Protein AF-0000000074473244 (afdb_homodimer)

Organism: NCBI:txid1188229

Sequence (548 aa):
MNHLVVKTKGRDGKIFKVFSDKQVYELPTDLDNPKPYNSDYKLEDDEWFYIPEFSKTSFCIDFLKKKFISTDYAQMSDVKIENLHYLCSYQTGVYFFQNVTPSLIIKKKWFKFTDSPVLEDNAPIITINDRADAIYIKSTDTLYFKKLAAITTIFKGIIELYKEATQAETEDFLKSSFIHIENDYDSSKVKTANRKRIALAMETFKNFSATQKKTIFDYIKEYCKALPFDAKKMMFTITGEEDLKDLLWGIEQRYYTTPIGNEKMVANSVSKIDMNHLVVKTKGRDGKIFKVFSDKQVYELPTDLDNPKPYNSDYKLEDDEWFYIPEFSKTSFCIDFLKKKFISTDYAQMSDVKIENLHYLCSYQTGVYFFQNVTPSLIIKKKWFKFTDSPVLEDNAPIITINDRADAIYIKSTDTLYFKKLAAITTIFKGIIELYKEATQAETEDFLKSSFIHIENDYDSSKVKTANRKRIALAMETFKNFSATQKKTIFDYIKEYCKALPFDAKKMMFTITGEEDLKDLLWGIEQRYYTTPIGNEKMVANSVSKID

Solvent-accessible surface area (backbone atoms only — not comparable to full-atom values): 30568 Å² total; per-residue (Å²): 120,25,34,35,32,36,31,35,49,73,95,81,40,50,61,22,33,53,43,67,74,52,84,85,68,75,83,71,87,45,66,83,68,52,37,71,76,45,70,84,55,81,76,54,95,68,39,28,29,40,40,69,58,32,78,75,40,90,32,47,57,71,78,71,74,46,83,89,54,75,84,78,35,48,70,44,72,85,63,55,79,88,38,46,38,32,39,35,37,40,48,79,65,29,39,34,29,35,65,52,49,72,86,38,48,44,59,55,35,32,30,50,75,54,75,72,37,52,85,40,70,84,56,34,32,40,55,43,67,87,62,59,41,30,38,35,35,57,91,74,28,30,36,33,34,77,49,69,79,58,38,32,80,78,25,54,71,49,58,75,66,43,72,41,37,34,70,65,48,38,41,50,55,58,62,30,83,45,41,40,68,36,84,88,45,47,55,87,70,58,49,68,72,54,30,50,42,44,45,54,29,48,61,54,56,70,70,46,49,75,69,50,48,53,52,41,50,53,52,31,49,70,73,38,71,86,48,48,67,40,78,90,71,54,24,34,50,31,55,44,71,68,43,47,44,54,51,39,40,29,69,64,50,29,61,49,64,30,89,73,87,63,41,48,32,40,37,83,40,77,47,81,57,132,120,24,32,35,32,36,32,35,49,72,95,80,38,50,61,24,33,53,42,68,74,51,84,85,67,75,84,72,86,44,65,84,66,52,37,69,76,44,68,85,55,81,73,54,94,68,39,28,30,40,39,71,59,32,78,74,40,88,33,47,56,69,80,71,74,45,83,88,53,75,85,78,36,50,70,44,72,87,63,56,78,89,38,44,37,32,37,36,36,37,48,81,64,30,38,35,28,34,65,52,49,73,87,39,47,43,61,55,35,30,30,49,75,54,73,72,37,53,86,38,70,85,56,35,30,41,55,43,66,86,62,60,41,30,39,36,34,60,92,73,28,30,37,33,33,78,48,69,80,59,36,32,80,77,26,55,71,49,57,75,67,46,72,39,36,37,70,66,49,37,40,52,54,58,64,31,83,44,39,41,68,35,85,87,44,47,54,87,70,57,50,68,72,53,26,48,41,44,46,54,28,49,60,54,54,70,71,45,49,73,66,50,46,53,51,42,51,53,52,31,49,69,74,38,71,86,47,50,67,41,78,89,70,55,24,34,50,30,55,45,71,67,43,46,45,52,51,37,40,30,68,63,50,28,62,47,63,31,88,75,87,63,42,48,33,39,37,83,41,76,47,82,57,132

Structure (mmCIF, N/CA/C/O backbone):
data_AF-0000000074473244-model_v1
#
loop_
_entity.id
_entity.type
_entity.pdbx_description
1 polymer 'ATP F0F1 synthase synthase'
#
loop_
_atom_site.group_PDB
_atom_site.id
_atom_site.type_symbol
_atom_site.label_atom_id
_atom_site.label_alt_id
_atom_site.label_comp_id
_atom_site.label_asym_id
_atom_site.label_entity_id
_atom_site.label_seq_id
_atom_site.pdbx_PDB_ins_code
_atom_site.Cartn_x
_atom_site.Cartn_y
_atom_site.Cartn_z
_atom_site.occupancy
_atom_site.B_iso_or_equiv
_atom_site.auth_seq_id
_atom_site.auth_comp_id
_atom_site.auth_asym_id
_atom_site.auth_atom_id
_atom_site.pdbx_PDB_model_num
ATOM 1 N N . MET A 1 1 ? 29.062 23.016 -5.762 1 85.94 1 MET A N 1
ATOM 2 C CA . MET A 1 1 ? 29.203 21.562 -5.77 1 85.94 1 MET A CA 1
ATOM 3 C C . MET A 1 1 ? 27.984 20.906 -5.109 1 85.94 1 MET A C 1
ATOM 5 O O . MET A 1 1 ? 27.438 21.438 -4.145 1 85.94 1 MET A O 1
ATOM 9 N N . ASN A 1 2 ? 27.469 19.75 -5.699 1 94.88 2 ASN A N 1
ATOM 10 C CA . ASN A 1 2 ? 26.297 19.047 -5.203 1 94.88 2 ASN A CA 1
ATOM 11 C C . ASN A 1 2 ? 26.656 18.031 -4.125 1 94.88 2 ASN A C 1
ATOM 13 O O . ASN A 1 2 ? 27.703 17.391 -4.203 1 94.88 2 ASN A O 1
ATOM 17 N N . HIS A 1 3 ? 25.812 17.969 -3.086 1 96.38 3 HIS A N 1
ATOM 18 C CA . HIS A 1 3 ? 26.047 17.031 -1.996 1 96.38 3 HIS A CA 1
ATOM 19 C C . HIS A 1 3 ? 24.734 16.391 -1.548 1 96.38 3 HIS A C 1
ATOM 21 O O . HIS A 1 3 ? 23.703 17.047 -1.467 1 96.38 3 HIS A O 1
ATOM 27 N N . LEU A 1 4 ? 24.828 15.125 -1.325 1 97.44 4 LEU A N 1
ATOM 28 C CA . LEU A 1 4 ? 23.734 14.453 -0.637 1 97.44 4 LEU A CA 1
ATOM 29 C C . LEU A 1 4 ? 24.094 14.18 0.821 1 97.44 4 LEU A C 1
ATOM 31 O O . LEU A 1 4 ? 25.172 13.664 1.113 1 97.44 4 LEU A O 1
ATOM 35 N N . VAL A 1 5 ? 23.172 14.602 1.705 1 96.94 5 VAL A N 1
ATOM 36 C CA . VAL A 1 5 ? 23.375 14.352 3.129 1 96.94 5 VAL A CA 1
ATOM 37 C C . VAL A 1 5 ? 22.172 13.594 3.701 1 96.94 5 VAL A C 1
ATOM 39 O O . VAL A 1 5 ? 21.125 13.516 3.068 1 96.94 5 VAL A O 1
ATOM 42 N N . VAL A 1 6 ? 22.406 12.953 4.84 1 96.12 6 VAL A N 1
ATOM 43 C CA . VAL A 1 6 ? 21.344 12.219 5.52 1 96.12 6 VAL A CA 1
ATOM 44 C C . VAL A 1 6 ? 21.297 12.633 6.988 1 96.12 6 VAL A C 1
ATOM 46 O O . VAL A 1 6 ? 22.328 12.836 7.621 1 96.12 6 VAL A O 1
ATOM 49 N N . LYS A 1 7 ? 20.109 12.906 7.43 1 96.25 7 LYS A N 1
ATOM 50 C CA . LYS A 1 7 ? 19.859 13.18 8.844 1 96.25 7 LYS A CA 1
ATOM 51 C C . LYS A 1 7 ? 19.422 11.922 9.578 1 96.25 7 LYS A C 1
ATOM 53 O O . LYS A 1 7 ? 18.609 11.148 9.07 1 96.25 7 LYS A O 1
ATOM 58 N N . THR A 1 8 ? 19.969 11.68 10.766 1 94.88 8 THR A N 1
ATOM 59 C CA . THR A 1 8 ? 19.547 10.547 11.594 1 94.88 8 THR A CA 1
ATOM 60 C C . THR A 1 8 ? 18.469 10.969 12.586 1 94.88 8 THR A C 1
ATOM 62 O O . THR A 1 8 ? 18.359 12.148 12.922 1 94.88 8 THR A O 1
ATOM 65 N N . LYS A 1 9 ? 17.719 9.969 12.977 1 91.81 9 LYS A N 1
ATOM 66 C CA . LYS A 1 9 ? 16.609 10.195 13.891 1 91.81 9 LYS A CA 1
ATOM 67 C C . LYS A 1 9 ? 17.109 10.508 15.305 1 91.81 9 LYS A C 1
ATOM 69 O O . LYS A 1 9 ? 18.281 10.281 15.617 1 91.81 9 LYS A O 1
ATOM 74 N N . GLY A 1 10 ? 16.125 11.086 16.078 1 85.06 10 GLY A N 1
ATOM 75 C CA . GLY A 1 10 ? 16.406 11.281 17.484 1 85.06 10 GLY A CA 1
ATOM 76 C C . GLY A 1 10 ? 16.844 12.695 17.828 1 85.06 10 GLY A C 1
ATOM 77 O O . GLY A 1 10 ? 17.172 13.477 16.922 1 85.06 10 GLY A O 1
ATOM 78 N N . ARG A 1 11 ? 16.984 13.07 19.188 1 78.56 11 ARG A N 1
ATOM 79 C CA . ARG A 1 11 ? 17.344 14.398 19.703 1 78.56 11 ARG A CA 1
ATOM 80 C C . ARG A 1 11 ? 18.781 14.75 19.328 1 78.56 11 ARG A C 1
ATOM 82 O O . ARG A 1 11 ? 19.078 15.906 19.016 1 78.56 11 ARG A O 1
ATOM 89 N N . ASP A 1 12 ? 19.484 13.695 19.312 1 83.12 12 ASP A N 1
ATOM 90 C CA . ASP A 1 12 ? 20.891 13.914 19.016 1 83.12 12 ASP A CA 1
ATOM 91 C C . ASP A 1 12 ? 21.219 13.531 17.562 1 83.12 12 ASP A C 1
ATOM 93 O O . ASP A 1 12 ? 22.375 13.242 17.234 1 83.12 12 ASP A O 1
ATOM 97 N N . GLY A 1 13 ? 20.219 13.492 16.781 1 89.12 13 GLY A N 1
ATOM 98 C CA . GLY A 1 13 ? 20.453 13.164 15.391 1 89.12 13 GLY A CA 1
ATOM 99 C C . GLY A 1 13 ? 21.375 14.133 14.688 1 89.12 13 GLY A C 1
ATOM 100 O O . GLY A 1 13 ? 21.328 15.344 14.945 1 89.12 13 GLY A O 1
ATOM 101 N N . LYS A 1 14 ? 22.219 13.609 13.859 1 92.06 14 LYS A N 1
ATOM 102 C CA . LYS A 1 14 ? 23.203 14.406 13.133 1 92.06 14 LYS A CA 1
ATOM 103 C C . LYS A 1 14 ? 23.031 14.242 11.625 1 92.06 14 LYS A C 1
ATOM 105 O O . LYS A 1 14 ? 22.297 13.367 11.164 1 92.06 14 LYS A O 1
ATOM 110 N N . ILE A 1 15 ? 23.625 15.203 10.961 1 95.25 15 ILE A N 1
ATOM 111 C CA . ILE A 1 15 ? 23.641 15.141 9.5 1 95.25 15 ILE A CA 1
ATOM 112 C C . ILE A 1 15 ? 24.984 14.578 9.023 1 95.25 15 ILE A C 1
ATOM 114 O O . ILE A 1 15 ? 26.047 14.992 9.492 1 95.25 15 ILE A O 1
ATOM 118 N N . PHE A 1 16 ? 24.922 13.617 8.141 1 95 16 PHE A N 1
ATOM 119 C CA . PHE A 1 16 ? 26.109 12.977 7.586 1 95 16 PHE A CA 1
ATOM 120 C C . PHE A 1 16 ? 26.141 13.141 6.07 1 95 16 PHE A C 1
ATOM 122 O O . PHE A 1 16 ? 25.109 13.18 5.414 1 95 16 PHE A O 1
ATOM 129 N N . LYS A 1 17 ? 27.375 13.141 5.621 1 94.12 17 LYS A N 1
ATOM 130 C CA . LYS A 1 17 ? 27.562 13.172 4.172 1 94.12 17 LYS A CA 1
ATOM 131 C C . LYS A 1 17 ? 27.422 11.773 3.57 1 94.12 17 LYS A C 1
ATOM 133 O O . LYS A 1 17 ? 28 10.812 4.082 1 94.12 17 LYS A O 1
ATOM 138 N N . VAL A 1 18 ? 26.656 11.688 2.486 1 94.75 18 VAL A N 1
ATOM 139 C CA . VAL A 1 18 ? 26.484 10.422 1.785 1 94.75 18 VAL A CA 1
ATOM 140 C C . VAL A 1 18 ? 27.438 10.359 0.593 1 94.75 18 VAL A C 1
ATOM 142 O O . VAL A 1 18 ? 28.344 9.523 0.556 1 94.75 18 VAL A O 1
ATOM 145 N N . PHE A 1 19 ? 27.219 11.242 -0.359 1 93.12 19 PHE A N 1
ATOM 146 C CA . PHE A 1 19 ? 28.172 11.375 -1.454 1 93.12 19 PHE A CA 1
ATOM 147 C C . PHE A 1 19 ? 28.188 12.797 -2 1 93.12 19 PHE A C 1
ATOM 149 O O . PHE A 1 19 ? 27.328 13.609 -1.628 1 93.12 19 PHE A O 1
ATOM 156 N N . SER A 1 20 ? 29.188 13.07 -2.9 1 92.06 20 SER A N 1
ATOM 157 C CA . SER A 1 20 ? 29.359 14.414 -3.445 1 92.06 20 SER A CA 1
ATOM 158 C C . SER A 1 20 ? 29.406 14.391 -4.969 1 92.06 20 SER A C 1
ATOM 160 O O . SER A 1 20 ? 29.562 13.32 -5.574 1 92.06 20 SER A O 1
ATOM 162 N N . ASP A 1 21 ? 29.141 15.508 -5.543 1 91.44 21 ASP A N 1
ATOM 163 C CA . ASP A 1 21 ? 29.391 15.82 -6.945 1 91.44 21 ASP A CA 1
ATOM 164 C C . ASP A 1 21 ? 28.438 15.055 -7.855 1 91.44 21 ASP A C 1
ATOM 166 O O . ASP A 1 21 ? 28.844 14.57 -8.922 1 91.44 21 ASP A O 1
ATOM 170 N N . LYS A 1 22 ? 27.312 14.773 -7.41 1 92.62 22 LYS A N 1
ATOM 171 C CA . LYS A 1 22 ? 26.25 14.172 -8.219 1 92.62 22 LYS A CA 1
ATOM 172 C C . LYS A 1 22 ? 24.953 14.953 -8.094 1 92.62 22 LYS A C 1
ATOM 174 O O . LYS A 1 22 ? 24.594 15.398 -7 1 92.62 22 LYS A O 1
ATOM 179 N N . GLN A 1 23 ? 24.328 15.117 -9.203 1 94.56 23 GLN A N 1
ATOM 180 C CA . GLN A 1 23 ? 23 15.727 -9.203 1 94.56 23 GLN A CA 1
ATOM 181 C C . GLN A 1 23 ? 21.922 14.672 -8.953 1 94.56 23 GLN A C 1
ATOM 183 O O . GLN A 1 23 ? 21.75 13.75 -9.75 1 94.56 23 GLN A O 1
ATOM 188 N N . VAL A 1 24 ? 21.203 14.867 -7.926 1 96.38 24 VAL A N 1
ATOM 189 C CA . VAL A 1 24 ? 20.203 13.883 -7.52 1 96.38 24 VAL A CA 1
ATOM 190 C C . VAL A 1 24 ? 18.844 14.258 -8.094 1 96.38 24 VAL A C 1
ATOM 192 O O . VAL A 1 24 ? 18.125 13.398 -8.617 1 96.38 24 VAL A O 1
ATOM 195 N N . TYR A 1 25 ? 18.531 15.531 -7.984 1 97.25 25 TYR A N 1
ATOM 196 C CA . TYR A 1 25 ? 17.219 16 -8.414 1 97.25 25 TYR A CA 1
ATOM 197 C C . TYR A 1 25 ? 17.344 17.062 -9.5 1 97.25 25 TYR A C 1
ATOM 199 O O . TYR A 1 25 ? 18.359 17.766 -9.57 1 97.25 25 TYR A O 1
ATOM 207 N N . GLU A 1 26 ? 16.344 17.109 -10.281 1 94.5 26 GLU A N 1
ATOM 208 C CA . GLU A 1 26 ? 16.156 18.25 -11.188 1 94.5 26 GLU A CA 1
ATOM 209 C C . GLU A 1 26 ? 15.141 19.234 -10.625 1 94.5 26 GLU A C 1
ATOM 211 O O . GLU A 1 26 ? 14.117 18.828 -10.07 1 94.5 26 GLU A O 1
ATOM 216 N N . LEU A 1 27 ? 15.516 20.5 -10.758 1 94.69 27 LEU A N 1
ATOM 217 C CA . LEU A 1 27 ? 14.562 21.531 -10.344 1 94.69 27 LEU A CA 1
ATOM 218 C C . LEU A 1 27 ? 13.312 21.484 -11.211 1 94.69 27 LEU A C 1
ATOM 220 O O . LEU A 1 27 ? 13.398 21.516 -12.445 1 94.69 27 LEU A O 1
ATOM 224 N N . PRO A 1 28 ? 12.172 21.328 -10.555 1 94 28 PRO A N 1
ATOM 225 C CA . PRO A 1 28 ? 10.945 21.312 -11.352 1 94 28 PRO A CA 1
ATOM 226 C C . PRO A 1 28 ? 10.719 22.594 -12.141 1 94 28 PRO A C 1
ATOM 228 O O . PRO A 1 28 ? 11.117 23.672 -11.688 1 94 28 PRO A O 1
ATOM 231 N N . THR A 1 29 ? 10.07 22.453 -13.211 1 90.62 29 THR A N 1
ATOM 232 C CA . THR A 1 29 ? 9.828 23.609 -14.078 1 90.62 29 THR A CA 1
ATOM 233 C C . THR A 1 29 ? 8.5 24.281 -13.727 1 90.62 29 THR A C 1
ATOM 235 O O . THR A 1 29 ? 8.156 25.312 -14.289 1 90.62 29 THR A O 1
ATOM 238 N N . ASP A 1 30 ? 7.836 23.703 -12.844 1 88.5 30 ASP A N 1
ATOM 239 C CA . ASP A 1 30 ? 6.484 24.172 -12.555 1 88.5 30 ASP A CA 1
ATOM 240 C C . ASP A 1 30 ? 6.418 24.828 -11.18 1 88.5 30 ASP A C 1
ATOM 242 O O . ASP A 1 30 ? 5.375 24.812 -10.523 1 88.5 30 ASP A O 1
ATOM 246 N N . LEU A 1 31 ? 7.477 25.438 -10.727 1 91.12 31 LEU A N 1
ATOM 247 C CA . LEU A 1 31 ? 7.473 26.125 -9.438 1 91.12 31 LEU A CA 1
ATOM 248 C C . LEU A 1 31 ? 6.996 27.562 -9.594 1 91.12 31 LEU A C 1
ATOM 250 O O . LEU A 1 31 ? 6.871 28.297 -8.609 1 91.12 31 LEU A O 1
ATOM 254 N N . ASP A 1 32 ? 6.68 28.031 -10.742 1 84.62 32 ASP A N 1
ATOM 255 C CA . ASP A 1 32 ? 6.445 29.438 -11.055 1 84.62 32 ASP A CA 1
ATOM 256 C C . ASP A 1 32 ? 5.078 29.891 -10.547 1 84.62 32 ASP A C 1
ATOM 258 O O . ASP A 1 32 ? 4.852 31.094 -10.344 1 84.62 32 ASP A O 1
ATOM 262 N N . ASN A 1 33 ? 4.078 29.062 -10.406 1 82.12 33 ASN A N 1
ATOM 263 C CA . ASN A 1 33 ? 2.771 29.484 -9.914 1 82.12 33 ASN A CA 1
ATOM 264 C C . ASN A 1 33 ? 2.342 28.656 -8.703 1 82.12 33 ASN A C 1
ATOM 266 O O . ASN A 1 33 ? 1.343 27.938 -8.758 1 82.12 33 ASN A O 1
ATOM 270 N N . PRO A 1 34 ? 3.059 28.875 -7.66 1 85.31 34 PRO A N 1
ATOM 271 C CA . PRO A 1 34 ? 2.744 28.078 -6.477 1 85.31 34 PRO A CA 1
ATOM 272 C C . PRO A 1 34 ? 1.532 28.609 -5.711 1 85.31 34 PRO A C 1
ATOM 274 O O . PRO A 1 34 ? 1.153 29.766 -5.875 1 85.31 34 PRO A O 1
ATOM 277 N N . LYS A 1 35 ? 0.885 27.828 -5.02 1 86 35 LYS A N 1
ATOM 278 C CA . LYS A 1 35 ? -0.292 28.172 -4.227 1 86 35 LYS A CA 1
ATOM 279 C C . LYS A 1 35 ? 0.034 28.188 -2.736 1 86 35 LYS A C 1
ATOM 281 O O . LYS A 1 35 ? 0.805 27.344 -2.256 1 86 35 LYS A O 1
ATOM 286 N N . PRO A 1 36 ? -0.544 29.172 -2.029 1 84.06 36 PRO A N 1
ATOM 287 C CA . PRO A 1 36 ? -0.43 29.047 -0.574 1 84.06 36 PRO A CA 1
ATOM 288 C C . PRO A 1 36 ? -1.045 27.75 -0.041 1 84.06 36 PRO A C 1
ATOM 290 O O . PRO A 1 36 ? -2.031 27.266 -0.595 1 84.06 36 PRO A O 1
ATOM 293 N N . TYR A 1 37 ? -0.424 27.281 0.959 1 82.75 37 TYR A N 1
ATOM 294 C CA . TYR A 1 37 ? -0.933 26 1.459 1 82.75 37 TYR A CA 1
ATOM 295 C C . TYR A 1 37 ? -2.381 26.141 1.913 1 82.75 37 TYR A C 1
ATOM 297 O O . TYR A 1 37 ? -2.725 27.062 2.652 1 82.75 37 TYR A O 1
ATOM 305 N N . ASN A 1 38 ? -3.109 25.281 1.365 1 68.75 38 ASN A N 1
ATOM 306 C CA . ASN A 1 38 ? -4.516 25.125 1.717 1 68.75 38 ASN A CA 1
ATOM 307 C C . ASN A 1 38 ? -4.918 23.656 1.791 1 68.75 38 ASN A C 1
ATOM 309 O O . ASN A 1 38 ? -4.852 22.938 0.793 1 68.75 38 ASN A O 1
ATOM 313 N N . SER A 1 39 ? -5.18 23.25 3.004 1 66.94 39 SER A N 1
ATOM 314 C CA . SER A 1 39 ? -5.48 21.828 3.227 1 66.94 39 SER A CA 1
ATOM 315 C C . SER A 1 39 ? -6.664 21.391 2.379 1 66.94 39 SER A C 1
ATOM 317 O O . SER A 1 39 ? -6.809 20.188 2.084 1 66.94 39 SER A O 1
ATOM 319 N N . ASP A 1 40 ? -7.457 22.359 2.035 1 58.5 40 ASP A N 1
ATOM 320 C CA . ASP A 1 40 ? -8.68 22.047 1.299 1 58.5 40 ASP A CA 1
ATOM 321 C C . ASP A 1 40 ? -8.445 22.125 -0.208 1 58.5 40 ASP A C 1
ATOM 323 O O . ASP A 1 40 ? -9.344 21.812 -0.996 1 58.5 40 ASP A O 1
ATOM 327 N N . TYR A 1 41 ? -7.344 22.562 -0.503 1 65.69 41 TYR A N 1
ATOM 328 C CA . TYR A 1 41 ? -7.027 22.703 -1.919 1 65.69 41 TYR A CA 1
ATOM 329 C C . TYR A 1 41 ? -6.316 21.469 -2.455 1 65.69 41 TYR A C 1
ATOM 331 O O . TYR A 1 41 ? -5.34 21 -1.864 1 65.69 41 TYR A O 1
ATOM 339 N N . LYS A 1 42 ? -6.965 20.844 -3.498 1 69.69 42 LYS A N 1
ATOM 340 C CA . LYS A 1 42 ? -6.328 19.734 -4.184 1 69.69 42 LYS A CA 1
ATOM 341 C C . LYS A 1 42 ? -5.398 20.219 -5.289 1 69.69 42 LYS A C 1
ATOM 343 O O . LYS A 1 42 ? -5.855 20.766 -6.297 1 69.69 42 LYS A O 1
ATOM 348 N N . LEU A 1 43 ? -4.078 20.031 -5.113 1 79.44 43 LEU A N 1
ATOM 349 C CA . LEU A 1 43 ? -3.074 20.484 -6.074 1 79.44 43 LEU A CA 1
ATOM 350 C C . LEU A 1 43 ? -3.246 19.766 -7.41 1 79.44 43 LEU A C 1
ATOM 352 O O . LEU A 1 43 ? -3.518 18.562 -7.453 1 79.44 43 LEU A O 1
ATOM 356 N N . GLU A 1 44 ? -3.162 20.594 -8.484 1 76.5 44 GLU A N 1
ATOM 357 C CA . GLU A 1 44 ? -2.951 19.953 -9.781 1 76.5 44 GLU A CA 1
ATOM 358 C C . GLU A 1 44 ? -1.541 19.391 -9.898 1 76.5 44 GLU A C 1
ATOM 360 O O . GLU A 1 44 ? -0.663 19.719 -9.102 1 76.5 44 GLU A O 1
ATOM 365 N N . ASP A 1 45 ? -1.315 18.531 -10.922 1 81.06 45 ASP A N 1
ATOM 366 C CA . ASP A 1 45 ? -0.044 17.828 -11.062 1 81.06 45 ASP A CA 1
ATOM 367 C C . ASP A 1 45 ? 1.109 18.812 -11.25 1 81.06 45 ASP A C 1
ATOM 369 O O . ASP A 1 45 ? 2.232 18.547 -10.812 1 81.06 45 ASP A O 1
ATOM 373 N N . ASP A 1 46 ? 0.774 19.922 -11.82 1 85.06 46 ASP A N 1
ATOM 374 C CA . ASP A 1 46 ? 1.814 20.906 -12.141 1 85.06 46 ASP A CA 1
ATOM 375 C C . ASP A 1 46 ? 1.826 22.047 -11.133 1 85.06 46 ASP A C 1
ATOM 377 O O . ASP A 1 46 ? 2.342 23.125 -11.422 1 85.06 46 ASP A O 1
ATOM 381 N N . GLU A 1 47 ? 1.266 21.875 -10.016 1 87.5 47 GLU A N 1
ATOM 382 C CA . GLU A 1 47 ? 1.212 22.906 -8.984 1 87.5 47 GLU A CA 1
ATOM 383 C C . GLU A 1 47 ? 1.931 22.453 -7.711 1 87.5 47 GLU A C 1
ATOM 385 O O . GLU A 1 47 ? 2.055 21.25 -7.457 1 87.5 47 GLU A O 1
ATOM 390 N N . TRP A 1 48 ? 2.441 23.453 -6.996 1 93 48 TRP A N 1
ATOM 391 C CA . TRP A 1 48 ? 3.092 23.234 -5.707 1 93 48 TRP A CA 1
ATOM 392 C C . TRP A 1 48 ? 2.518 24.172 -4.648 1 93 48 TRP A C 1
ATOM 394 O O . TRP A 1 48 ? 2.076 25.281 -4.961 1 93 48 TRP A O 1
ATOM 404 N N . PHE A 1 49 ? 2.439 23.75 -3.422 1 92.44 49 PHE A N 1
ATOM 405 C CA . PHE A 1 49 ? 2.295 24.672 -2.299 1 92.44 49 PHE A CA 1
ATOM 406 C C . PHE A 1 49 ? 3.617 25.359 -1.989 1 92.44 49 PHE A C 1
ATOM 408 O O . PHE A 1 49 ? 4.688 24.828 -2.273 1 92.44 49 PHE A O 1
ATOM 415 N N . TYR A 1 50 ? 3.5 26.547 -1.515 1 92.81 50 TYR A N 1
ATOM 416 C CA . TYR A 1 50 ? 4.73 27.219 -1.105 1 92.81 50 TYR A CA 1
ATOM 417 C C . TYR A 1 50 ? 4.547 27.922 0.233 1 92.81 50 TYR A C 1
ATOM 419 O O . TYR A 1 50 ? 3.426 28.281 0.606 1 92.81 50 TYR A O 1
ATOM 427 N N . ILE A 1 51 ? 5.609 28.047 0.977 1 92.69 51 ILE A N 1
ATOM 428 C CA . ILE A 1 51 ? 5.719 28.828 2.205 1 92.69 51 ILE A CA 1
ATOM 429 C C . ILE A 1 51 ? 6.863 29.828 2.078 1 92.69 51 ILE A C 1
ATOM 431 O O . ILE A 1 51 ? 8.031 29.469 2.16 1 92.69 51 ILE A O 1
ATOM 435 N N . PRO A 1 52 ? 6.48 31.062 1.864 1 92.56 52 PRO A N 1
ATOM 436 C CA . PRO A 1 52 ? 7.527 32.094 1.794 1 92.56 52 PRO A CA 1
ATOM 437 C C . PRO A 1 52 ? 8.117 32.438 3.162 1 92.56 52 PRO A C 1
ATOM 439 O O . PRO A 1 52 ? 7.52 32.094 4.191 1 92.56 52 PRO A O 1
ATOM 442 N N . GLU A 1 53 ? 9.273 33.062 3.209 1 93.12 53 GLU A N 1
ATOM 443 C CA . GLU A 1 53 ? 9.984 33.438 4.434 1 93.12 53 GLU A CA 1
ATOM 444 C C . GLU A 1 53 ? 10.078 32.25 5.383 1 93.12 53 GLU A C 1
ATOM 446 O O . GLU A 1 53 ? 9.758 32.344 6.566 1 93.12 53 GLU A O 1
ATOM 451 N N . PHE A 1 54 ? 10.422 31.125 4.77 1 95.38 54 PHE A N 1
ATOM 452 C CA . PHE A 1 54 ? 10.406 29.859 5.492 1 95.38 54 PHE A CA 1
ATOM 453 C C . PHE A 1 54 ? 11.383 29.891 6.66 1 95.38 54 PHE A C 1
ATOM 455 O O . PHE A 1 54 ? 11.109 29.328 7.723 1 95.38 54 PHE A O 1
ATOM 462 N N . SER A 1 55 ? 12.523 30.547 6.461 1 94.25 55 SER A N 1
ATOM 463 C CA . SER A 1 55 ? 13.578 30.609 7.473 1 94.25 55 SER A CA 1
ATOM 464 C C . SER A 1 55 ? 13.086 31.281 8.75 1 94.25 55 SER A C 1
ATOM 466 O O . SER A 1 55 ? 13.664 31.094 9.82 1 94.25 55 SER A O 1
ATOM 468 N N . LYS A 1 56 ? 12.016 32 8.641 1 91.12 56 LYS A N 1
ATOM 469 C CA . LYS A 1 56 ? 11.492 32.719 9.789 1 91.12 56 LYS A CA 1
ATOM 470 C C . LYS A 1 56 ? 10.406 31.938 10.508 1 91.12 56 LYS A C 1
ATOM 472 O O . LYS A 1 56 ? 9.93 32.344 11.57 1 91.12 56 LYS A O 1
ATOM 477 N N . THR A 1 57 ? 10.031 30.891 9.898 1 88.88 57 THR A N 1
ATOM 478 C CA . THR A 1 57 ? 8.984 30.078 10.516 1 88.88 57 THR A CA 1
ATOM 479 C C . THR A 1 57 ? 9.555 29.25 11.664 1 88.88 57 THR A C 1
ATOM 481 O O . THR A 1 57 ? 10.766 29 11.719 1 88.88 57 THR A O 1
ATOM 484 N N . SER A 1 58 ? 8.688 28.812 12.547 1 86.31 58 SER A N 1
ATOM 485 C CA . SER A 1 58 ? 9.109 28.016 13.703 1 86.31 58 SER A CA 1
ATOM 486 C C . SER A 1 58 ? 9.453 26.594 13.297 1 86.31 58 SER A C 1
ATOM 488 O O . SER A 1 58 ? 10.125 25.875 14.047 1 86.31 58 SER A O 1
ATOM 490 N N . PHE A 1 59 ? 9.047 26.203 12.156 1 87.62 59 PHE A N 1
ATOM 491 C CA . PHE A 1 59 ? 9.273 24.812 11.773 1 87.62 59 PHE A CA 1
ATOM 492 C C . PHE A 1 59 ? 10.477 24.703 10.836 1 87.62 59 PHE A C 1
ATOM 494 O O . PHE A 1 59 ? 10.844 23.609 10.422 1 87.62 59 PHE A O 1
ATOM 501 N N . CYS A 1 60 ? 11.086 25.828 10.539 1 93.5 60 CYS A N 1
ATOM 502 C CA . CYS A 1 60 ? 12.328 25.75 9.773 1 93.5 60 CYS A CA 1
ATOM 503 C C . CYS A 1 60 ? 13.438 25.109 10.594 1 93.5 60 CYS A C 1
ATOM 505 O O . CYS A 1 60 ? 13.695 25.516 11.734 1 93.5 60 CYS A O 1
ATOM 507 N N . ILE A 1 61 ? 14.125 24.219 10.055 1 93.88 61 ILE A N 1
ATOM 508 C CA . ILE A 1 61 ? 15.148 23.484 10.789 1 93.88 61 ILE A CA 1
ATOM 509 C C . ILE A 1 61 ? 16.469 24.25 10.766 1 93.88 61 ILE A C 1
ATOM 511 O O . ILE A 1 61 ? 16.719 25.016 9.836 1 93.88 61 ILE A O 1
ATOM 515 N N . ASP A 1 62 ? 17.328 24.016 11.758 1 91.81 62 ASP A N 1
ATOM 516 C CA . ASP A 1 62 ? 18.594 24.719 11.914 1 91.81 62 ASP A CA 1
ATOM 517 C C . ASP A 1 62 ? 19.516 24.484 10.703 1 91.81 62 ASP A C 1
ATOM 519 O O . ASP A 1 62 ? 20.266 25.375 10.32 1 91.81 62 ASP A O 1
ATOM 523 N N . PHE A 1 63 ? 19.453 23.375 10.125 1 94.31 63 PHE A N 1
ATOM 524 C CA . PHE A 1 63 ? 20.234 22.953 8.969 1 94.31 63 PHE A CA 1
ATOM 525 C C . PHE A 1 63 ? 20.109 23.969 7.84 1 94.31 63 PHE A C 1
ATOM 527 O O . PHE A 1 63 ? 21.062 24.203 7.102 1 94.31 63 PHE A O 1
ATOM 534 N N . LEU A 1 64 ? 18.953 24.641 7.773 1 96 64 LEU A N 1
ATOM 535 C CA . LEU A 1 64 ? 18.688 25.547 6.664 1 96 64 LEU A CA 1
ATOM 536 C C . LEU A 1 64 ? 19.062 26.984 7.035 1 96 64 LEU A C 1
ATOM 538 O O . LEU A 1 64 ? 19.141 27.844 6.164 1 96 64 LEU A O 1
ATOM 542 N N . LYS A 1 65 ? 19.234 27.234 8.25 1 91.56 65 LYS A N 1
ATOM 543 C CA . LYS A 1 65 ? 19.484 28.594 8.719 1 91.56 65 LYS A CA 1
ATOM 544 C C . LYS A 1 65 ? 20.953 28.984 8.531 1 91.56 65 LYS A C 1
ATOM 546 O O . LYS A 1 65 ? 21.297 30.172 8.531 1 91.56 65 LYS A O 1
ATOM 551 N N . LYS A 1 66 ? 21.719 27.969 8.422 1 89.38 66 LYS A N 1
ATOM 552 C CA . LYS A 1 66 ? 23.156 28.219 8.219 1 89.38 66 LYS A CA 1
ATOM 553 C C . LYS A 1 66 ? 23.562 27.938 6.773 1 89.38 66 LYS A C 1
ATOM 555 O O . LYS A 1 66 ? 22.828 27.266 6.039 1 89.38 66 LYS A O 1
ATOM 560 N N . LYS A 1 67 ? 24.75 28.516 6.438 1 91.62 67 LYS A N 1
ATOM 561 C CA . LYS A 1 67 ? 25.312 28.203 5.129 1 91.62 67 LYS A CA 1
ATOM 562 C C . LYS A 1 67 ? 25.75 26.75 5.059 1 91.62 67 LYS A C 1
ATOM 564 O O . LYS A 1 67 ? 26.312 26.219 6.016 1 91.62 67 LYS A O 1
ATOM 569 N N . PHE A 1 68 ? 25.5 26.234 3.885 1 94.06 68 PHE A N 1
ATOM 570 C CA . PHE A 1 68 ? 25.906 24.828 3.713 1 94.06 68 PHE A CA 1
ATOM 571 C C . PHE A 1 68 ? 27.406 24.719 3.494 1 94.06 68 PHE A C 1
ATOM 573 O O . PHE A 1 68 ? 27.938 25.281 2.537 1 94.06 68 PHE A O 1
ATOM 580 N N . ILE A 1 69 ? 28.094 24.078 4.402 1 92.12 69 ILE A N 1
ATOM 581 C CA . ILE A 1 69 ? 29.516 23.797 4.301 1 92.12 69 ILE A CA 1
ATOM 582 C C . ILE A 1 69 ? 29.734 22.281 4.355 1 92.12 69 ILE A C 1
ATOM 584 O O . ILE A 1 69 ? 29.578 21.656 5.41 1 92.12 69 ILE A O 1
ATOM 588 N N . SER A 1 70 ? 30.094 21.703 3.266 1 89.81 70 SER A N 1
ATOM 589 C CA . SER A 1 70 ? 30.172 20.25 3.113 1 89.81 70 SER A CA 1
ATOM 590 C C . SER A 1 70 ? 31.141 19.641 4.125 1 89.81 70 SER A C 1
ATOM 592 O O . SER A 1 70 ? 30.922 18.531 4.613 1 89.81 70 SER A O 1
ATOM 594 N N . THR A 1 71 ? 32.188 20.297 4.469 1 90.38 71 THR A N 1
ATOM 595 C CA . THR A 1 71 ? 33.25 19.781 5.332 1 90.38 71 THR A CA 1
ATOM 596 C C . THR A 1 71 ? 32.75 19.688 6.777 1 90.38 71 THR A C 1
ATOM 598 O O . THR A 1 71 ? 33.406 19.047 7.613 1 90.38 71 THR A O 1
ATOM 601 N N . ASP A 1 72 ? 31.719 20.375 7.008 1 91.69 72 ASP A N 1
ATOM 602 C CA . ASP A 1 72 ? 31.172 20.359 8.367 1 91.69 72 ASP A CA 1
ATOM 603 C C . ASP A 1 72 ? 30.547 19 8.695 1 91.69 72 ASP A C 1
ATOM 605 O O . ASP A 1 72 ? 30.281 18.703 9.859 1 91.69 72 ASP A O 1
ATOM 609 N N . TYR A 1 73 ? 30.344 18.203 7.652 1 92.44 73 TYR A N 1
ATOM 610 C CA . TYR A 1 73 ? 29.578 16.984 7.855 1 92.44 73 TYR A CA 1
ATOM 611 C C . TYR A 1 73 ? 30.453 15.758 7.66 1 92.44 73 TYR A C 1
ATOM 613 O O . TYR A 1 73 ? 31.172 15.641 6.66 1 92.44 73 TYR A O 1
ATOM 621 N N . ALA A 1 74 ? 30.406 14.867 8.648 1 89.88 74 ALA A N 1
ATOM 622 C CA . ALA A 1 74 ? 31.172 13.625 8.602 1 89.88 74 ALA A CA 1
ATOM 623 C C . ALA A 1 74 ? 30.531 12.617 7.648 1 89.88 74 ALA A C 1
ATOM 625 O O . ALA A 1 74 ? 29.344 12.727 7.324 1 89.88 74 ALA A O 1
ATOM 626 N N . GLN A 1 75 ? 31.344 11.648 7.266 1 88.69 75 GLN A N 1
ATOM 627 C CA . GLN A 1 75 ? 30.828 10.555 6.457 1 88.69 75 GLN A CA 1
ATOM 628 C C . GLN A 1 75 ? 30 9.594 7.305 1 88.69 75 GLN A C 1
ATOM 630 O O . GLN A 1 75 ? 30.141 9.547 8.531 1 88.69 75 GLN A O 1
ATOM 635 N N . MET A 1 76 ? 29.109 8.727 6.574 1 83.06 76 MET A N 1
ATOM 636 C CA . MET A 1 76 ? 28.141 7.852 7.238 1 83.06 76 MET A CA 1
ATOM 637 C C . MET A 1 76 ? 28.828 6.59 7.762 1 83.06 76 MET A C 1
ATOM 639 O O . MET A 1 76 ? 28.203 5.527 7.816 1 83.06 76 MET A O 1
ATOM 643 N N . SER A 1 77 ? 29.844 6.488 8.406 1 77.62 77 SER A N 1
ATOM 644 C CA . SER A 1 77 ? 30.578 5.277 8.766 1 77.62 77 SER A CA 1
ATOM 645 C C . SER A 1 77 ? 29.844 4.484 9.844 1 77.62 77 SER A C 1
ATOM 647 O O . SER A 1 77 ? 29.766 3.258 9.773 1 77.62 77 SER A O 1
ATOM 649 N N . ASP A 1 78 ? 29.219 5.043 10.828 1 80.38 78 ASP A N 1
ATOM 650 C CA . ASP A 1 78 ? 28.656 4.297 11.953 1 80.38 78 ASP A CA 1
ATOM 651 C C . ASP A 1 78 ? 27.156 4.551 12.078 1 80.38 78 ASP A C 1
ATOM 653 O O . ASP A 1 78 ? 26.594 4.398 13.164 1 80.38 78 ASP A O 1
ATOM 657 N N . VAL A 1 79 ? 26.625 4.754 10.969 1 88.12 79 VAL A N 1
ATOM 658 C CA . VAL A 1 79 ? 25.203 5.047 11.008 1 88.12 79 VAL A CA 1
ATOM 659 C C . VAL A 1 79 ? 24.406 3.781 10.703 1 88.12 79 VAL A C 1
ATOM 661 O O . VAL A 1 79 ? 24.766 3.02 9.797 1 88.12 79 VAL A O 1
ATOM 664 N N . LYS A 1 80 ? 23.438 3.562 11.5 1 90.5 80 LYS A N 1
ATOM 665 C CA . LYS A 1 80 ? 22.516 2.459 11.211 1 90.5 80 LYS A CA 1
ATOM 666 C C . LYS A 1 80 ? 21.406 2.895 10.266 1 90.5 80 LYS A C 1
ATOM 668 O O . LYS A 1 80 ? 20.844 3.977 10.422 1 90.5 80 LYS A O 1
ATOM 673 N N . ILE A 1 81 ? 21.109 2.105 9.383 1 92.75 81 ILE A N 1
ATOM 674 C CA . ILE A 1 81 ? 20.156 2.428 8.328 1 92.75 81 ILE A CA 1
ATOM 675 C C . ILE A 1 81 ? 18.781 2.689 8.938 1 92.75 81 ILE A C 1
ATOM 677 O O . ILE A 1 81 ? 18.016 3.512 8.43 1 92.75 81 ILE A O 1
ATOM 681 N N . GLU A 1 82 ? 18.5 1.989 10.039 1 90.69 82 GLU A N 1
ATOM 682 C CA . GLU A 1 82 ? 17.219 2.119 10.703 1 90.69 82 GLU A CA 1
ATOM 683 C C . GLU A 1 82 ? 17.062 3.492 11.352 1 90.69 82 GLU A C 1
ATOM 685 O O . GLU A 1 82 ? 15.953 3.914 11.68 1 90.69 82 GLU A O 1
ATOM 690 N N . ASN A 1 83 ? 18.078 4.188 11.484 1 92.69 83 ASN A N 1
ATOM 691 C CA . ASN A 1 83 ? 18.078 5.465 12.188 1 92.69 83 ASN A CA 1
ATOM 692 C C . ASN A 1 83 ? 18 6.641 11.211 1 92.69 83 ASN A C 1
ATOM 694 O O . ASN A 1 83 ? 18.062 7.797 11.625 1 92.69 83 ASN A O 1
ATOM 698 N N . LEU A 1 84 ? 17.875 6.316 10.039 1 95.31 84 LEU A N 1
ATOM 699 C CA . LEU A 1 84 ? 17.812 7.391 9.047 1 95.31 84 LEU A CA 1
ATOM 700 C C . LEU A 1 84 ? 16.484 8.133 9.148 1 95.31 84 LEU A C 1
ATOM 702 O O . LEU A 1 84 ? 15.43 7.508 9.32 1 95.31 84 LEU A O 1
ATOM 706 N N . HIS A 1 85 ? 16.547 9.391 9.047 1 95.31 85 HIS A N 1
ATOM 707 C CA . HIS A 1 85 ? 15.367 10.25 9.164 1 95.31 85 HIS A CA 1
ATOM 708 C C . HIS A 1 85 ? 14.953 10.812 7.812 1 95.31 85 HIS A C 1
ATOM 710 O O . HIS A 1 85 ? 13.867 10.516 7.316 1 95.31 85 HIS A O 1
ATOM 716 N N . TYR A 1 86 ? 15.781 11.617 7.18 1 97.69 86 TYR A N 1
ATOM 717 C CA . TYR A 1 86 ? 15.516 12.156 5.852 1 97.69 86 TYR A CA 1
ATOM 718 C C . TYR A 1 86 ? 16.812 12.375 5.086 1 97.69 86 TYR A C 1
ATOM 720 O O . TYR A 1 86 ? 17.891 12.438 5.684 1 97.69 86 TYR A O 1
ATOM 728 N N . LEU A 1 87 ? 16.672 12.445 3.811 1 97.81 87 LEU A N 1
ATOM 729 C CA . LEU A 1 87 ? 17.75 12.836 2.904 1 97.81 87 LEU A CA 1
ATOM 730 C C . LEU A 1 87 ? 17.594 14.289 2.469 1 97.81 87 LEU A C 1
ATOM 732 O O . LEU A 1 87 ? 16.484 14.805 2.383 1 97.81 87 LEU A O 1
ATOM 736 N N . CYS A 1 88 ? 18.703 14.906 2.217 1 98.25 88 CYS A N 1
ATOM 737 C CA . CYS A 1 88 ? 18.703 16.25 1.645 1 98.25 88 CYS A CA 1
ATOM 738 C C . CYS A 1 88 ? 19.812 16.406 0.613 1 98.25 88 CYS A C 1
ATOM 740 O O . CYS A 1 88 ? 20.984 16.219 0.93 1 98.25 88 CYS A O 1
ATOM 742 N N . SER A 1 89 ? 19.453 16.641 -0.587 1 98.12 89 SER A N 1
ATOM 743 C CA . SER A 1 89 ? 20.422 16.969 -1.622 1 98.12 89 SER A CA 1
ATOM 744 C C . SER A 1 89 ? 20.609 18.484 -1.731 1 98.12 89 SER A C 1
ATOM 746 O O . SER A 1 89 ? 19.656 19.219 -2.039 1 98.12 89 SER A O 1
ATOM 748 N N . TYR A 1 90 ? 21.766 18.969 -1.389 1 97.81 90 TYR A N 1
ATOM 749 C CA . TYR A 1 90 ? 22.125 20.359 -1.629 1 97.81 90 TYR A CA 1
ATOM 750 C C . TYR A 1 90 ? 22.703 20.531 -3.027 1 97.81 90 TYR A C 1
ATOM 752 O O . TYR A 1 90 ? 23.734 19.938 -3.359 1 97.81 90 TYR A O 1
ATOM 760 N N . GLN A 1 91 ? 22 21.281 -3.846 1 96.75 91 GLN A N 1
ATOM 761 C CA . GLN A 1 91 ? 22.422 21.5 -5.223 1 96.75 91 GLN A CA 1
ATOM 762 C C . GLN A 1 91 ? 22.422 23 -5.559 1 96.75 91 GLN A C 1
ATOM 764 O O . GLN A 1 91 ? 21.391 23.547 -5.957 1 96.75 91 GLN A O 1
ATOM 769 N N . THR A 1 92 ? 23.531 23.625 -5.492 1 91.19 92 THR A N 1
ATOM 770 C CA . THR A 1 92 ? 23.766 25.016 -5.84 1 91.19 92 THR A CA 1
ATOM 771 C C . THR A 1 92 ? 22.703 25.922 -5.211 1 91.19 92 THR A C 1
ATOM 773 O O . THR A 1 92 ? 22.016 26.656 -5.918 1 91.19 92 THR A O 1
ATOM 776 N N . GLY A 1 93 ? 22.516 25.875 -3.951 1 91.62 93 GLY A N 1
ATOM 777 C CA . GLY A 1 93 ? 21.656 26.781 -3.219 1 91.62 93 GLY A CA 1
ATOM 778 C C . GLY A 1 93 ? 20.234 26.266 -3.07 1 91.62 93 GLY A C 1
ATOM 779 O O . GLY A 1 93 ? 19.391 26.922 -2.471 1 91.62 93 GLY A O 1
ATOM 780 N N . VAL A 1 94 ? 19.984 25.109 -3.654 1 97.25 94 VAL A N 1
ATOM 781 C CA . VAL A 1 94 ? 18.672 24.5 -3.537 1 97.25 94 VAL A CA 1
ATOM 782 C C . VAL A 1 94 ? 18.766 23.234 -2.693 1 97.25 94 VAL A C 1
ATOM 784 O O . VAL A 1 94 ? 19.688 22.438 -2.852 1 97.25 94 VAL A O 1
ATOM 787 N N . TYR A 1 95 ? 17.875 23.094 -1.757 1 98.44 95 TYR A N 1
ATOM 788 C CA . TYR A 1 95 ? 17.797 21.922 -0.892 1 98.44 95 TYR A CA 1
ATOM 789 C C . TYR A 1 95 ? 16.625 21.031 -1.275 1 98.44 95 TYR A C 1
ATOM 791 O O . TYR A 1 95 ? 15.469 21.469 -1.237 1 98.44 95 TYR A O 1
ATOM 799 N N . PHE A 1 96 ? 16.875 19.812 -1.652 1 98.69 96 PHE A N 1
ATOM 800 C CA . PHE A 1 96 ? 15.852 18.828 -1.97 1 98.69 96 PHE A CA 1
ATOM 801 C C . PHE A 1 96 ? 15.711 17.812 -0.844 1 98.69 96 PHE A C 1
ATOM 803 O O . PHE A 1 96 ? 16.656 17.078 -0.538 1 98.69 96 PHE A O 1
ATOM 810 N N . PHE A 1 97 ? 14.531 17.719 -0.298 1 98.69 97 PHE A N 1
ATOM 811 C CA . PHE A 1 97 ? 14.336 16.844 0.853 1 98.69 97 PHE A CA 1
ATOM 812 C C . PHE A 1 97 ? 13.508 15.617 0.469 1 98.69 97 PHE A C 1
ATOM 814 O O . PHE A 1 97 ? 12.547 15.727 -0.293 1 98.69 97 PHE A O 1
ATOM 821 N N . GLN A 1 98 ? 13.914 14.508 0.992 1 98.25 98 GLN A N 1
ATOM 822 C CA . GLN A 1 98 ? 13.133 13.273 0.916 1 98.25 98 GLN A CA 1
ATOM 823 C C . GLN A 1 98 ? 13.047 12.594 2.277 1 98.25 98 GLN A C 1
ATOM 825 O O . GLN A 1 98 ? 14.07 12.289 2.889 1 98.25 98 GLN A O 1
ATOM 830 N N . ASN A 1 99 ? 11.867 12.375 2.715 1 96.12 99 ASN A N 1
ATOM 831 C CA . ASN A 1 99 ? 11.656 11.562 3.912 1 96.12 99 ASN A CA 1
ATOM 832 C C . ASN A 1 99 ? 12.102 10.125 3.695 1 96.12 99 ASN A C 1
ATOM 834 O O . ASN A 1 99 ? 11.852 9.539 2.637 1 96.12 99 ASN A O 1
ATOM 838 N N . VAL A 1 100 ? 12.789 9.547 4.695 1 95.69 100 VAL A N 1
ATOM 839 C CA . VAL A 1 100 ? 13.195 8.148 4.582 1 95.69 100 VAL A CA 1
ATOM 840 C C . VAL A 1 100 ? 12.211 7.258 5.332 1 95.69 100 VAL A C 1
ATOM 842 O O . VAL A 1 100 ? 12.312 7.102 6.551 1 95.69 100 VAL A O 1
ATOM 845 N N . THR A 1 101 ? 11.383 6.664 4.637 1 91.81 101 THR A N 1
ATOM 846 C CA . THR A 1 101 ? 10.438 5.707 5.207 1 91.81 101 THR A CA 1
ATOM 847 C C . THR A 1 101 ? 10.93 4.277 5 1 91.81 101 THR A C 1
ATOM 849 O O . THR A 1 101 ? 11.773 4.023 4.145 1 91.81 101 THR A O 1
ATOM 852 N N . PRO A 1 102 ? 10.391 3.354 5.754 1 90.44 102 PRO A N 1
ATOM 853 C CA . PRO A 1 102 ? 10.812 1.96 5.605 1 90.44 102 PRO A CA 1
ATOM 854 C C . PRO A 1 102 ? 10.617 1.433 4.188 1 90.44 102 PRO A C 1
ATOM 856 O O . PRO A 1 102 ? 11.43 0.629 3.709 1 90.44 102 PRO A O 1
ATOM 859 N N . SER A 1 103 ? 9.68 1.925 3.576 1 89.62 103 SER A N 1
ATOM 860 C CA . SER A 1 103 ? 9.398 1.4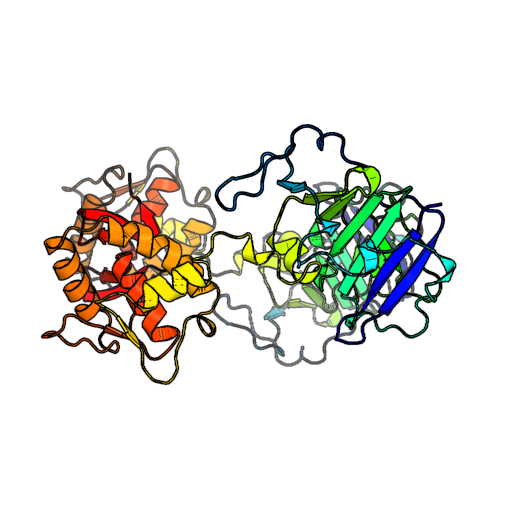51 2.227 1 89.62 103 SER A CA 1
ATOM 861 C C . SER A 1 103 ? 10.5 1.855 1.253 1 89.62 103 SER A C 1
ATOM 863 O O . SER A 1 103 ? 10.625 1.271 0.175 1 89.62 103 SER A O 1
ATOM 865 N N . LEU A 1 104 ? 11.266 2.826 1.54 1 94.31 104 LEU A N 1
ATOM 866 C CA . LEU A 1 104 ? 12.336 3.314 0.676 1 94.31 104 LEU A CA 1
ATOM 867 C C . LEU A 1 104 ? 13.625 2.537 0.919 1 94.31 104 LEU A C 1
ATOM 869 O O . LEU A 1 104 ? 14.586 2.68 0.165 1 94.31 104 LEU A O 1
ATOM 873 N N . ILE A 1 105 ? 13.609 1.785 1.943 1 94.88 105 ILE A N 1
ATOM 874 C CA . ILE A 1 105 ? 14.766 0.968 2.307 1 94.88 105 ILE A CA 1
ATOM 875 C C . ILE A 1 105 ? 14.531 -0.477 1.875 1 94.88 105 ILE A C 1
ATOM 877 O O . ILE A 1 105 ? 13.547 -1.101 2.279 1 94.88 105 ILE A O 1
ATOM 881 N N . ILE A 1 106 ? 15.367 -0.932 1.058 1 94.69 106 ILE A N 1
ATOM 882 C CA . ILE A 1 106 ? 15.305 -2.326 0.632 1 94.69 106 ILE A CA 1
ATOM 883 C C . ILE A 1 106 ? 16.359 -3.141 1.363 1 94.69 106 ILE A C 1
ATOM 885 O O . ILE A 1 106 ? 17.562 -2.922 1.174 1 94.69 106 ILE A O 1
ATOM 889 N N . LYS A 1 107 ? 15.945 -4.082 2.152 1 94.06 107 LYS A N 1
ATOM 890 C CA . LYS A 1 107 ? 16.859 -4.914 2.926 1 94.06 107 LYS A CA 1
ATOM 891 C C . LYS A 1 107 ? 16.891 -6.34 2.389 1 94.06 107 LYS A C 1
ATOM 893 O O . LYS A 1 107 ? 17.812 -7.105 2.701 1 94.06 107 LYS A O 1
ATOM 898 N N . LYS A 1 108 ? 15.945 -6.672 1.655 1 93.5 108 LYS A N 1
ATOM 899 C CA . LYS A 1 108 ? 15.875 -8.023 1.108 1 93.5 108 LYS A CA 1
ATOM 900 C C . LYS A 1 108 ? 16.906 -8.227 0.003 1 93.5 108 LYS A C 1
ATOM 902 O O . LYS A 1 108 ? 17.594 -7.289 -0.389 1 93.5 108 LYS A O 1
ATOM 907 N N . LYS A 1 109 ? 16.984 -9.492 -0.483 1 96.19 109 LYS A N 1
ATOM 908 C CA . LYS A 1 109 ? 17.859 -9.82 -1.597 1 96.19 109 LYS A CA 1
ATOM 909 C C . LYS A 1 109 ? 17.438 -9.102 -2.871 1 96.19 109 LYS A C 1
ATOM 911 O O . LYS A 1 109 ? 16.25 -8.859 -3.084 1 96.19 109 LYS A O 1
ATOM 916 N N . TRP A 1 110 ? 18.422 -8.727 -3.641 1 97 110 TRP A N 1
ATOM 917 C CA . TRP A 1 110 ? 18.125 -8.078 -4.91 1 97 110 TRP A CA 1
ATOM 918 C C . TRP A 1 110 ? 19.25 -8.281 -5.91 1 97 110 TRP A C 1
ATOM 920 O O . TRP A 1 110 ? 20.312 -8.797 -5.551 1 97 110 TRP A O 1
ATOM 930 N N . PHE A 1 111 ? 19 -8.102 -7.176 1 96.5 111 PHE A N 1
ATOM 931 C CA . PHE A 1 111 ? 20.031 -8.125 -8.203 1 96.5 111 PHE A CA 1
ATOM 932 C C . PHE A 1 111 ? 19.766 -7.062 -9.266 1 96.5 111 PHE A C 1
ATOM 934 O O . PHE A 1 111 ? 18.609 -6.707 -9.516 1 96.5 111 PHE A O 1
ATOM 941 N N . LYS A 1 112 ? 20.844 -6.512 -9.828 1 94.38 112 LYS A N 1
ATOM 942 C CA . LYS A 1 112 ? 20.719 -5.57 -10.945 1 94.38 112 LYS A CA 1
ATOM 943 C C . LYS A 1 112 ? 20.266 -6.273 -12.211 1 94.38 112 LYS A C 1
ATOM 945 O O . LYS A 1 112 ? 20.719 -7.371 -12.531 1 94.38 112 LYS A O 1
ATOM 950 N N . PHE A 1 113 ? 19.359 -5.633 -12.867 1 94 113 PHE A N 1
ATOM 951 C CA . PHE A 1 113 ? 18.891 -6.18 -14.133 1 94 113 PHE A CA 1
ATOM 952 C C . PHE A 1 113 ? 19.859 -5.863 -15.258 1 94 113 PHE A C 1
ATOM 954 O O . PHE A 1 113 ? 19.734 -4.828 -15.922 1 94 113 PHE A O 1
ATOM 961 N N . THR A 1 114 ? 20.75 -6.695 -15.422 1 91.5 114 THR A N 1
ATOM 962 C CA . THR A 1 114 ? 21.797 -6.57 -16.438 1 91.5 114 THR A CA 1
ATOM 963 C C . THR A 1 114 ? 22.031 -7.902 -17.125 1 91.5 114 THR A C 1
ATOM 965 O O . THR A 1 114 ? 21.344 -8.883 -16.859 1 91.5 114 THR A O 1
ATOM 968 N N . ASP A 1 115 ? 23.031 -7.945 -18.031 1 87.06 115 ASP A N 1
ATOM 969 C CA . ASP A 1 115 ? 23.375 -9.164 -18.75 1 87.06 115 ASP A CA 1
ATOM 970 C C . ASP A 1 115 ? 24.094 -10.156 -17.859 1 87.06 115 ASP A C 1
ATOM 972 O O . ASP A 1 115 ? 24.172 -11.352 -18.172 1 87.06 115 ASP A O 1
ATOM 976 N N . SER A 1 116 ? 24.594 -9.633 -16.781 1 88.06 116 SER A N 1
ATOM 977 C CA . SER A 1 116 ? 25.312 -10.492 -15.828 1 88.06 116 SER A CA 1
ATOM 978 C C . SER A 1 116 ? 24.922 -10.148 -14.391 1 88.06 116 SER A C 1
ATOM 980 O O . SER A 1 116 ? 25.75 -9.664 -13.617 1 88.06 116 SER A O 1
ATOM 982 N N . PRO A 1 117 ? 23.766 -10.547 -14.078 1 91.56 117 PRO A N 1
ATOM 983 C CA . PRO A 1 117 ? 23.281 -10.156 -12.75 1 91.56 117 PRO A CA 1
ATOM 984 C C . PRO A 1 117 ? 24 -10.875 -11.617 1 91.56 117 PRO A C 1
ATOM 986 O O . PRO A 1 117 ? 24.391 -12.039 -11.766 1 91.56 117 PRO A O 1
ATOM 989 N N . VAL A 1 118 ? 24.203 -10.125 -10.57 1 91.31 118 VAL A N 1
ATOM 990 C CA . VAL A 1 118 ? 24.797 -10.68 -9.352 1 91.31 118 VAL A CA 1
ATOM 991 C C . VAL A 1 118 ? 23.828 -10.523 -8.188 1 91.31 118 VAL A C 1
ATOM 993 O O . VAL A 1 118 ? 23.281 -9.438 -7.965 1 91.31 118 VAL A O 1
ATOM 996 N N . LEU A 1 119 ? 23.703 -11.625 -7.473 1 94.75 119 LEU A N 1
ATOM 997 C CA . LEU A 1 119 ? 22.812 -11.594 -6.32 1 94.75 119 LEU A CA 1
ATOM 998 C C . LEU A 1 119 ? 23.438 -10.82 -5.168 1 94.75 119 LEU A C 1
ATOM 1000 O O . LEU A 1 119 ? 24.578 -11.094 -4.773 1 94.75 119 LEU A O 1
ATOM 1004 N N . GLU A 1 120 ? 22.734 -9.766 -4.73 1 95 120 GLU A N 1
ATOM 1005 C CA . GLU A 1 120 ? 23.141 -9 -3.559 1 95 120 GLU A CA 1
ATOM 1006 C C . GLU A 1 120 ? 22.359 -9.43 -2.318 1 95 120 GLU A C 1
ATOM 1008 O O . GLU A 1 120 ? 21.125 -9.391 -2.311 1 95 120 GLU A O 1
ATOM 1013 N N . ASP A 1 121 ? 23.078 -9.953 -1.395 1 93 121 ASP A N 1
ATOM 1014 C CA . ASP A 1 121 ? 22.531 -10.375 -0.107 1 93 121 ASP A CA 1
ATOM 1015 C C . ASP A 1 121 ? 23.125 -9.547 1.034 1 93 121 ASP A C 1
ATOM 1017 O O . ASP A 1 121 ? 24.328 -9.305 1.071 1 93 121 ASP A O 1
ATOM 1021 N N . ASN A 1 122 ? 22.266 -9.008 1.946 1 91.81 122 ASN A N 1
ATOM 1022 C CA . ASN A 1 122 ? 22.703 -8.164 3.051 1 91.81 122 ASN A CA 1
ATOM 1023 C C . ASN A 1 122 ? 23.328 -6.867 2.549 1 91.81 122 ASN A C 1
ATOM 1025 O O . ASN A 1 122 ? 24.391 -6.461 3.025 1 91.81 122 ASN A O 1
ATOM 1029 N N . ALA A 1 123 ? 22.844 -6.402 1.498 1 93.44 123 ALA A N 1
ATOM 1030 C CA . ALA A 1 123 ? 23.266 -5.137 0.898 1 93.44 123 ALA A CA 1
ATOM 1031 C C . ALA A 1 123 ? 22.094 -4.168 0.787 1 93.44 123 ALA A C 1
ATOM 1033 O O . ALA A 1 123 ? 21.578 -3.928 -0.308 1 93.44 123 ALA A O 1
ATOM 1034 N N . PRO A 1 124 ? 21.781 -3.594 1.892 1 95.31 124 PRO A N 1
ATOM 1035 C CA . PRO A 1 124 ? 20.609 -2.703 1.864 1 95.31 124 PRO A CA 1
ATOM 1036 C C . PRO A 1 124 ? 20.812 -1.505 0.938 1 95.31 124 PRO A C 1
ATOM 1038 O O . PRO A 1 124 ? 21.922 -0.99 0.818 1 95.31 124 PRO A O 1
ATOM 1041 N N . ILE A 1 125 ? 19.719 -1.112 0.314 1 96.44 125 ILE A N 1
ATOM 1042 C CA . ILE A 1 125 ? 19.766 0.057 -0.557 1 96.44 125 ILE A CA 1
ATOM 1043 C C . ILE A 1 125 ? 18.688 1.055 -0.147 1 96.44 125 ILE A C 1
ATOM 1045 O O . ILE A 1 125 ? 17.703 0.683 0.49 1 96.44 125 ILE A O 1
ATOM 1049 N N . ILE A 1 126 ? 18.938 2.275 -0.465 1 96.94 126 ILE A N 1
ATOM 1050 C CA . ILE A 1 126 ? 17.984 3.355 -0.277 1 96.94 126 ILE A CA 1
ATOM 1051 C C . ILE A 1 126 ? 17.547 3.902 -1.635 1 96.94 126 ILE A C 1
ATOM 1053 O O . ILE A 1 126 ? 18.375 4.199 -2.49 1 96.94 126 ILE A O 1
ATOM 1057 N N . THR A 1 127 ? 16.297 3.945 -1.841 1 97.19 127 THR A N 1
ATOM 1058 C CA . THR A 1 127 ? 15.781 4.445 -3.107 1 97.19 127 THR A CA 1
ATOM 1059 C C . THR A 1 127 ? 15.508 5.945 -3.025 1 97.19 127 THR A C 1
ATOM 1061 O O . THR A 1 127 ? 15.141 6.461 -1.965 1 97.19 127 THR A O 1
ATOM 1064 N N . ILE A 1 128 ? 15.664 6.625 -4.102 1 97.31 128 ILE A N 1
ATOM 1065 C CA . ILE A 1 128 ? 15.445 8.062 -4.211 1 97.31 128 ILE A CA 1
ATOM 1066 C C . ILE A 1 128 ? 14.273 8.336 -5.152 1 97.31 128 ILE A C 1
ATOM 1068 O O . ILE A 1 128 ? 14.266 7.859 -6.289 1 97.31 128 ILE A O 1
ATOM 1072 N N . ASN A 1 129 ? 13.352 9.109 -4.711 1 95.56 129 ASN A N 1
ATOM 1073 C CA . ASN A 1 129 ? 12.195 9.461 -5.527 1 95.56 129 ASN A CA 1
ATOM 1074 C C . ASN A 1 129 ? 12.57 10.422 -6.652 1 95.56 129 ASN A C 1
ATOM 1076 O O . ASN A 1 129 ? 13.523 11.188 -6.52 1 95.56 129 ASN A O 1
ATOM 1080 N N . ASP A 1 130 ? 11.773 10.32 -7.691 1 93.25 130 ASP A N 1
ATOM 1081 C CA . ASP A 1 130 ? 12.008 11.234 -8.805 1 93.25 130 ASP A CA 1
ATOM 1082 C C . ASP A 1 130 ? 11.789 12.688 -8.375 1 93.25 130 ASP A C 1
ATOM 1084 O O . ASP A 1 130 ? 12.508 13.586 -8.812 1 93.25 130 ASP A O 1
ATOM 1088 N N . ARG A 1 131 ? 10.828 12.789 -7.559 1 94.75 131 ARG A N 1
ATOM 1089 C CA . ARG A 1 131 ? 10.523 14.117 -7.035 1 94.75 131 ARG A CA 1
ATOM 1090 C C . ARG A 1 131 ? 10.789 14.188 -5.535 1 94.75 131 ARG A C 1
ATOM 1092 O O . ARG A 1 131 ? 10.414 13.273 -4.793 1 94.75 131 ARG A O 1
ATOM 1099 N N . ALA A 1 132 ? 11.438 15.242 -5.172 1 97.56 132 ALA A N 1
ATOM 1100 C CA . ALA A 1 132 ? 11.664 15.453 -3.746 1 97.56 132 ALA A CA 1
ATOM 1101 C C . ALA A 1 132 ? 10.359 15.75 -3.018 1 97.56 132 ALA A C 1
ATOM 1103 O O . ALA A 1 132 ? 9.406 16.266 -3.615 1 97.56 132 ALA A O 1
ATOM 1104 N N . ASP A 1 133 ? 10.344 15.398 -1.766 1 96.94 133 ASP A N 1
ATOM 1105 C CA . ASP A 1 133 ? 9.164 15.688 -0.949 1 96.94 133 ASP A CA 1
ATOM 1106 C C . ASP A 1 133 ? 9.023 17.188 -0.708 1 96.94 133 ASP A C 1
ATOM 1108 O O . ASP A 1 133 ? 7.914 17.703 -0.587 1 96.94 133 ASP A O 1
ATOM 1112 N N . ALA A 1 134 ? 10.086 17.875 -0.592 1 98.06 134 ALA A N 1
ATOM 1113 C CA . ALA A 1 134 ? 10.125 19.328 -0.391 1 98.06 134 ALA A CA 1
ATOM 1114 C C . ALA A 1 134 ? 11.352 19.938 -1.058 1 98.06 134 ALA A C 1
ATOM 1116 O O . ALA A 1 134 ? 12.391 19.281 -1.179 1 98.06 134 ALA A O 1
ATOM 1117 N N . ILE A 1 135 ? 11.172 21.109 -1.516 1 98.38 135 ILE A N 1
ATOM 1118 C CA . ILE A 1 135 ? 12.25 21.875 -2.141 1 98.38 135 ILE A CA 1
ATOM 1119 C C . ILE A 1 135 ? 12.367 23.25 -1.469 1 98.38 135 ILE A C 1
ATOM 1121 O O . ILE A 1 135 ? 11.406 24.016 -1.46 1 98.38 135 ILE A O 1
ATOM 1125 N N . TYR A 1 136 ? 13.523 23.547 -0.895 1 98.38 136 TYR A N 1
ATOM 1126 C CA . TYR A 1 136 ? 13.789 24.859 -0.304 1 98.38 136 TYR A CA 1
ATOM 1127 C C . TYR A 1 136 ? 14.789 25.641 -1.144 1 98.38 136 TYR A C 1
ATOM 1129 O O . TYR A 1 136 ? 15.914 25.188 -1.366 1 98.38 136 TYR A O 1
ATOM 1137 N N . ILE A 1 137 ? 14.328 26.703 -1.632 1 96.94 137 ILE A N 1
ATOM 1138 C CA . ILE A 1 137 ? 15.203 27.578 -2.396 1 96.94 137 ILE A CA 1
ATOM 1139 C C . ILE A 1 137 ? 15.695 28.719 -1.504 1 96.94 137 ILE A C 1
ATOM 1141 O O . ILE A 1 137 ? 14.93 29.625 -1.159 1 96.94 137 ILE A O 1
ATOM 1145 N N . LYS A 1 138 ? 16.953 28.719 -1.225 1 95.56 138 LYS A N 1
ATOM 1146 C CA . LYS A 1 138 ? 17.547 29.641 -0.259 1 95.56 138 LYS A CA 1
ATOM 1147 C C . LYS A 1 138 ? 17.484 31.078 -0.768 1 95.56 138 LYS A C 1
ATOM 1149 O O . LYS A 1 138 ? 17.219 32 0.001 1 95.56 138 LYS A O 1
ATOM 1154 N N . SER A 1 139 ? 17.75 31.266 -2.002 1 95 139 SER A N 1
ATOM 1155 C CA . SER A 1 139 ? 17.812 32.625 -2.572 1 95 139 SER A CA 1
ATOM 1156 C C . SER A 1 139 ? 16.484 33.344 -2.412 1 95 139 SER A C 1
ATOM 1158 O O . SER A 1 139 ? 16.453 34.562 -2.193 1 95 139 SER A O 1
ATOM 1160 N N . THR A 1 140 ? 15.359 32.625 -2.48 1 95.06 140 THR A N 1
ATOM 1161 C CA . THR A 1 140 ? 14.039 33.25 -2.344 1 95.06 140 THR A CA 1
ATOM 1162 C C . THR A 1 140 ? 13.438 32.938 -0.976 1 95.06 140 THR A C 1
ATOM 1164 O O . THR A 1 140 ? 12.344 33.406 -0.65 1 95.06 140 THR A O 1
ATOM 1167 N N . ASP A 1 141 ? 14.125 32.156 -0.202 1 96.44 141 ASP A N 1
ATOM 1168 C CA . ASP A 1 141 ? 13.68 31.734 1.124 1 96.44 141 ASP A CA 1
ATOM 1169 C C . ASP A 1 141 ? 12.273 31.141 1.07 1 96.44 141 ASP A C 1
ATOM 1171 O O . ASP A 1 141 ? 11.383 31.578 1.81 1 96.44 141 ASP A O 1
ATOM 1175 N N . THR A 1 142 ? 12.102 30.188 0.201 1 96.81 142 THR A N 1
ATOM 1176 C CA . THR A 1 142 ? 10.773 29.625 -0.03 1 96.81 142 THR A CA 1
ATOM 1177 C C . THR A 1 142 ? 10.82 28.109 -0.029 1 96.81 142 THR A C 1
ATOM 1179 O O . THR A 1 142 ? 11.703 27.5 -0.65 1 96.81 142 THR A O 1
ATOM 1182 N N . LEU A 1 143 ? 9.945 27.5 0.738 1 97.75 143 LEU A N 1
ATOM 1183 C CA . LEU A 1 143 ? 9.781 26.047 0.746 1 97.75 143 LEU A CA 1
ATOM 1184 C C . LEU A 1 143 ? 8.617 25.625 -0.146 1 97.75 143 LEU A C 1
ATOM 1186 O O . LEU A 1 143 ? 7.523 26.188 -0.048 1 97.75 143 LEU A O 1
ATOM 1190 N N . TYR A 1 144 ? 8.867 24.719 -1.012 1 97.12 144 TYR A N 1
ATOM 1191 C CA . TYR A 1 144 ? 7.855 24.141 -1.892 1 97.12 144 TYR A CA 1
ATOM 1192 C C . TYR A 1 144 ? 7.586 22.688 -1.546 1 97.12 144 TYR A C 1
ATOM 1194 O O . TYR A 1 144 ? 8.516 21.938 -1.23 1 97.12 144 TYR A O 1
ATOM 1202 N N . PHE A 1 145 ? 6.336 22.266 -1.627 1 96.19 145 PHE A N 1
ATOM 1203 C CA . PHE A 1 145 ? 5.992 20.859 -1.411 1 96.19 145 PHE A CA 1
ATOM 1204 C C . PHE A 1 145 ? 4.629 20.547 -2.016 1 96.19 145 PHE A C 1
ATOM 1206 O O . PHE A 1 145 ? 3.865 21.453 -2.355 1 96.19 145 PHE A O 1
ATOM 1213 N N . LYS A 1 146 ? 4.379 19.297 -2.164 1 91.88 146 LYS A N 1
ATOM 1214 C CA . LYS A 1 146 ? 3.094 18.906 -2.734 1 91.88 146 LYS A CA 1
ATOM 1215 C C . LYS A 1 146 ? 2.209 18.234 -1.685 1 91.88 146 LYS A C 1
ATOM 1217 O O . LYS A 1 146 ? 0.985 18.375 -1.714 1 91.88 146 LYS A O 1
ATOM 1222 N N . LYS A 1 147 ? 2.789 17.516 -0.757 1 89.81 147 LYS A N 1
ATOM 1223 C CA . LYS A 1 147 ? 2.057 16.781 0.268 1 89.81 147 LYS A CA 1
ATOM 1224 C C . LYS A 1 147 ? 2.566 17.125 1.664 1 89.81 147 LYS A C 1
ATOM 1226 O O . LYS A 1 147 ? 3.707 16.812 2.01 1 89.81 147 LYS A O 1
ATOM 1231 N N . LEU A 1 148 ? 1.733 17.656 2.461 1 87.31 148 LEU A N 1
ATOM 1232 C CA . LEU A 1 148 ? 2.129 18.078 3.803 1 87.31 148 LEU A CA 1
ATOM 1233 C C . LEU A 1 148 ? 2.523 16.875 4.648 1 87.31 148 LEU A C 1
ATOM 1235 O O . LEU A 1 148 ? 3.502 16.922 5.395 1 87.31 148 LEU A O 1
ATOM 1239 N N . ALA A 1 149 ? 1.82 15.812 4.52 1 84.44 149 ALA A N 1
ATOM 1240 C CA . ALA A 1 149 ? 2.057 14.602 5.309 1 84.44 149 ALA A CA 1
ATOM 1241 C C . ALA A 1 149 ? 3.479 14.086 5.109 1 84.44 149 ALA A C 1
ATOM 1243 O O . ALA A 1 149 ? 4.09 13.562 6.039 1 84.44 149 ALA A O 1
ATOM 1244 N N . ALA A 1 150 ? 4.035 14.289 3.943 1 90.38 150 ALA A N 1
ATOM 1245 C CA . ALA A 1 150 ? 5.348 13.75 3.6 1 90.38 150 ALA A CA 1
ATOM 1246 C C . ALA A 1 150 ? 6.461 14.57 4.254 1 90.38 150 ALA A C 1
ATOM 1248 O O . ALA A 1 150 ? 7.586 14.086 4.402 1 90.38 150 ALA A O 1
ATOM 1249 N N . ILE A 1 151 ? 6.16 15.758 4.633 1 93.81 151 ILE A N 1
ATOM 1250 C CA . ILE A 1 151 ? 7.254 16.609 5.082 1 93.81 151 ILE A CA 1
ATOM 1251 C C . ILE A 1 151 ? 7.098 16.922 6.566 1 93.81 151 ILE A C 1
ATOM 1253 O O . ILE A 1 151 ? 7.941 17.594 7.164 1 93.81 151 ILE A O 1
ATOM 1257 N N . THR A 1 152 ? 6.031 16.406 7.156 1 88.56 152 THR A N 1
ATOM 1258 C CA . THR A 1 152 ? 5.758 16.703 8.555 1 88.56 152 THR A CA 1
ATOM 1259 C C . THR A 1 152 ? 6.855 16.141 9.453 1 88.56 152 THR A C 1
ATOM 1261 O O . THR A 1 152 ? 7.188 16.734 10.484 1 88.56 152 THR A O 1
ATOM 1264 N N . THR A 1 153 ? 7.395 15.07 9.031 1 88.38 153 THR A N 1
ATOM 1265 C CA . THR A 1 153 ? 8.438 14.453 9.844 1 88.38 153 THR A CA 1
ATOM 1266 C C . THR A 1 153 ? 9.758 15.203 9.688 1 88.38 153 THR A C 1
ATOM 1268 O O . THR A 1 153 ? 10.594 15.188 10.594 1 88.38 153 THR A O 1
ATOM 1271 N N . ILE A 1 154 ? 9.969 15.812 8.586 1 94.81 154 ILE A N 1
ATOM 1272 C CA . ILE A 1 154 ? 11.188 16.562 8.312 1 94.81 154 ILE A CA 1
ATOM 1273 C C . ILE A 1 154 ? 11.133 17.906 9.039 1 94.81 154 ILE A C 1
ATOM 1275 O O . ILE A 1 154 ? 12.102 18.297 9.703 1 94.81 154 ILE A O 1
ATOM 1279 N N . PHE A 1 155 ? 10 18.562 8.836 1 93.94 155 PHE A N 1
ATOM 1280 C CA . PHE A 1 155 ? 9.781 19.875 9.43 1 93.94 155 PHE A CA 1
ATOM 1281 C C . PHE A 1 155 ? 8.773 19.797 10.57 1 93.94 155 PHE A C 1
ATOM 1283 O O . PHE A 1 155 ? 7.582 20.016 10.367 1 93.94 155 PHE A O 1
ATOM 1290 N N . LYS A 1 156 ? 9.297 19.578 11.711 1 85 156 LYS A N 1
ATOM 1291 C CA . LYS A 1 156 ? 8.453 19.375 12.883 1 85 156 LYS A CA 1
ATOM 1292 C C . LYS A 1 156 ? 7.59 20.609 13.164 1 85 156 LYS A C 1
ATOM 1294 O O . LYS A 1 156 ? 8.094 21.734 13.172 1 85 156 LYS A O 1
ATOM 1299 N N . GLY A 1 157 ? 6.289 20.406 13.352 1 81.38 157 GLY A N 1
ATOM 1300 C CA . GLY A 1 157 ? 5.391 21.5 13.656 1 81.38 157 GLY A CA 1
ATOM 1301 C C . GLY A 1 157 ? 4.668 22.047 12.438 1 81.38 157 GLY A C 1
ATOM 1302 O O . GLY A 1 157 ? 3.695 22.781 12.562 1 81.38 157 GLY A O 1
ATOM 1303 N N . ILE A 1 158 ? 5.109 21.656 11.227 1 85.38 158 ILE A N 1
ATOM 1304 C CA . ILE A 1 158 ? 4.551 22.203 9.992 1 85.38 158 ILE A CA 1
ATOM 1305 C C . ILE A 1 158 ? 3.096 21.766 9.852 1 85.38 158 ILE A C 1
ATOM 1307 O O . ILE A 1 158 ? 2.32 22.391 9.125 1 85.38 158 ILE A O 1
ATOM 1311 N N . ILE A 1 159 ? 2.727 20.672 10.461 1 75.25 159 ILE A N 1
ATOM 1312 C CA . ILE A 1 159 ? 1.379 20.109 10.398 1 75.25 159 ILE A CA 1
ATOM 1313 C C . ILE A 1 159 ? 0.372 21.156 10.891 1 75.25 159 ILE A C 1
ATOM 1315 O O . ILE A 1 159 ? -0.824 21.047 10.602 1 75.25 159 ILE A O 1
ATOM 1319 N N . GLU A 1 160 ? 0.822 22.078 11.664 1 66.5 160 GLU A N 1
ATOM 1320 C CA . GLU A 1 160 ? -0.038 23.156 12.148 1 66.5 160 GLU A CA 1
ATOM 1321 C C . GLU A 1 160 ? -0.688 23.906 10.992 1 66.5 160 GLU A C 1
ATOM 1323 O O . GLU A 1 160 ? -1.729 24.547 11.164 1 66.5 160 GLU A O 1
ATOM 1328 N N . LEU A 1 161 ? -0.08 23.641 9.75 1 62.81 161 LEU A N 1
ATOM 1329 C CA . LEU A 1 161 ? -0.665 24.25 8.562 1 62.81 161 LEU A CA 1
ATOM 1330 C C . LEU A 1 161 ? -1.97 23.562 8.18 1 62.81 161 LEU A C 1
ATOM 1332 O O . LEU A 1 161 ? -2.807 24.141 7.488 1 62.81 161 LEU A O 1
ATOM 1336 N N . TYR A 1 162 ? -2.057 22.094 8.266 1 55.06 162 TYR A N 1
ATOM 1337 C CA . TYR A 1 162 ? -3.236 21.297 7.949 1 55.06 162 TYR A CA 1
ATOM 1338 C C . TYR A 1 162 ? -4.434 21.734 8.781 1 55.06 162 TYR A C 1
ATOM 1340 O O . TYR A 1 162 ? -4.281 22.078 9.961 1 55.06 162 TYR A O 1
ATOM 1348 N N . LYS A 1 163 ? -5.527 21.875 7.949 1 51.97 163 LYS A N 1
ATOM 1349 C CA . LYS A 1 163 ? -6.812 22.25 8.539 1 51.97 163 LYS A CA 1
ATOM 1350 C C . LYS A 1 163 ? -7.418 21.078 9.312 1 51.97 163 LYS A C 1
ATOM 1352 O O . LYS A 1 163 ? -8.156 20.266 8.75 1 51.97 163 LYS A O 1
ATOM 1357 N N . GLU A 1 164 ? -6.93 19.812 9.594 1 54 164 GLU A N 1
ATOM 1358 C CA . GLU A 1 164 ? -7.5 19.047 10.703 1 54 164 GLU A CA 1
ATOM 1359 C C . GLU A 1 164 ? -7.895 19.969 11.852 1 54 164 GLU A C 1
ATOM 1361 O O . GLU A 1 164 ? -7.328 21.047 12.016 1 54 164 GLU A O 1
ATOM 1366 N N . ALA A 1 165 ? -9.258 19.391 12.258 1 58.81 165 ALA A N 1
ATOM 1367 C CA . ALA A 1 165 ? -9.539 20.328 13.344 1 58.81 165 ALA A CA 1
ATOM 1368 C C . ALA A 1 165 ? -8.258 20.719 14.078 1 58.81 165 ALA A C 1
ATOM 1370 O O . ALA A 1 165 ? -7.535 19.844 14.57 1 58.81 165 ALA A O 1
ATOM 1371 N N . THR A 1 166 ? -7.832 21.703 13.68 1 63.19 166 THR A N 1
ATOM 1372 C CA . THR A 1 166 ? -6.684 22.234 14.398 1 63.19 166 THR A CA 1
ATOM 1373 C C . THR A 1 166 ? -6.832 22.016 15.906 1 63.19 166 THR A C 1
ATOM 1375 O O . THR A 1 166 ? -7.902 21.609 16.375 1 63.19 166 THR A O 1
ATOM 1378 N N . GLN A 1 167 ? -5.762 21.953 16.5 1 73.88 167 GLN A N 1
ATOM 1379 C CA . GLN A 1 167 ? -5.844 21.891 17.969 1 73.88 167 GLN A CA 1
ATOM 1380 C C . GLN A 1 167 ? -6.93 22.828 18.484 1 73.88 167 GLN A C 1
ATOM 1382 O O . GLN A 1 167 ? -7.707 22.453 19.359 1 73.88 167 GLN A O 1
ATOM 1387 N N . ALA A 1 168 ? -7.012 23.953 17.875 1 76.38 168 ALA A N 1
ATOM 1388 C CA . ALA A 1 168 ? -8 24.938 18.297 1 76.38 168 ALA A CA 1
ATOM 1389 C C . ALA A 1 168 ? -9.422 24.469 17.984 1 76.38 168 ALA A C 1
ATOM 1391 O O . ALA A 1 168 ? -10.32 24.578 18.812 1 76.38 168 ALA A O 1
ATOM 1392 N N . GLU A 1 169 ? -9.531 23.891 16.828 1 80.75 169 GLU A N 1
ATOM 1393 C CA . GLU A 1 169 ? -10.852 23.406 16.438 1 80.75 169 GLU A CA 1
ATOM 1394 C C . GLU A 1 169 ? -11.273 22.219 17.297 1 80.75 169 GLU A C 1
ATOM 1396 O O . GLU A 1 169 ? -12.438 22.094 17.672 1 80.75 169 GLU A O 1
ATOM 1401 N N . THR A 1 170 ? -10.32 21.344 17.516 1 87.88 170 THR A N 1
ATOM 1402 C CA . THR A 1 170 ? -10.602 20.203 18.359 1 87.88 170 T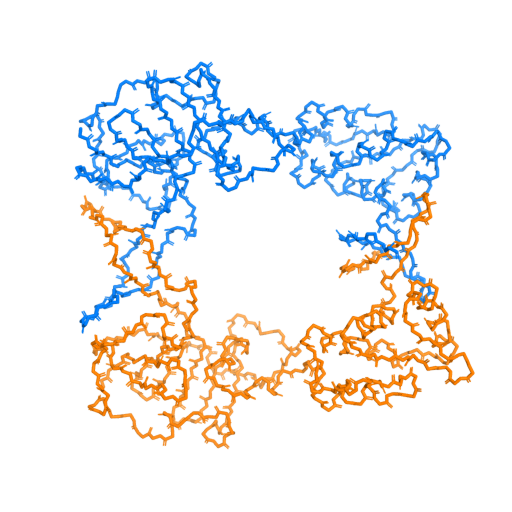HR A CA 1
ATOM 1403 C C . THR A 1 170 ? -10.984 20.641 19.766 1 87.88 170 THR A C 1
ATOM 1405 O O . THR A 1 170 ? -11.938 20.125 20.344 1 87.88 170 THR A O 1
ATOM 1408 N N . GLU A 1 171 ? -10.258 21.578 20.266 1 86.81 171 GLU A N 1
ATOM 1409 C CA . GLU A 1 171 ? -10.57 22.125 21.578 1 86.81 171 GLU A CA 1
ATOM 1410 C C . GLU A 1 171 ? -11.961 22.75 21.594 1 86.81 171 GLU A C 1
ATOM 1412 O O . GLU A 1 171 ? -12.734 22.547 22.531 1 86.81 171 GLU A O 1
ATOM 1417 N N . ASP A 1 172 ? -12.25 23.5 20.516 1 87.44 172 ASP A N 1
ATOM 1418 C CA . ASP A 1 172 ? -13.562 24.141 20.406 1 87.44 172 ASP A CA 1
ATOM 1419 C C . ASP A 1 172 ? -14.68 23.094 20.375 1 87.44 172 ASP A C 1
ATOM 1421 O O . ASP A 1 172 ? -15.719 23.281 21 1 87.44 172 ASP A O 1
ATOM 1425 N N . PHE A 1 173 ? -14.406 22.062 19.656 1 92.56 173 PHE A N 1
ATOM 1426 C CA . PHE A 1 173 ? -15.414 21.016 19.562 1 92.56 173 PHE A CA 1
ATOM 1427 C C . PHE A 1 173 ? -15.648 20.344 20.906 1 92.56 173 PHE A C 1
ATOM 1429 O O . PHE A 1 173 ? -16.797 20.156 21.312 1 92.56 173 PHE A O 1
ATOM 1436 N N . LEU A 1 174 ? -14.57 20 21.531 1 92.88 174 LEU A N 1
ATOM 1437 C CA . LEU A 1 174 ? -14.68 19.297 22.812 1 92.88 174 LEU A CA 1
ATOM 1438 C C . LEU A 1 174 ? -15.297 20.188 23.875 1 92.88 174 LEU A C 1
ATOM 1440 O O . LEU A 1 174 ? -15.812 19.688 24.875 1 92.88 174 LEU A O 1
ATOM 1444 N N . LYS A 1 175 ? -15.273 21.484 23.656 1 90.44 175 LYS A N 1
ATOM 1445 C CA . LYS A 1 175 ? -15.852 22.438 24.594 1 90.44 175 LYS A CA 1
ATOM 1446 C C . LYS A 1 175 ? -17.312 22.75 24.25 1 90.44 175 LYS A C 1
ATOM 1448 O O . LYS A 1 175 ? -17.938 23.609 24.859 1 90.44 175 LYS A O 1
ATOM 1453 N N . SER A 1 176 ? -17.766 22.078 23.25 1 91.19 176 SER A N 1
ATOM 1454 C CA . SER A 1 176 ? -19.156 22.281 22.859 1 91.19 176 SER A CA 1
ATOM 1455 C C . SER A 1 176 ? -20.094 22.031 24.031 1 91.19 176 SER A C 1
ATOM 1457 O O . SER A 1 176 ? -19.781 21.219 24.922 1 91.19 176 SER A O 1
ATOM 1459 N N . SER A 1 177 ? -21.281 22.656 24 1 91.38 177 SER A N 1
ATOM 1460 C CA . SER A 1 177 ? -22.234 22.609 25.109 1 91.38 177 SER A CA 1
ATOM 1461 C C . SER A 1 177 ? -22.781 21.203 25.297 1 91.38 177 SER A C 1
ATOM 1463 O O . SER A 1 177 ? -23.281 20.859 26.375 1 91.38 177 SER A O 1
ATOM 1465 N N . PHE A 1 178 ? -22.688 20.391 24.266 1 94.44 178 PHE A N 1
ATOM 1466 C CA . PHE A 1 178 ? -23.297 19.062 24.328 1 94.44 178 PHE A CA 1
ATOM 1467 C C . PHE A 1 178 ? -22.266 18 24.656 1 94.44 178 PHE A C 1
ATOM 1469 O O . PHE A 1 178 ? -22.547 16.797 24.609 1 94.44 178 PHE A O 1
ATOM 1476 N N . ILE A 1 179 ? -21.078 18.406 25 1 95 179 ILE A N 1
ATOM 1477 C CA . ILE A 1 179 ? -20.016 17.453 25.312 1 95 179 ILE A CA 1
ATOM 1478 C C . ILE A 1 179 ? -19.453 17.75 26.703 1 95 179 ILE A C 1
ATOM 1480 O O . ILE A 1 179 ? -19.172 18.891 27.047 1 95 179 ILE A O 1
ATOM 1484 N N . HIS A 1 180 ? -19.406 16.797 27.578 1 94.75 180 HIS A N 1
ATOM 1485 C CA . HIS A 1 180 ? -18.703 16.828 28.844 1 94.75 180 HIS A CA 1
ATOM 1486 C C . HIS A 1 180 ? -17.5 15.883 28.828 1 94.75 180 HIS A C 1
ATOM 1488 O O . HIS A 1 180 ? -17.656 14.688 28.562 1 94.75 180 HIS A O 1
ATOM 1494 N N . ILE A 1 181 ? -16.375 16.375 29.109 1 93.81 181 ILE A N 1
ATOM 1495 C CA . ILE A 1 181 ? -15.156 15.57 29.047 1 93.81 181 ILE A CA 1
ATOM 1496 C C . ILE A 1 181 ? -14.773 15.078 30.438 1 93.81 181 ILE A C 1
ATOM 1498 O O . ILE A 1 181 ? -14.852 15.836 31.406 1 93.81 181 ILE A O 1
ATOM 1502 N N . GLU A 1 182 ? -14.445 13.875 30.531 1 90.75 182 GLU A N 1
ATOM 1503 C CA . GLU A 1 182 ? -13.977 13.297 31.797 1 90.75 182 GLU A CA 1
ATOM 1504 C C . GLU A 1 182 ? -12.664 12.547 31.594 1 90.75 182 GLU A C 1
ATOM 1506 O O . GLU A 1 182 ? -12.172 12.422 30.469 1 90.75 182 GLU A O 1
ATOM 1511 N N . ASN A 1 183 ? -12.062 12.047 32.688 1 87.38 183 ASN A N 1
ATOM 1512 C CA . ASN A 1 183 ? -10.883 11.18 32.75 1 87.38 183 ASN A CA 1
ATOM 1513 C C . ASN A 1 183 ? -9.672 11.844 32.125 1 87.38 183 ASN A C 1
ATOM 1515 O O . ASN A 1 183 ? -8.883 11.18 31.438 1 87.38 183 ASN A O 1
ATOM 1519 N N . ASP A 1 184 ? -9.523 13.156 32.219 1 86.56 184 ASP A N 1
ATOM 1520 C CA . ASP A 1 184 ? -8.383 13.938 31.719 1 86.56 184 ASP A CA 1
ATOM 1521 C C . ASP A 1 184 ? -8.219 13.781 30.203 1 86.56 184 ASP A C 1
ATOM 1523 O O . ASP A 1 184 ? -7.102 13.766 29.688 1 86.56 184 ASP A O 1
ATOM 1527 N N . TYR A 1 185 ? -9.336 13.406 29.625 1 88.69 185 TYR A N 1
ATOM 1528 C CA . TYR A 1 185 ? -9.328 13.406 28.156 1 88.69 185 TYR A CA 1
ATOM 1529 C C . TYR A 1 185 ? -9.414 14.828 27.625 1 88.69 185 TYR A C 1
ATOM 1531 O O . TYR A 1 185 ? -10.18 15.648 28.125 1 88.69 185 TYR A O 1
ATOM 1539 N N . ASP A 1 186 ? -8.461 15.156 26.734 1 88.5 186 ASP A N 1
ATOM 1540 C CA . ASP A 1 186 ? -8.484 16.516 26.172 1 88.5 186 ASP A CA 1
ATOM 1541 C C . ASP A 1 186 ? -8.031 16.516 24.719 1 88.5 186 ASP A C 1
ATOM 1543 O O . ASP A 1 186 ? -7.773 15.453 24.141 1 88.5 186 ASP A O 1
ATOM 1547 N N . SER A 1 187 ? -8.062 17.703 24.156 1 88.56 187 SER A N 1
ATOM 1548 C CA . SER A 1 187 ? -7.816 17.875 22.719 1 88.56 187 SER A CA 1
ATOM 1549 C C . SER A 1 187 ? -6.453 17.312 22.328 1 88.56 187 SER A C 1
ATOM 1551 O O . SER A 1 187 ? -6.258 16.875 21.188 1 88.56 187 SER A O 1
ATOM 1553 N N . SER A 1 188 ? -5.516 17.328 23.281 1 84.06 188 SER A N 1
ATOM 1554 C CA . SER A 1 188 ? -4.168 16.844 23 1 84.06 188 SER A CA 1
ATOM 1555 C C . SER A 1 188 ? -4.148 15.328 22.844 1 84.06 188 SER A C 1
ATOM 1557 O O . SER A 1 188 ? -3.23 14.773 22.25 1 84.06 188 SER A O 1
ATOM 1559 N N . LYS A 1 189 ? -5.18 14.695 23.359 1 87.25 189 LYS A N 1
ATOM 1560 C CA . LYS A 1 189 ? -5.23 13.234 23.344 1 87.25 189 LYS A CA 1
ATOM 1561 C C . LYS A 1 189 ? -6.066 12.727 22.188 1 87.25 189 LYS A C 1
ATOM 1563 O O . LYS A 1 189 ? -6.18 11.516 21.969 1 87.25 189 LYS A O 1
ATOM 1568 N N . VAL A 1 190 ? -6.641 13.625 21.484 1 89 190 VAL A N 1
ATOM 1569 C CA . VAL A 1 190 ? -7.449 13.234 20.328 1 89 190 VAL A CA 1
ATOM 1570 C C . VAL A 1 190 ? -6.543 12.812 19.172 1 89 190 VAL A C 1
ATOM 1572 O O . VAL A 1 190 ? -5.691 13.586 18.734 1 89 190 VAL A O 1
ATOM 1575 N N . LYS A 1 191 ? -6.758 11.633 18.797 1 81.38 191 LYS A N 1
ATOM 1576 C CA . LYS A 1 191 ? -5.906 11.07 17.75 1 81.38 191 LYS A CA 1
ATOM 1577 C C . LYS A 1 191 ? -6.379 11.516 16.375 1 81.38 191 LYS A C 1
ATOM 1579 O O . LYS A 1 191 ? -7.441 12.125 16.234 1 81.38 191 LYS A O 1
ATOM 1584 N N . THR A 1 192 ? -5.668 11.266 15.352 1 71.75 192 THR A N 1
ATOM 1585 C CA . THR A 1 192 ? -5.82 11.773 13.992 1 71.75 192 THR A CA 1
ATOM 1586 C C . THR A 1 192 ? -7.188 11.406 13.43 1 71.75 192 THR A C 1
ATOM 1588 O O . THR A 1 192 ? -7.867 12.242 12.828 1 71.75 192 THR A O 1
ATOM 1591 N N . ALA A 1 193 ? -7.523 10.18 13.586 1 74.38 193 ALA A N 1
ATOM 1592 C CA . ALA A 1 193 ? -8.789 9.711 13.023 1 74.38 193 ALA A CA 1
ATOM 1593 C C . ALA A 1 193 ? -9.961 10.539 13.539 1 74.38 193 ALA A C 1
ATOM 1595 O O . ALA A 1 193 ? -10.82 10.961 12.766 1 74.38 193 ALA A O 1
ATOM 1596 N N . ASN A 1 194 ? -10 10.828 14.797 1 87.25 194 ASN A N 1
ATOM 1597 C CA . ASN A 1 194 ? -11.086 11.602 15.367 1 87.25 194 ASN A CA 1
ATOM 1598 C C . ASN A 1 194 ? -10.969 13.086 15.016 1 87.25 194 ASN A C 1
ATOM 1600 O O . ASN A 1 194 ? -11.977 13.789 14.93 1 87.25 194 ASN A O 1
ATOM 1604 N N . ARG A 1 195 ? -9.797 13.516 14.812 1 81.69 195 ARG A N 1
ATOM 1605 C CA . ARG A 1 195 ? -9.664 14.898 14.367 1 81.69 195 ARG A CA 1
ATOM 1606 C C . ARG A 1 195 ? -10.25 15.086 12.977 1 81.69 195 ARG A C 1
ATOM 1608 O O . ARG A 1 195 ? -10.844 16.125 12.68 1 81.69 195 ARG A O 1
ATOM 1615 N N . LYS A 1 196 ? -10.086 14.203 12.156 1 73.94 196 LYS A N 1
ATOM 1616 C CA . LYS A 1 196 ? -10.727 14.234 10.844 1 73.94 196 LYS A CA 1
ATOM 1617 C C . LYS A 1 196 ? -12.242 14.219 10.969 1 73.94 196 LYS A C 1
ATOM 1619 O O . LYS A 1 196 ? -12.938 15 10.305 1 73.94 196 LYS A O 1
ATOM 1624 N N . ARG A 1 197 ? -12.734 13.336 11.805 1 83.44 197 ARG A N 1
ATOM 1625 C CA . ARG A 1 197 ? -14.18 13.219 12.016 1 83.44 197 ARG A CA 1
ATOM 1626 C C . ARG A 1 197 ? -14.75 14.5 12.602 1 83.44 197 ARG A C 1
ATOM 1628 O O . ARG A 1 197 ? -15.867 14.898 12.258 1 83.44 197 ARG A O 1
ATOM 1635 N N . ILE A 1 198 ? -13.945 15.055 13.406 1 88.19 198 ILE A N 1
ATOM 1636 C CA . ILE A 1 198 ? -14.383 16.312 14.008 1 88.19 198 ILE A CA 1
ATOM 1637 C C . ILE A 1 198 ? -14.602 17.359 12.914 1 88.19 198 ILE A C 1
ATOM 1639 O O . ILE A 1 198 ? -15.609 18.062 12.906 1 88.19 198 ILE A O 1
ATOM 1643 N N . ALA A 1 199 ? -13.664 17.484 12.039 1 79 199 ALA A N 1
ATOM 1644 C CA . ALA A 1 199 ? -13.781 18.453 10.953 1 79 199 ALA A CA 1
ATOM 1645 C C . ALA A 1 199 ? -15.078 18.25 10.18 1 79 199 ALA A C 1
ATOM 1647 O O . ALA A 1 199 ? -15.82 19.203 9.93 1 79 199 ALA A O 1
ATOM 1648 N N . LEU A 1 200 ? -15.406 17.047 9.852 1 76.06 200 LEU A N 1
ATOM 1649 C CA . LEU A 1 200 ? -16.625 16.703 9.109 1 76.06 200 LEU A CA 1
ATOM 1650 C C . LEU A 1 200 ? -17.859 16.938 9.969 1 76.06 200 LEU A C 1
ATOM 1652 O O . LEU A 1 200 ? -18.828 17.547 9.508 1 76.06 200 LEU A O 1
ATOM 1656 N N . ALA A 1 201 ? -17.812 16.453 11.18 1 84.62 201 ALA A N 1
ATOM 1657 C CA . ALA A 1 201 ? -18.953 16.531 12.086 1 84.62 201 ALA A CA 1
ATOM 1658 C C . ALA A 1 201 ? -19.297 17.984 12.406 1 84.62 201 ALA A C 1
ATOM 1660 O O . ALA A 1 201 ? -20.484 18.328 12.516 1 84.62 201 ALA A O 1
ATOM 1661 N N . MET A 1 202 ? -18.281 18.719 12.562 1 81.25 202 MET A N 1
ATOM 1662 C CA . MET A 1 202 ? -18.516 20.141 12.852 1 81.25 202 MET A CA 1
ATOM 1663 C C . MET A 1 202 ? -19.281 20.797 11.719 1 81.25 202 MET A C 1
ATOM 1665 O O . MET A 1 202 ? -20.219 21.562 11.961 1 81.25 202 MET A O 1
ATOM 1669 N N . GLU A 1 203 ? -18.844 20.547 10.617 1 76.75 203 GLU A N 1
ATOM 1670 C CA . GLU A 1 203 ? -19.531 21.109 9.453 1 76.75 203 GLU A CA 1
ATOM 1671 C C . GLU A 1 203 ? -20.984 20.641 9.391 1 76.75 203 GLU A C 1
ATOM 1673 O O . GLU A 1 203 ? -21.891 21.438 9.125 1 76.75 203 GLU A O 1
ATOM 1678 N N . THR A 1 204 ? -21.203 19.406 9.648 1 81.19 204 THR A N 1
ATOM 1679 C CA . THR A 1 204 ? -22.547 18.812 9.641 1 81.19 204 THR A CA 1
ATOM 1680 C C . THR A 1 204 ? -23.391 19.406 10.766 1 81.19 204 THR A C 1
ATOM 1682 O O . THR A 1 204 ? -24.516 19.844 10.539 1 81.19 204 THR A O 1
ATOM 1685 N N . PHE A 1 205 ? -22.828 19.453 11.93 1 86.88 205 PHE A N 1
ATOM 1686 C CA . PHE A 1 205 ? -23.547 19.812 13.148 1 86.88 205 PHE A CA 1
ATOM 1687 C C . PHE A 1 205 ? -23.922 21.297 13.141 1 86.88 205 PHE A C 1
ATOM 1689 O O . PHE A 1 205 ? -24.984 21.672 13.633 1 86.88 205 PHE A O 1
ATOM 1696 N N . LYS A 1 206 ? -23.047 22.047 12.578 1 80.62 206 LYS A N 1
ATOM 1697 C CA . LYS A 1 206 ? -23.297 23.484 12.5 1 80.62 206 LYS A CA 1
ATOM 1698 C C . LYS A 1 206 ? -24.547 23.781 11.68 1 80.62 206 LYS A C 1
ATOM 1700 O O . LYS A 1 206 ? -25.219 24.781 11.922 1 80.62 206 LYS A O 1
ATOM 1705 N N . ASN A 1 207 ? -24.891 22.922 10.836 1 82.75 207 ASN A N 1
ATOM 1706 C CA . ASN A 1 207 ? -26.016 23.156 9.93 1 82.75 207 ASN A CA 1
ATOM 1707 C C . ASN A 1 207 ? -27.312 22.625 10.508 1 82.75 207 ASN A C 1
ATOM 1709 O O . ASN A 1 207 ? -28.391 22.844 9.938 1 82.75 207 ASN A O 1
ATOM 1713 N N . PHE A 1 208 ? -27.234 21.969 11.594 1 87.94 208 PHE A N 1
ATOM 1714 C CA . PHE A 1 208 ? -28.422 21.391 12.195 1 87.94 208 PHE A CA 1
ATOM 1715 C C . PHE A 1 208 ? -29.203 22.453 12.961 1 87.94 208 PHE A C 1
ATOM 1717 O O . PHE A 1 208 ? -28.625 23.297 13.641 1 87.94 208 PHE A O 1
ATOM 1724 N N . SER A 1 209 ? -30.516 22.438 12.781 1 90.38 209 SER A N 1
ATOM 1725 C CA . SER A 1 209 ? -31.391 23.234 13.625 1 90.38 209 SER A CA 1
ATOM 1726 C C . SER A 1 209 ? -31.484 22.656 15.031 1 90.38 209 SER A C 1
ATOM 1728 O O . SER A 1 209 ? -31 21.547 15.289 1 90.38 209 SER A O 1
ATOM 1730 N N . ALA A 1 210 ? -32.062 23.422 15.898 1 88.31 210 ALA A N 1
ATOM 1731 C CA . ALA A 1 210 ? -32.219 22.969 17.266 1 88.31 210 ALA A CA 1
ATOM 1732 C C . ALA A 1 210 ? -33 21.656 17.328 1 88.31 210 ALA A C 1
ATOM 1734 O O . ALA A 1 210 ? -32.656 20.75 18.094 1 88.31 210 ALA A O 1
ATOM 1735 N N . THR A 1 211 ? -34 21.609 16.531 1 92.44 211 THR A N 1
ATOM 1736 C CA . THR A 1 211 ? -34.812 20.406 16.484 1 92.44 211 THR A CA 1
ATOM 1737 C C . THR A 1 211 ? -34 19.234 15.922 1 92.44 211 THR A C 1
ATOM 1739 O O . THR A 1 211 ? -34.125 18.109 16.422 1 92.44 211 THR A O 1
ATOM 1742 N N . GLN A 1 212 ? -33.281 19.516 14.945 1 91.94 212 GLN A N 1
ATOM 1743 C CA . GLN A 1 212 ? -32.438 18.469 14.344 1 91.94 212 GLN A CA 1
ATOM 1744 C C . GLN A 1 212 ? -31.375 17.969 15.328 1 91.94 212 GLN A C 1
ATOM 1746 O O . GLN A 1 212 ? -31.078 16.781 15.367 1 91.94 212 GLN A O 1
ATOM 1751 N N . LYS A 1 213 ? -30.828 18.891 16.109 1 92.06 213 LYS A N 1
ATOM 1752 C CA . LYS A 1 213 ? -29.844 18.516 17.109 1 92.06 213 LYS A CA 1
ATOM 1753 C C . LYS A 1 213 ? -30.438 17.562 18.141 1 92.06 213 LYS A C 1
ATOM 1755 O O . LYS A 1 213 ? -29.812 16.578 18.516 1 92.06 213 LYS A O 1
ATOM 1760 N N . LYS A 1 214 ? -31.625 17.828 18.531 1 92.19 214 LYS A N 1
ATOM 1761 C CA . LYS A 1 214 ? -32.281 16.938 19.469 1 92.19 214 LYS A CA 1
ATOM 1762 C C . LYS A 1 214 ? -32.5 15.555 18.844 1 92.19 214 LYS A C 1
ATOM 1764 O O . LYS A 1 214 ? -32.312 14.531 19.516 1 92.19 214 LYS A O 1
ATOM 1769 N N . THR A 1 215 ? -32.906 15.547 17.609 1 93.62 215 THR A N 1
ATOM 1770 C CA . THR A 1 215 ? -33.156 14.297 16.906 1 93.62 215 THR A CA 1
ATOM 1771 C C . THR A 1 215 ? -31.859 13.469 16.828 1 93.62 215 THR A C 1
ATOM 1773 O O . THR A 1 215 ? -31.875 12.258 17.062 1 93.62 215 THR A O 1
ATOM 1776 N N . ILE A 1 216 ? -30.797 14.203 16.562 1 94.75 216 ILE A N 1
ATOM 1777 C CA . ILE A 1 216 ? -29.516 13.5 16.406 1 94.75 216 ILE A CA 1
ATOM 1778 C C . ILE A 1 216 ? -29.062 12.953 17.75 1 94.75 216 ILE A C 1
ATOM 1780 O O . ILE A 1 216 ? -28.484 11.859 17.828 1 94.75 216 ILE A O 1
ATOM 1784 N N . PHE A 1 217 ? -29.281 13.664 18.828 1 95.19 217 PHE A N 1
ATOM 1785 C CA . PHE A 1 217 ? -28.922 13.172 20.141 1 95.19 217 PHE A CA 1
ATOM 1786 C C . PHE A 1 217 ? -29.688 11.906 20.484 1 95.19 217 PHE A C 1
ATOM 1788 O O . PHE A 1 217 ? -29.125 10.938 20.984 1 95.19 217 PHE A O 1
ATOM 1795 N N . ASP A 1 218 ? -30.969 11.898 20.172 1 94.5 218 ASP A N 1
ATOM 1796 C CA . ASP A 1 218 ? -31.781 10.719 20.422 1 94.5 218 ASP A CA 1
ATOM 1797 C C . ASP A 1 218 ? -31.297 9.531 19.594 1 94.5 218 ASP A C 1
ATOM 1799 O O . ASP A 1 218 ? -31.25 8.398 20.078 1 94.5 218 ASP A O 1
ATOM 1803 N N . TYR A 1 219 ? -31.016 9.852 18.375 1 95.06 219 TYR A N 1
ATOM 1804 C CA . TYR A 1 219 ? -30.469 8.859 17.453 1 95.06 219 TYR A CA 1
ATOM 1805 C C . TYR A 1 219 ? -29.188 8.234 18 1 95.06 219 TYR A C 1
ATOM 1807 O O . TYR A 1 219 ? -29.078 7.012 18.062 1 95.06 219 TYR A O 1
ATOM 1815 N N . ILE A 1 220 ? -28.266 9.047 18.5 1 95.75 220 ILE A N 1
ATOM 1816 C CA . ILE A 1 220 ? -26.984 8.57 19.016 1 95.75 220 ILE A CA 1
ATOM 1817 C C . ILE A 1 220 ? -27.219 7.738 20.266 1 95.75 220 ILE A C 1
ATOM 1819 O O . ILE A 1 220 ? -26.609 6.672 20.438 1 95.75 220 ILE A O 1
ATOM 1823 N N . LYS A 1 221 ? -28.109 8.227 21.078 1 94 221 LYS A N 1
ATOM 1824 C CA . LYS A 1 221 ? -28.438 7.512 22.312 1 94 221 LYS A CA 1
ATOM 1825 C C . LYS A 1 221 ? -28.969 6.113 22.016 1 94 221 LYS A C 1
ATOM 1827 O O . LYS A 1 221 ? -28.656 5.16 22.734 1 94 221 LYS A O 1
ATOM 1832 N N . GLU A 1 222 ? -29.703 6.008 21.047 1 93.38 222 GLU A N 1
ATOM 1833 C CA . GLU A 1 222 ? -30.328 4.738 20.688 1 93.38 222 GLU A CA 1
ATOM 1834 C C . GLU A 1 222 ? -29.281 3.717 20.25 1 93.38 222 GLU A C 1
ATOM 1836 O O . GLU A 1 222 ? -29.359 2.539 20.594 1 93.38 222 GLU A O 1
ATOM 1841 N N . TYR A 1 223 ? -28.328 4.164 19.531 1 94.81 223 TYR A N 1
ATOM 1842 C CA . TYR A 1 223 ? -27.391 3.23 18.922 1 94.81 223 TYR A CA 1
ATOM 1843 C C . TYR A 1 223 ? -26.156 3.059 19.797 1 94.81 223 TYR A C 1
ATOM 1845 O O . TYR A 1 223 ? -25.547 1.985 19.828 1 94.81 223 TYR A O 1
ATOM 1853 N N . CYS A 1 224 ? -25.75 4.148 20.438 1 93.56 224 CYS A N 1
ATOM 1854 C CA . CYS A 1 224 ? -24.547 4.109 21.266 1 93.56 224 CYS A CA 1
ATOM 1855 C C . CYS A 1 224 ? -24.906 4.027 22.75 1 93.56 224 CYS A C 1
ATOM 1857 O O . CYS A 1 224 ? -24.672 4.977 23.5 1 93.56 224 CYS A O 1
ATOM 1859 N N . LYS A 1 225 ? -25.219 2.891 23.188 1 90.88 225 LYS A N 1
ATOM 1860 C CA . LYS A 1 225 ? -25.719 2.688 24.547 1 90.88 225 LYS A CA 1
ATOM 1861 C C . LYS A 1 225 ? -24.609 2.883 25.578 1 90.88 225 LYS A C 1
ATOM 1863 O O . LYS A 1 225 ? -24.875 3.271 26.719 1 90.88 225 LYS A O 1
ATOM 1868 N N . ALA A 1 226 ? -23.422 2.66 25.188 1 90.62 226 ALA A N 1
ATOM 1869 C CA . ALA A 1 226 ? -22.297 2.748 26.109 1 90.62 226 ALA A CA 1
ATOM 1870 C C . ALA A 1 226 ? -21.859 4.199 26.297 1 90.62 226 ALA A C 1
ATOM 1872 O O . ALA A 1 226 ? -21.062 4.496 27.203 1 90.62 226 ALA A O 1
ATOM 1873 N N . LEU A 1 227 ? -22.359 5.102 25.438 1 94.31 227 LEU A N 1
ATOM 1874 C CA . LEU A 1 227 ? -22.016 6.516 25.547 1 94.31 227 LEU A CA 1
ATOM 1875 C C . LEU A 1 227 ? -22.953 7.234 26.5 1 94.31 227 LEU A C 1
ATOM 1877 O O . LEU A 1 227 ? -24.141 7.414 26.203 1 94.31 227 LEU A O 1
ATOM 1881 N N . PRO A 1 228 ? -22.422 7.605 27.641 1 94.06 228 PRO A N 1
ATOM 1882 C CA . PRO A 1 228 ? -23.312 8.242 28.625 1 94.06 228 PRO A CA 1
ATOM 1883 C C . PRO A 1 228 ? -23.891 9.562 28.125 1 94.06 228 PRO A C 1
ATOM 1885 O O . PRO A 1 228 ? -23.188 10.375 27.516 1 94.06 228 PRO A O 1
ATOM 1888 N N . PHE A 1 229 ? -25.172 9.695 28.359 1 95.5 229 PHE A N 1
ATOM 1889 C CA . PHE A 1 229 ? -25.906 10.898 27.953 1 95.5 229 PHE A CA 1
ATOM 1890 C C . PHE A 1 229 ? -26.75 11.422 29.094 1 95.5 229 PHE A C 1
ATOM 1892 O O . PHE A 1 229 ? -27.516 10.672 29.703 1 95.5 229 PHE A O 1
ATOM 1899 N N . ASP A 1 230 ? -26.562 12.664 29.422 1 94.19 230 ASP A N 1
ATOM 1900 C CA . ASP A 1 230 ? -27.391 13.352 30.391 1 94.19 230 ASP A CA 1
ATOM 1901 C C . ASP A 1 230 ? -28.562 14.062 29.703 1 94.19 230 ASP A C 1
ATOM 1903 O O . ASP A 1 230 ? -28.375 15.102 29.078 1 94.19 230 ASP A O 1
ATOM 1907 N N . ALA A 1 231 ? -29.703 13.602 29.812 1 89.56 231 ALA A N 1
ATOM 1908 C CA . ALA A 1 231 ? -30.875 14.109 29.109 1 89.56 231 ALA A CA 1
ATOM 1909 C C . ALA A 1 231 ? -31.25 15.508 29.609 1 89.56 231 ALA A C 1
ATOM 1911 O O . ALA A 1 231 ? -31.781 16.312 28.844 1 89.56 231 ALA A O 1
ATOM 1912 N N . LYS A 1 232 ? -31.047 15.742 30.875 1 90.81 232 LYS A N 1
ATOM 1913 C CA . LYS A 1 232 ? -31.391 17.047 31.453 1 90.81 232 LYS A CA 1
ATOM 1914 C C . LYS A 1 232 ? -30.484 18.141 30.891 1 90.81 232 LYS A C 1
ATOM 1916 O O . LYS A 1 232 ? -30.938 19.219 30.531 1 90.81 232 LYS A O 1
ATOM 1921 N N . LYS A 1 233 ? -29.234 17.844 30.781 1 90.81 233 LYS A N 1
ATOM 1922 C CA . LYS A 1 233 ? -28.266 18.828 30.312 1 90.81 233 LYS A CA 1
ATOM 1923 C C . LYS A 1 233 ? -28.031 18.703 28.812 1 90.81 233 LYS A C 1
ATOM 1925 O O . LYS A 1 233 ? -27.375 19.562 28.203 1 90.81 233 LYS A O 1
ATOM 1930 N N . MET A 1 234 ? -28.5 17.641 28.203 1 91.06 234 MET A N 1
ATOM 1931 C CA . MET A 1 234 ? -28.312 17.359 26.781 1 91.06 234 MET A CA 1
ATOM 1932 C C . MET A 1 234 ? -26.828 17.281 26.438 1 91.06 234 MET A C 1
ATOM 1934 O O . MET A 1 234 ? -26.375 17.922 25.484 1 91.06 234 MET A O 1
ATOM 1938 N N . MET A 1 235 ? -26.141 16.484 27.297 1 94.19 235 MET A N 1
ATOM 1939 C CA . MET A 1 235 ? -24.688 16.406 27.156 1 94.19 235 MET A CA 1
ATOM 1940 C C . MET A 1 235 ? -24.203 14.969 27.109 1 94.19 235 MET A C 1
ATOM 1942 O O . MET A 1 235 ? -24.656 14.133 27.891 1 94.19 235 MET A O 1
ATOM 1946 N N . PHE A 1 236 ? -23.344 14.688 26.203 1 96.5 236 PHE A N 1
ATOM 1947 C CA . PHE A 1 236 ? -22.641 13.414 26.156 1 96.5 236 PHE A CA 1
ATOM 1948 C C . PHE A 1 236 ? -21.359 13.477 26.969 1 96.5 236 PHE A C 1
ATOM 1950 O O . PHE A 1 236 ? -20.641 14.492 26.938 1 96.5 236 PHE A O 1
ATOM 1957 N N . THR A 1 237 ? -21.078 12.445 27.688 1 96.31 237 THR A N 1
ATOM 1958 C CA . THR A 1 237 ? -19.812 12.367 28.422 1 96.31 237 THR A CA 1
ATOM 1959 C C . THR A 1 237 ? -18.766 11.586 27.625 1 96.31 237 THR A C 1
ATOM 1961 O O . THR A 1 237 ? -18.984 10.422 27.297 1 96.31 237 THR A O 1
ATOM 1964 N N . ILE A 1 238 ? -17.688 12.234 27.344 1 96.19 238 ILE A N 1
ATOM 1965 C CA . ILE A 1 238 ? -16.609 11.625 26.562 1 96.19 238 ILE A CA 1
ATOM 1966 C C . ILE A 1 238 ? -15.422 11.336 27.469 1 96.19 238 ILE A C 1
ATOM 1968 O O . ILE A 1 238 ? -14.891 12.242 28.109 1 96.19 238 ILE A O 1
ATOM 1972 N N . THR A 1 239 ? -15 10.125 27.531 1 93.25 239 THR A N 1
ATOM 1973 C CA . THR A 1 239 ? -13.906 9.758 28.438 1 93.25 239 THR A CA 1
ATOM 1974 C C . THR A 1 239 ? -12.695 9.289 27.641 1 93.25 239 THR A C 1
ATOM 1976 O O . THR A 1 239 ? -11.625 9.047 28.203 1 93.25 239 THR A O 1
ATOM 1979 N N . GLY A 1 240 ? -12.852 9.141 26.344 1 92.44 240 GLY A N 1
ATOM 1980 C CA . GLY A 1 240 ? -11.734 8.664 25.531 1 92.44 240 GLY A CA 1
ATOM 1981 C C . GLY A 1 240 ? -12.039 8.641 24.047 1 92.44 240 GLY A C 1
ATOM 1982 O O . GLY A 1 240 ? -13.07 9.148 23.609 1 92.44 240 GLY A O 1
ATOM 1983 N N . GLU A 1 241 ? -11.117 7.996 23.344 1 91.38 241 GLU A N 1
ATOM 1984 C CA . GLU A 1 241 ? -11.156 7.988 21.891 1 91.38 241 GLU A CA 1
ATOM 1985 C C . GLU A 1 241 ? -12.406 7.273 21.375 1 91.38 241 GLU A C 1
ATOM 1987 O O . GLU A 1 241 ? -13.039 7.723 20.422 1 91.38 241 GLU A O 1
ATOM 1992 N N . GLU A 1 242 ? -12.789 6.176 22.016 1 91.06 242 GLU A N 1
ATOM 1993 C CA . GLU A 1 242 ? -13.922 5.383 21.547 1 91.06 242 GLU A CA 1
ATOM 1994 C C . GLU A 1 242 ? -15.242 6.133 21.734 1 91.06 242 GLU A C 1
ATOM 1996 O O . GLU A 1 242 ? -16.094 6.121 20.844 1 91.06 242 GLU A O 1
ATOM 2001 N N . ASP A 1 243 ? -15.398 6.809 22.797 1 94.81 243 ASP A N 1
ATOM 2002 C CA . ASP A 1 243 ? -16.578 7.633 23.031 1 94.81 243 ASP A CA 1
ATOM 2003 C C . ASP A 1 243 ? -16.719 8.719 21.969 1 94.81 243 ASP A C 1
ATOM 2005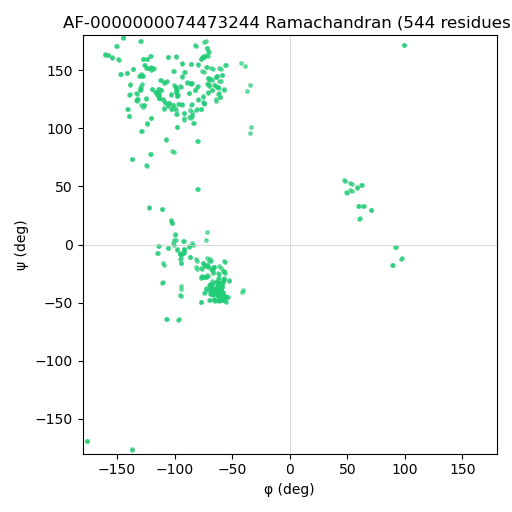 O O . ASP A 1 243 ? -17.812 8.945 21.438 1 94.81 243 ASP A O 1
ATOM 2009 N N . LEU A 1 244 ? -15.555 9.328 21.781 1 94.75 244 LEU A N 1
ATOM 2010 C CA . LEU A 1 244 ? -15.555 10.414 20.812 1 94.75 244 LEU A CA 1
ATOM 2011 C C . LEU A 1 244 ? -15.922 9.898 19.422 1 94.75 244 LEU A C 1
ATOM 2013 O O . LEU A 1 244 ? -16.734 10.516 18.719 1 94.75 244 LEU A O 1
ATOM 2017 N N . LYS A 1 245 ? -15.352 8.828 19.078 1 91.75 245 LYS A N 1
ATOM 2018 C CA . LYS A 1 245 ? -15.672 8.203 17.797 1 91.75 245 LYS A CA 1
ATOM 2019 C C . LYS A 1 245 ? -17.172 7.949 17.672 1 91.75 245 LYS A C 1
ATOM 2021 O O . LYS A 1 245 ? -17.781 8.281 16.656 1 91.75 245 LYS A O 1
ATOM 2026 N N . ASP A 1 246 ? -17.766 7.375 18.625 1 94.31 246 ASP A N 1
ATOM 2027 C CA . ASP A 1 246 ? -19.188 7.051 18.625 1 94.31 246 ASP A CA 1
ATOM 2028 C C . ASP A 1 246 ? -20.031 8.305 18.422 1 94.31 246 ASP A C 1
ATOM 2030 O O . ASP A 1 246 ? -21 8.297 17.641 1 94.31 246 ASP A O 1
ATOM 2034 N N . LEU A 1 247 ? -19.656 9.289 19.125 1 96.19 247 LEU A N 1
ATOM 2035 C CA . LEU A 1 247 ? -20.375 10.547 19 1 96.19 247 LEU A CA 1
ATOM 2036 C C . LEU A 1 247 ? -20.281 11.094 17.578 1 96.19 247 LEU A C 1
ATOM 2038 O O . LEU A 1 247 ? -21.297 11.477 17 1 96.19 247 LEU A O 1
ATOM 2042 N N . LEU A 1 248 ? -19.109 11.094 17.078 1 93.81 248 LEU A N 1
ATOM 2043 C CA . LEU A 1 248 ? -18.875 11.672 15.766 1 93.81 248 LEU A CA 1
ATOM 2044 C C . LEU A 1 248 ? -19.594 10.875 14.688 1 93.81 248 LEU A C 1
ATOM 2046 O O . LEU A 1 248 ? -20.172 11.445 13.766 1 93.81 248 LEU A O 1
ATOM 2050 N N . TRP A 1 249 ? -19.531 9.57 14.781 1 92.06 249 TRP A N 1
ATOM 2051 C CA . TRP A 1 249 ? -20.281 8.727 13.852 1 92.06 249 TRP A CA 1
ATOM 2052 C C . TRP A 1 249 ? -21.781 9 13.953 1 92.06 249 TRP A C 1
ATOM 2054 O O . TRP A 1 249 ? -22.484 8.984 12.945 1 92.06 249 TRP A O 1
ATOM 2064 N N . GLY A 1 250 ? -22.281 9.234 15.07 1 95.06 250 GLY A N 1
ATOM 2065 C CA . GLY A 1 250 ? -23.672 9.609 15.266 1 95.06 250 GLY A CA 1
ATOM 2066 C C . GLY A 1 250 ? -24.047 10.914 14.578 1 95.06 250 GLY A C 1
ATOM 2067 O O . GLY A 1 250 ? -25.047 10.984 13.875 1 95.06 250 GLY A O 1
ATOM 2068 N N . ILE A 1 251 ? -23.234 11.836 14.812 1 93.38 251 ILE A N 1
ATOM 2069 C CA . ILE A 1 251 ? -23.469 13.141 14.195 1 93.38 251 ILE A CA 1
ATOM 2070 C C . ILE A 1 251 ? -23.5 12.992 12.68 1 93.38 251 ILE A C 1
ATOM 2072 O O . ILE A 1 251 ? -24.328 13.609 12.008 1 93.38 251 ILE A O 1
ATOM 2076 N N . GLU A 1 252 ? -22.672 12.133 12.188 1 88.62 252 GLU A N 1
ATOM 2077 C CA . GLU A 1 252 ? -22.609 11.906 10.75 1 88.62 252 GLU A CA 1
ATOM 2078 C C . GLU A 1 252 ? -23.656 10.906 10.297 1 88.62 252 GLU A C 1
ATOM 2080 O O . GLU A 1 252 ? -23.688 10.5 9.133 1 88.62 252 GLU A O 1
ATOM 2085 N N . GLN A 1 253 ? -24.484 10.398 11.227 1 92.19 253 GLN A N 1
ATOM 2086 C CA . GLN A 1 253 ? -25.625 9.547 10.938 1 92.19 253 GLN A CA 1
ATOM 2087 C C . GLN A 1 253 ? -25.203 8.242 10.266 1 92.19 253 GLN A C 1
ATOM 2089 O O . GLN A 1 253 ? -25.75 7.855 9.242 1 92.19 253 GLN A O 1
ATOM 2094 N N . ARG A 1 254 ? -24.219 7.574 10.914 1 89.31 254 ARG A N 1
ATOM 2095 C CA . ARG A 1 254 ? -23.609 6.379 10.328 1 89.31 254 ARG A CA 1
ATOM 2096 C C . ARG A 1 254 ? -24.281 5.117 10.859 1 89.31 254 ARG A C 1
ATOM 2098 O O . ARG A 1 254 ? -24 4.012 10.391 1 89.31 254 ARG A O 1
ATOM 2105 N N . TYR A 1 255 ? -25.141 5.215 11.812 1 92.81 255 TYR A N 1
ATOM 2106 C CA . TYR A 1 255 ? -25.766 4.039 12.406 1 92.81 255 TYR A CA 1
ATOM 2107 C C . TYR A 1 255 ? -27.094 3.736 11.734 1 92.81 255 TYR A C 1
ATOM 2109 O O . TYR A 1 255 ? -27.828 4.656 11.344 1 92.81 255 TYR A O 1
ATOM 2117 N N . TYR A 1 256 ? -27.391 2.498 11.609 1 92.44 256 TYR A N 1
ATOM 2118 C CA . TYR A 1 256 ? -28.672 2.098 11.039 1 92.44 256 TYR A CA 1
ATOM 2119 C C . TYR A 1 256 ? -29.047 0.686 11.469 1 92.44 256 TYR A C 1
ATOM 2121 O O . TYR A 1 256 ? -28.234 -0.031 12.047 1 92.44 256 TYR A O 1
ATOM 2129 N N . THR A 1 257 ? -30.281 0.344 11.312 1 92.44 257 THR A N 1
ATOM 2130 C CA . THR A 1 257 ? -30.812 -0.973 11.656 1 92.44 257 THR A CA 1
ATOM 2131 C C . THR A 1 257 ? -31.266 -1.713 10.406 1 92.44 257 THR A C 1
ATOM 2133 O O . THR A 1 257 ? -31.953 -1.14 9.562 1 92.44 257 THR A O 1
ATOM 2136 N N . THR A 1 258 ? -30.828 -2.934 10.273 1 89.81 258 THR A N 1
ATOM 2137 C CA . THR A 1 258 ? -31.219 -3.725 9.109 1 89.81 258 THR A CA 1
ATOM 2138 C C . THR A 1 258 ? -32.688 -4.09 9.18 1 89.81 258 THR A C 1
ATOM 2140 O O . THR A 1 258 ? -33.25 -4.332 10.258 1 89.81 258 THR A O 1
ATOM 2143 N N . PRO A 1 259 ? -33.344 -4.074 8.008 1 87.75 259 PRO A N 1
ATOM 2144 C CA . PRO A 1 259 ? -34.781 -4.383 8.008 1 87.75 259 PRO A CA 1
ATOM 2145 C C . PRO A 1 259 ? -35.062 -5.82 8.438 1 87.75 259 PRO A C 1
ATOM 2147 O O . PRO A 1 259 ? -36.094 -6.086 9.039 1 87.75 259 PRO A O 1
ATOM 2150 N N . ILE A 1 260 ? -34.25 -6.723 8.031 1 84.94 260 ILE A N 1
ATOM 2151 C CA . ILE A 1 260 ? -34.406 -8.109 8.461 1 84.94 260 ILE A CA 1
ATOM 2152 C C . ILE A 1 260 ? -33.469 -8.391 9.625 1 84.94 260 ILE A C 1
ATOM 2154 O O . ILE A 1 260 ? -32.281 -8.117 9.539 1 84.94 260 ILE A O 1
ATOM 2158 N N . GLY A 1 261 ? -34.031 -8.93 10.727 1 86.62 261 GLY A N 1
ATOM 2159 C CA . GLY A 1 261 ? -33.219 -9.289 11.891 1 86.62 261 GLY A CA 1
ATOM 2160 C C . GLY A 1 261 ? -33.062 -8.148 12.875 1 86.62 261 GLY A C 1
ATOM 2161 O O . GLY A 1 261 ? -32.625 -8.359 14 1 86.62 261 GLY A O 1
ATOM 2162 N N . ASN A 1 262 ? -33.344 -6.879 12.445 1 89.25 262 ASN A N 1
ATOM 2163 C CA . ASN A 1 262 ? -33.25 -5.699 13.305 1 89.25 262 ASN A CA 1
ATOM 2164 C C . ASN A 1 262 ? -31.875 -5.594 13.961 1 89.25 262 ASN A C 1
ATOM 2166 O O . ASN A 1 262 ? -31.766 -5.348 15.164 1 89.25 262 ASN A O 1
ATOM 2170 N N . GLU A 1 263 ? -30.922 -5.797 13.109 1 88.56 263 GLU A N 1
ATOM 2171 C CA . GLU A 1 263 ? -29.562 -5.688 13.602 1 88.56 263 GLU A CA 1
ATOM 2172 C C . GLU A 1 263 ? -29.047 -4.25 13.523 1 88.56 263 GLU A C 1
ATOM 2174 O O . GLU A 1 263 ? -29.203 -3.594 12.484 1 88.56 263 GLU A O 1
ATOM 2179 N N . LYS A 1 264 ? -28.516 -3.785 14.586 1 90.44 264 LYS A N 1
ATOM 2180 C CA . LYS A 1 264 ? -27.922 -2.453 14.594 1 90.44 264 LYS A CA 1
ATOM 2181 C C . LYS A 1 264 ? -26.516 -2.475 13.977 1 90.44 264 LYS A C 1
ATOM 2183 O O . LYS A 1 264 ? -25.672 -3.281 14.367 1 90.44 264 LYS A O 1
ATOM 2188 N N . MET A 1 265 ? -26.375 -1.591 12.945 1 88.69 265 MET A N 1
ATOM 2189 C CA . MET A 1 265 ? -25.125 -1.565 12.18 1 88.69 265 MET A CA 1
ATOM 2190 C C . MET A 1 265 ? -24.516 -0.171 12.18 1 88.69 265 MET A C 1
ATOM 2192 O O . MET A 1 265 ? -25.203 0.816 12.438 1 88.69 265 MET A O 1
ATOM 2196 N N . VAL A 1 266 ? -23.172 -0.103 12.055 1 87 266 VAL A N 1
ATOM 2197 C CA . VAL A 1 266 ? -22.484 1.153 11.797 1 87 266 VAL A CA 1
ATOM 2198 C C . VAL A 1 266 ? -21.844 1.11 10.406 1 87 266 VAL A C 1
ATOM 2200 O O . VAL A 1 266 ? -21.203 0.122 10.039 1 87 266 VAL A O 1
ATOM 2203 N N . ALA A 1 267 ? -22.172 2.119 9.594 1 82.56 267 ALA A N 1
ATOM 2204 C CA . ALA A 1 267 ? -21.578 2.277 8.273 1 82.56 267 ALA A CA 1
ATOM 2205 C C . ALA A 1 267 ? -20.219 2.988 8.375 1 82.56 267 ALA A C 1
ATOM 2207 O O . ALA A 1 267 ? -20.172 4.211 8.523 1 82.56 267 ALA A O 1
ATOM 2208 N N . ASN A 1 268 ? -19.109 2.285 8.242 1 73.62 268 ASN A N 1
ATOM 2209 C CA . ASN A 1 268 ? -17.766 2.834 8.391 1 73.62 268 ASN A CA 1
ATOM 2210 C C . ASN A 1 268 ? -17.391 3.721 7.211 1 73.62 268 ASN A C 1
ATOM 2212 O O . ASN A 1 268 ? -16.531 4.602 7.336 1 73.62 268 ASN A O 1
ATOM 2216 N N . SER A 1 269 ? -17.938 3.463 6.094 1 70.81 269 SER A N 1
ATOM 2217 C CA . SER A 1 269 ? -17.797 4.242 4.867 1 70.81 269 SER A CA 1
ATOM 2218 C C . SER A 1 269 ? -19.125 4.352 4.129 1 70.81 269 SER A C 1
ATOM 2220 O O . SER A 1 269 ? -19.859 3.369 4.012 1 70.81 269 SER A O 1
ATOM 2222 N N . VAL A 1 270 ? -19.453 5.648 3.809 1 74.75 270 VAL A N 1
ATOM 2223 C CA . VAL A 1 270 ? -20.781 5.844 3.25 1 74.75 270 VAL A CA 1
ATOM 2224 C C . VAL A 1 270 ? -20.688 6.676 1.971 1 74.75 270 VAL A C 1
ATOM 2226 O O . VAL A 1 270 ? -19.734 7.434 1.784 1 74.75 270 VAL A O 1
ATOM 2229 N N . SER A 1 271 ? -21.594 6.344 1 1 72.56 271 SER A N 1
ATOM 2230 C CA . SER A 1 271 ? -21.812 7.176 -0.178 1 72.56 271 SER A CA 1
ATOM 2231 C C . SER A 1 271 ? -23.297 7.492 -0.362 1 72.56 271 SER A C 1
ATOM 2233 O O . SER A 1 271 ? -24.156 6.672 -0.029 1 72.56 271 SER A O 1
ATOM 2235 N N . LYS A 1 272 ? -23.531 8.734 -0.869 1 74.44 272 LYS A N 1
ATOM 2236 C CA . LYS A 1 272 ? -24.922 9.109 -1.156 1 74.44 272 LYS A CA 1
ATOM 2237 C C . LYS A 1 272 ? -25.453 8.344 -2.367 1 74.44 272 LYS A C 1
ATOM 2239 O O . LYS A 1 272 ? -24.734 8.156 -3.352 1 74.44 272 LYS A O 1
ATOM 2244 N N . ILE A 1 273 ? -26.688 7.77 -2.115 1 73.62 273 ILE A N 1
ATOM 2245 C CA . ILE A 1 273 ? -27.359 7.129 -3.236 1 73.62 273 ILE A CA 1
ATOM 2246 C C . ILE A 1 273 ? -28.062 8.18 -4.086 1 73.62 273 ILE A C 1
ATOM 2248 O O . ILE A 1 273 ? -28.75 9.062 -3.559 1 73.62 273 ILE A O 1
ATOM 2252 N N . ASP A 1 274 ? -27.688 8.422 -5.41 1 66.31 274 ASP A N 1
ATOM 2253 C CA . ASP A 1 274 ? -28.359 9.344 -6.328 1 66.31 274 ASP A CA 1
ATOM 2254 C C . ASP A 1 274 ? -29.797 8.906 -6.609 1 66.31 274 ASP A C 1
ATOM 2256 O O . ASP A 1 274 ? -30.078 7.711 -6.691 1 66.31 274 ASP A O 1
ATOM 2260 N N . MET B 1 1 ? 23.375 -28.219 -8.836 1 86.38 1 MET B N 1
ATOM 2261 C CA . MET B 1 1 ? 23.766 -26.812 -8.945 1 86.38 1 MET B CA 1
ATOM 2262 C C . MET B 1 1 ? 22.531 -25.922 -8.945 1 86.38 1 MET B C 1
ATOM 2264 O O . MET B 1 1 ? 21.484 -26.281 -9.5 1 86.38 1 MET B O 1
ATOM 2268 N N . ASN B 1 2 ? 22.578 -24.75 -8.219 1 95.06 2 ASN B N 1
ATOM 2269 C CA . ASN B 1 2 ? 21.453 -23.812 -8.094 1 95.06 2 ASN B CA 1
ATOM 2270 C C . ASN B 1 2 ? 21.406 -22.844 -9.266 1 95.06 2 ASN B C 1
ATOM 2272 O O . ASN B 1 2 ? 22.453 -22.391 -9.75 1 95.06 2 ASN B O 1
ATOM 2276 N N . HIS B 1 3 ? 20.188 -22.578 -9.75 1 96.5 3 HIS B N 1
ATOM 2277 C CA . HIS B 1 3 ? 20.016 -21.641 -10.852 1 96.5 3 HIS B CA 1
ATOM 2278 C C . HIS B 1 3 ? 18.797 -20.75 -10.617 1 96.5 3 HIS B C 1
ATOM 2280 O O . HIS B 1 3 ? 17.75 -21.219 -10.141 1 96.5 3 HIS B O 1
ATOM 2286 N N . LEU B 1 4 ? 18.969 -19.531 -10.906 1 97.44 4 LEU B N 1
ATOM 2287 C CA . LEU B 1 4 ? 17.812 -18.641 -10.984 1 97.44 4 LEU B CA 1
ATOM 2288 C C . LEU B 1 4 ? 17.438 -18.375 -12.438 1 97.44 4 LEU B C 1
ATOM 2290 O O . LEU B 1 4 ? 18.297 -18.047 -13.258 1 97.44 4 LEU B O 1
ATOM 2294 N N . VAL B 1 5 ? 16.141 -18.578 -12.727 1 97 5 VAL B N 1
ATOM 2295 C CA . VAL B 1 5 ? 15.641 -18.312 -14.07 1 97 5 VAL B CA 1
ATOM 2296 C C . VAL B 1 5 ? 14.477 -17.328 -14.008 1 97 5 VAL B C 1
ATOM 2298 O O . VAL B 1 5 ? 13.914 -17.094 -12.93 1 97 5 VAL B O 1
ATOM 2301 N N . VAL B 1 6 ? 14.211 -16.688 -15.141 1 96.19 6 VAL B N 1
ATOM 2302 C CA . VAL B 1 6 ? 13.102 -15.75 -15.234 1 96.19 6 VAL B CA 1
ATOM 2303 C C . VAL B 1 6 ? 12.25 -16.078 -16.453 1 96.19 6 VAL B C 1
ATOM 2305 O O . VAL B 1 6 ? 12.773 -16.438 -17.516 1 96.19 6 VAL B O 1
ATOM 2308 N N . LYS B 1 7 ? 10.977 -16.109 -16.234 1 96.31 7 LYS B N 1
ATOM 2309 C CA . LYS B 1 7 ? 10.016 -16.266 -17.328 1 96.31 7 LYS B CA 1
ATOM 2310 C C . LYS B 1 7 ? 9.5 -14.914 -17.797 1 96.31 7 LYS B C 1
ATOM 2312 O O . LYS B 1 7 ? 9.195 -14.039 -16.984 1 96.31 7 LYS B O 1
ATOM 2317 N N . THR B 1 8 ? 9.406 -14.719 -19.125 1 94.94 8 THR B N 1
ATOM 2318 C CA . THR B 1 8 ? 8.836 -13.492 -19.688 1 94.94 8 THR B CA 1
ATOM 2319 C C . THR B 1 8 ? 7.352 -13.672 -19.984 1 94.94 8 THR B C 1
ATOM 2321 O O . THR B 1 8 ? 6.883 -14.797 -20.156 1 94.94 8 THR B O 1
ATOM 2324 N N . LYS B 1 9 ? 6.691 -12.547 -19.984 1 92 9 LYS B N 1
ATOM 2325 C CA . LYS B 1 9 ? 5.25 -12.523 -20.203 1 92 9 LYS B CA 1
ATOM 2326 C C . LYS B 1 9 ? 4.914 -12.859 -21.656 1 92 9 LYS B C 1
ATOM 2328 O O . LYS B 1 9 ? 5.785 -12.82 -22.516 1 92 9 LYS B O 1
ATOM 2333 N N . GLY B 1 10 ? 3.617 -13.219 -21.828 1 85.06 10 GLY B N 1
ATOM 2334 C CA . GLY B 1 10 ? 3.111 -13.398 -23.172 1 85.06 10 GLY B CA 1
ATOM 2335 C C . GLY B 1 10 ? 3.068 -14.844 -23.609 1 85.06 10 GLY B C 1
ATOM 2336 O O . GLY B 1 10 ? 3.668 -15.711 -22.969 1 85.06 10 GLY B O 1
ATOM 2337 N N . ARG B 1 11 ? 2.428 -15.172 -24.844 1 78.75 11 ARG B N 1
ATOM 2338 C CA . ARG B 1 11 ? 2.25 -16.516 -25.391 1 78.75 11 ARG B CA 1
ATOM 2339 C C . ARG B 1 11 ? 3.59 -17.125 -25.781 1 78.75 11 ARG B C 1
ATOM 2341 O O . ARG B 1 11 ? 3.799 -18.328 -25.609 1 78.75 11 ARG B O 1
ATOM 2348 N N . ASP B 1 12 ? 4.402 -16.203 -26.156 1 83.06 12 ASP B N 1
ATOM 2349 C CA . ASP B 1 12 ? 5.711 -16.672 -26.594 1 83.06 12 ASP B CA 1
ATOM 2350 C C . ASP B 1 12 ? 6.773 -16.422 -25.516 1 83.06 12 ASP B C 1
ATOM 2352 O O . ASP B 1 12 ? 7.965 -16.344 -25.828 1 83.06 12 ASP B O 1
ATOM 2356 N N . GLY B 1 13 ? 6.316 -16.266 -24.344 1 89.19 13 GLY B N 1
ATOM 2357 C CA . GLY B 1 13 ? 7.266 -16.047 -23.266 1 89.19 13 GLY B CA 1
ATOM 2358 C C . GLY B 1 13 ? 8.227 -17.203 -23.078 1 89.19 13 GLY B C 1
ATOM 2359 O O . GLY B 1 13 ? 7.852 -18.359 -23.234 1 89.19 13 GLY B O 1
ATOM 2360 N N . LYS B 1 14 ? 9.445 -16.875 -22.812 1 92.19 14 LYS B N 1
ATOM 2361 C CA . LYS B 1 14 ? 10.508 -17.859 -22.641 1 92.19 14 LYS B CA 1
ATOM 2362 C C . LYS B 1 14 ? 11.141 -17.75 -21.25 1 92.19 14 LYS B C 1
ATOM 2364 O O . LYS B 1 14 ? 10.906 -16.766 -20.531 1 92.19 14 LYS B O 1
ATOM 2369 N N . ILE B 1 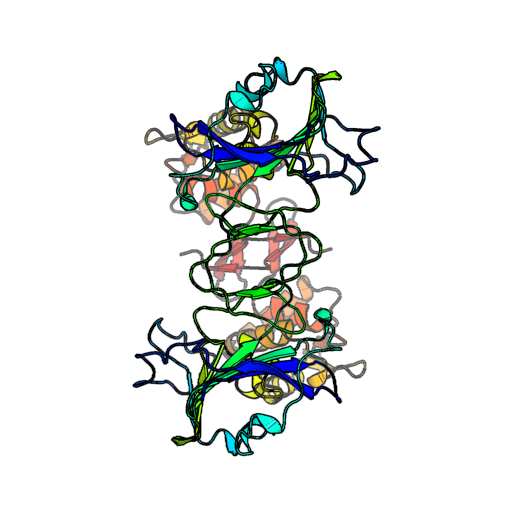15 ? 11.805 -18.828 -20.938 1 95.31 15 ILE B N 1
ATOM 2370 C CA . ILE B 1 15 ? 12.562 -18.844 -19.688 1 95.31 15 ILE B CA 1
ATOM 2371 C C . ILE B 1 15 ? 14.031 -18.547 -19.969 1 95.31 15 ILE B C 1
ATOM 2373 O O . ILE B 1 15 ? 14.625 -19.109 -20.875 1 95.31 15 ILE B O 1
ATOM 2377 N N . PHE B 1 16 ? 14.602 -17.625 -19.219 1 95.06 16 PHE B N 1
ATOM 2378 C CA . PHE B 1 16 ? 15.992 -17.219 -19.359 1 95.06 16 PHE B CA 1
ATOM 2379 C C . PHE B 1 16 ? 16.75 -17.453 -18.062 1 95.06 16 PHE B C 1
ATOM 2381 O O . PHE B 1 16 ? 16.188 -17.328 -16.969 1 95.06 16 PHE B O 1
ATOM 2388 N N . LYS B 1 17 ? 18.016 -17.703 -18.281 1 94.19 17 LYS B N 1
ATOM 2389 C CA . LYS B 1 17 ? 18.875 -17.828 -17.125 1 94.19 17 LYS B CA 1
ATOM 2390 C C . LYS B 1 17 ? 19.312 -16.469 -16.609 1 94.19 17 LYS B C 1
ATOM 2392 O O . LYS B 1 17 ? 19.719 -15.594 -17.375 1 94.19 17 LYS B O 1
ATOM 2397 N N . VAL B 1 18 ? 19.203 -16.281 -15.281 1 94.81 18 VAL B N 1
ATOM 2398 C CA . VAL B 1 18 ? 19.641 -15.039 -14.648 1 94.81 18 VAL B CA 1
ATOM 2399 C C . VAL B 1 18 ? 21.047 -15.203 -14.094 1 94.81 18 VAL B C 1
ATOM 2401 O O . VAL B 1 18 ? 21.984 -14.539 -14.547 1 94.81 18 VAL B O 1
ATOM 2404 N N . PHE B 1 19 ? 21.188 -16.078 -13.133 1 93.25 19 PHE B N 1
ATOM 2405 C CA . PHE B 1 19 ? 22.516 -16.422 -12.656 1 93.25 19 PHE B CA 1
ATOM 2406 C C . PHE B 1 19 ? 22.547 -17.844 -12.117 1 93.25 19 PHE B C 1
ATOM 2408 O O . PHE B 1 19 ? 21.5 -18.484 -11.977 1 93.25 19 PHE B O 1
ATOM 2415 N N . SER B 1 20 ? 23.812 -18.344 -11.812 1 92.12 20 SER B N 1
ATOM 2416 C CA . SER B 1 20 ? 24 -19.719 -11.367 1 92.12 20 SER B CA 1
ATOM 2417 C C . SER B 1 20 ? 24.797 -19.766 -10.07 1 92.12 20 SER B C 1
ATOM 2419 O O . SER B 1 20 ? 25.422 -18.781 -9.672 1 92.12 20 SER B O 1
ATOM 2421 N N . ASP B 1 21 ? 24.672 -20.844 -9.398 1 91.56 21 ASP B N 1
ATOM 2422 C CA . ASP B 1 21 ? 25.531 -21.25 -8.289 1 91.56 21 ASP B CA 1
ATOM 2423 C C . ASP B 1 21 ? 25.297 -20.375 -7.062 1 91.56 21 ASP B C 1
ATOM 2425 O O . ASP B 1 21 ? 26.25 -20.016 -6.367 1 91.56 21 ASP B O 1
ATOM 2429 N N . LYS B 1 22 ? 24.156 -19.891 -6.898 1 92.69 22 LYS B N 1
ATOM 2430 C CA . LYS B 1 22 ? 23.766 -19.156 -5.703 1 92.69 22 LYS B CA 1
ATOM 2431 C C . LYS B 1 22 ? 22.469 -19.688 -5.125 1 92.69 22 LYS B C 1
ATOM 2433 O O . LYS B 1 22 ? 21.531 -20 -5.867 1 92.69 22 LYS B O 1
ATOM 2438 N N . GLN B 1 23 ? 22.469 -19.812 -3.852 1 94.56 23 GLN B N 1
ATOM 2439 C CA . GLN B 1 23 ? 21.234 -20.172 -3.16 1 94.56 23 GLN B CA 1
ATOM 2440 C C . GLN B 1 23 ? 20.391 -18.938 -2.879 1 94.56 23 GLN B C 1
ATOM 2442 O O . GLN B 1 23 ? 20.797 -18.047 -2.146 1 94.56 23 GLN B O 1
ATOM 2447 N N . VAL B 1 24 ? 19.219 -18.953 -3.4 1 96.38 24 VAL B N 1
ATOM 2448 C CA . VAL B 1 24 ? 18.344 -17.781 -3.297 1 96.38 24 VAL B CA 1
ATOM 2449 C C . VAL B 1 24 ? 17.406 -17.938 -2.104 1 96.38 24 VAL B C 1
ATOM 2451 O O . VAL B 1 24 ? 17.203 -17 -1.334 1 96.38 24 VAL B O 1
ATOM 2454 N N . TYR B 1 25 ? 16.875 -19.141 -1.977 1 97.25 25 TYR B N 1
ATOM 2455 C CA . TYR B 1 25 ? 15.883 -19.391 -0.931 1 97.25 25 TYR B CA 1
ATOM 2456 C C . TYR B 1 25 ? 16.344 -20.516 -0.005 1 97.25 25 TYR B C 1
ATOM 2458 O O . TYR B 1 25 ? 17.125 -21.375 -0.411 1 97.25 25 TYR B O 1
ATOM 2466 N N . GLU B 1 26 ? 15.867 -20.406 1.185 1 94.44 26 GLU B N 1
ATOM 2467 C CA . GLU B 1 26 ? 15.969 -21.531 2.107 1 94.44 26 GLU B CA 1
ATOM 2468 C C . GLU B 1 26 ? 14.648 -22.297 2.182 1 94.44 26 GLU B C 1
ATOM 2470 O O . GLU B 1 26 ? 13.57 -21.688 2.193 1 94.44 26 GLU B O 1
ATOM 2475 N N . LEU B 1 27 ? 14.812 -23.625 2.17 1 94.56 27 LEU B N 1
ATOM 2476 C CA . LEU B 1 27 ? 13.609 -24.438 2.334 1 94.56 27 LEU B CA 1
ATOM 2477 C C . LEU B 1 27 ? 12.984 -24.219 3.707 1 94.56 27 LEU B C 1
ATOM 2479 O O . LEU B 1 27 ? 13.672 -24.312 4.727 1 94.56 27 LEU B O 1
ATOM 2483 N N . PRO B 1 28 ? 11.734 -23.859 3.701 1 93.94 28 PRO B N 1
ATOM 2484 C CA . PRO B 1 28 ? 11.094 -23.641 5.004 1 93.94 28 PRO B CA 1
ATOM 2485 C C . PRO B 1 28 ? 11.07 -24.906 5.859 1 93.94 28 PRO B C 1
ATOM 2487 O O . PRO B 1 28 ? 10.992 -26.016 5.328 1 93.94 28 PRO B O 1
ATOM 2490 N N . THR B 1 29 ? 11.062 -24.688 7.117 1 90.56 29 THR B N 1
ATOM 2491 C CA . THR B 1 29 ? 11.078 -25.812 8.047 1 90.56 29 THR B CA 1
ATOM 2492 C C . THR B 1 29 ? 9.656 -26.219 8.43 1 90.56 29 THR B C 1
ATOM 2494 O O . THR B 1 29 ? 9.461 -27.219 9.133 1 90.56 29 THR B O 1
ATOM 2497 N N . ASP B 1 30 ? 8.766 -25.5 7.957 1 88.31 30 ASP B N 1
ATOM 2498 C CA . ASP B 1 30 ? 7.391 -25.703 8.398 1 88.31 30 ASP B CA 1
ATOM 2499 C C . ASP B 1 30 ? 6.539 -26.281 7.27 1 88.31 30 ASP B C 1
ATOM 2501 O O . ASP B 1 30 ? 5.328 -26.062 7.215 1 88.31 30 ASP B O 1
ATOM 2505 N N . LEU B 1 31 ? 7.102 -27.047 6.391 1 90.88 31 LEU B N 1
ATOM 2506 C CA . LEU B 1 31 ? 6.34 -27.672 5.312 1 90.88 31 LEU B CA 1
ATOM 2507 C C . LEU B 1 31 ? 5.766 -29.016 5.754 1 90.88 31 LEU B C 1
ATOM 2509 O O . LEU B 1 31 ? 5.039 -29.672 5 1 90.88 31 LEU B O 1
ATOM 2513 N N . ASP B 1 32 ? 6 -29.484 6.926 1 84.44 32 ASP B N 1
ATOM 2514 C CA . ASP B 1 32 ? 5.715 -30.844 7.383 1 84.44 32 ASP B CA 1
ATOM 2515 C C . ASP B 1 32 ? 4.223 -31.031 7.645 1 84.44 32 ASP B C 1
ATOM 2517 O O . ASP B 1 32 ? 3.719 -32.156 7.629 1 84.44 32 ASP B O 1
ATOM 2521 N N . ASN B 1 33 ? 3.438 -30.031 7.988 1 82.12 33 ASN B N 1
ATOM 2522 C CA . ASN B 1 33 ? 2.008 -30.188 8.227 1 82.12 33 ASN B CA 1
ATOM 2523 C C . ASN B 1 33 ? 1.184 -29.25 7.355 1 82.12 33 ASN B C 1
ATOM 2525 O O . ASN B 1 33 ? 0.487 -28.375 7.867 1 82.12 33 ASN B O 1
ATOM 2529 N N . PRO B 1 34 ? 1.242 -29.547 6.105 1 84.88 34 PRO B N 1
ATOM 2530 C CA . PRO B 1 34 ? 0.524 -28.641 5.199 1 84.88 34 PRO B CA 1
ATOM 2531 C C . PRO B 1 34 ? -0.978 -28.922 5.16 1 84.88 34 PRO B C 1
ATOM 2533 O O . PRO B 1 34 ? -1.419 -30.016 5.547 1 84.88 34 PRO B O 1
ATOM 2536 N N . LYS B 1 35 ? -1.744 -28.016 4.848 1 85.94 35 LYS B N 1
ATOM 2537 C CA . LYS B 1 35 ? -3.199 -28.109 4.766 1 85.94 35 LYS B CA 1
ATOM 2538 C C . LYS B 1 35 ? -3.67 -28.109 3.314 1 85.94 35 LYS B C 1
ATOM 2540 O O . LYS B 1 35 ? -3.113 -27.406 2.475 1 85.94 35 LYS B O 1
ATOM 2545 N N . PRO B 1 36 ? -4.684 -28.953 3.035 1 83.94 36 PRO B N 1
ATOM 2546 C CA . PRO B 1 36 ? -5.293 -28.781 1.713 1 83.94 36 PRO B CA 1
ATOM 2547 C C . PRO B 1 36 ? -5.855 -27.375 1.499 1 83.94 36 PRO B C 1
ATOM 2549 O O . PRO B 1 36 ? -6.32 -26.75 2.449 1 83.94 36 PRO B O 1
ATOM 2552 N N . TYR B 1 37 ? -5.75 -26.984 0.304 1 82.62 37 TYR B N 1
ATOM 2553 C CA . TYR B 1 37 ? -6.215 -25.625 0.067 1 82.62 37 TYR B CA 1
ATOM 2554 C C . TYR B 1 37 ? -7.695 -25.484 0.407 1 82.62 37 TYR B C 1
ATOM 2556 O O . TYR B 1 37 ? -8.516 -26.297 -0.01 1 82.62 37 TYR B O 1
ATOM 2564 N N . ASN B 1 38 ? -7.883 -24.531 1.198 1 68.62 38 ASN B N 1
ATOM 2565 C CA . ASN B 1 38 ? -9.227 -24.125 1.593 1 68.62 38 ASN B CA 1
ATOM 2566 C C . ASN B 1 38 ? -9.359 -22.609 1.658 1 68.62 38 ASN B C 1
ATOM 2568 O O . ASN B 1 38 ? -8.672 -21.953 2.451 1 68.62 38 ASN B O 1
ATOM 2572 N N . SER B 1 39 ? -10.109 -22.094 0.725 1 67.5 39 SER B N 1
ATOM 2573 C CA . SER B 1 39 ? -10.242 -20.656 0.617 1 67.5 39 SER B CA 1
ATOM 2574 C C . SER B 1 39 ? -10.742 -20.031 1.92 1 67.5 39 SER B C 1
ATOM 2576 O O . SER B 1 39 ? -10.516 -18.859 2.188 1 67.5 39 SER B O 1
ATOM 2578 N N . ASP B 1 40 ? -11.414 -20.875 2.66 1 58.53 40 ASP B N 1
ATOM 2579 C CA . ASP B 1 40 ? -12.031 -20.391 3.889 1 58.53 40 ASP B CA 1
ATOM 2580 C C . ASP B 1 40 ? -11.102 -20.578 5.086 1 58.53 40 ASP B C 1
ATOM 2582 O O . ASP B 1 40 ? -11.414 -20.141 6.195 1 58.53 40 ASP B O 1
ATOM 2586 N N . TYR B 1 41 ? -10.086 -21.219 4.805 1 65.75 41 TYR B N 1
ATOM 2587 C CA . TYR B 1 41 ? -9.133 -21.484 5.879 1 65.75 41 TYR B CA 1
ATOM 2588 C C . TYR B 1 41 ? -8.047 -20.422 5.926 1 65.75 41 TYR B C 1
ATOM 2590 O O . TYR B 1 41 ? -7.438 -20.094 4.902 1 65.75 41 TYR B O 1
ATOM 2598 N N . LYS B 1 42 ? -7.965 -19.719 7.121 1 69.88 42 LYS B N 1
ATOM 2599 C CA . LYS B 1 42 ? -6.891 -18.766 7.336 1 69.88 42 LYS B CA 1
ATOM 2600 C C . LYS B 1 42 ? -5.633 -19.453 7.855 1 69.88 42 LYS B C 1
ATOM 2602 O O . LYS B 1 42 ? -5.609 -19.953 8.984 1 69.88 42 LYS B O 1
ATOM 2607 N N . LEU B 1 43 ? -4.566 -19.516 7.031 1 79.5 43 LEU B N 1
ATOM 2608 C CA . LEU B 1 43 ? -3.314 -20.172 7.379 1 79.5 43 LEU B CA 1
ATOM 2609 C C . LEU B 1 43 ? -2.664 -19.516 8.586 1 79.5 43 LEU B C 1
ATOM 2611 O O . LEU B 1 43 ? -2.66 -18.281 8.695 1 79.5 43 LEU B O 1
ATOM 2615 N N . GLU B 1 44 ? -2.199 -20.359 9.516 1 76.12 44 GLU B N 1
ATOM 2616 C CA . GLU B 1 44 ? -1.263 -19.828 10.508 1 76.12 44 GLU B CA 1
ATOM 2617 C C . GLU B 1 44 ? 0.09 -19.516 9.875 1 76.12 44 GLU B C 1
ATOM 2619 O O . GLU B 1 44 ? 0.379 -19.969 8.758 1 76.12 44 GLU B O 1
ATOM 2624 N N . ASP B 1 45 ? 0.932 -18.766 10.586 1 80.81 45 ASP B N 1
ATOM 2625 C CA . ASP B 1 45 ? 2.201 -18.297 10.039 1 80.81 45 ASP B CA 1
ATOM 2626 C C . ASP B 1 45 ? 3.107 -19.484 9.68 1 80.81 45 ASP B C 1
ATOM 2628 O O . ASP B 1 45 ? 3.889 -19.406 8.727 1 80.81 45 ASP B O 1
ATOM 2632 N N . ASP B 1 46 ? 2.906 -20.531 10.398 1 84.88 46 ASP B N 1
ATOM 2633 C CA . ASP B 1 46 ? 3.783 -21.688 10.211 1 84.88 46 ASP B CA 1
ATOM 2634 C C . ASP B 1 46 ? 3.096 -22.766 9.383 1 84.88 46 ASP B C 1
ATOM 2636 O O . ASP B 1 46 ? 3.494 -23.938 9.422 1 84.88 46 ASP B O 1
ATOM 2640 N N . GLU B 1 47 ? 2.1 -22.453 8.68 1 87.25 47 GLU B N 1
ATOM 2641 C CA . GLU B 1 47 ? 1.36 -23.406 7.863 1 87.25 47 GLU B CA 1
ATOM 2642 C C . GLU B 1 47 ? 1.419 -23.031 6.387 1 87.25 47 GLU B C 1
ATOM 2644 O O . GLU B 1 47 ? 1.608 -21.859 6.043 1 87.25 47 GLU B O 1
ATOM 2649 N N . TRP B 1 48 ? 1.336 -24.078 5.562 1 93 48 TRP B N 1
ATOM 2650 C CA . TRP B 1 48 ? 1.283 -23.922 4.113 1 93 48 TRP B CA 1
ATOM 2651 C C . TRP B 1 48 ? 0.104 -24.688 3.527 1 93 48 TRP B C 1
ATOM 2653 O O . TRP B 1 48 ? -0.304 -25.719 4.07 1 93 48 TRP B O 1
ATOM 2663 N N . PHE B 1 49 ? -0.512 -24.203 2.486 1 92.5 49 PHE B N 1
ATOM 2664 C CA . PHE B 1 49 ? -1.356 -25.016 1.631 1 92.5 49 PHE B CA 1
ATOM 2665 C C . PHE B 1 49 ? -0.509 -25.922 0.736 1 92.5 49 PHE B C 1
ATOM 2667 O O . PHE B 1 49 ? 0.634 -25.578 0.419 1 92.5 49 PHE B O 1
ATOM 2674 N N . TYR B 1 50 ? -1.045 -27.047 0.447 1 92.88 50 TYR B N 1
ATOM 2675 C CA . TYR B 1 50 ? -0.321 -27.891 -0.489 1 92.88 50 TYR B CA 1
ATOM 2676 C C . TYR B 1 50 ? -1.267 -28.5 -1.52 1 92.88 50 TYR B C 1
ATOM 2678 O O . TYR B 1 50 ? -2.465 -28.641 -1.263 1 92.88 50 TYR B O 1
ATOM 2686 N N . ILE B 1 51 ? -0.765 -28.766 -2.693 1 92.81 51 ILE B N 1
ATOM 2687 C CA . ILE B 1 51 ? -1.421 -29.5 -3.773 1 92.81 51 ILE B CA 1
ATOM 2688 C C . ILE B 1 51 ? -0.561 -30.688 -4.188 1 92.81 51 ILE B C 1
ATOM 2690 O O . ILE B 1 51 ? 0.463 -30.531 -4.855 1 92.81 51 ILE B O 1
ATOM 2694 N N . PRO B 1 52 ? -0.993 -31.859 -3.764 1 92.5 52 PRO B N 1
ATOM 2695 C CA . PRO B 1 52 ? -0.242 -33.062 -4.176 1 92.5 52 PRO B CA 1
ATOM 2696 C C . PRO B 1 52 ? -0.477 -33.438 -5.637 1 92.5 52 PRO B C 1
ATOM 2698 O O . PRO B 1 52 ? -1.437 -32.938 -6.254 1 92.5 52 PRO B O 1
ATOM 2701 N N . GLU B 1 53 ? 0.366 -34.25 -6.227 1 93.19 53 GLU B N 1
ATOM 2702 C CA . GLU B 1 53 ? 0.305 -34.688 -7.625 1 93.19 53 GLU B CA 1
ATOM 2703 C C . GLU B 1 53 ? 0.114 -33.469 -8.555 1 93.19 53 GLU B C 1
ATOM 2705 O O . GLU B 1 53 ? -0.765 -33.5 -9.414 1 93.19 53 GLU B O 1
ATOM 2710 N N . PHE B 1 54 ? 0.912 -32.469 -8.242 1 95.5 54 PHE B N 1
ATOM 2711 C CA . PHE B 1 54 ? 0.757 -31.188 -8.922 1 95.5 54 PHE B CA 1
ATOM 2712 C C . PHE B 1 54 ? 1.001 -31.344 -10.422 1 95.5 54 PHE B C 1
ATOM 2714 O O . PHE B 1 54 ? 0.336 -30.688 -11.234 1 95.5 54 PHE B O 1
ATOM 2721 N N . SER B 1 55 ? 1.951 -32.188 -10.781 1 94.19 55 SER B N 1
ATOM 2722 C CA . SER B 1 55 ? 2.334 -32.406 -12.18 1 94.19 55 SER B CA 1
ATOM 2723 C C . SER B 1 55 ? 1.161 -32.906 -13.008 1 94.19 55 SER B C 1
ATOM 2725 O O . SER B 1 55 ? 1.154 -32.781 -14.234 1 94.19 55 SER B O 1
ATOM 2727 N N . LYS B 1 56 ? 0.189 -33.438 -12.344 1 90.88 56 LYS B N 1
ATOM 2728 C CA . LYS B 1 56 ? -0.954 -34 -13.039 1 90.88 56 LYS B CA 1
ATOM 2729 C C . LYS B 1 56 ? -2.092 -33 -13.172 1 90.88 56 LYS B C 1
ATOM 2731 O O . LYS B 1 56 ? -3.1 -33.281 -13.82 1 90.88 56 LYS B O 1
ATOM 2736 N N . THR B 1 57 ? -1.929 -31.938 -12.508 1 88.75 57 THR B N 1
ATOM 2737 C CA . THR B 1 57 ? -2.984 -30.938 -12.562 1 88.75 57 THR B CA 1
ATOM 2738 C C . THR B 1 57 ? -2.928 -30.156 -13.875 1 88.75 57 THR B C 1
ATOM 2740 O O . THR B 1 57 ? -1.887 -30.109 -14.531 1 88.75 57 THR B O 1
ATOM 2743 N N . SER B 1 58 ? -4.031 -29.531 -14.219 1 85.94 58 SER B N 1
ATOM 2744 C CA . SER B 1 58 ? -4.113 -28.766 -15.461 1 85.94 58 SER B CA 1
ATOM 2745 C C . SER B 1 58 ? -3.371 -27.438 -15.352 1 85.94 58 SER B C 1
ATOM 2747 O O . SER B 1 58 ? -3.043 -26.828 -16.359 1 85.94 58 SER B O 1
ATOM 2749 N N . PHE B 1 59 ? -3.082 -27.047 -14.172 1 87.44 59 PHE B N 1
ATOM 2750 C CA . PHE B 1 59 ? -2.455 -25.734 -14.023 1 87.44 59 PHE B CA 1
ATOM 2751 C C . PHE B 1 59 ? -0.952 -25.875 -13.812 1 87.44 59 PHE B C 1
ATOM 2753 O O . PHE B 1 59 ? -0.241 -24.875 -13.695 1 87.44 59 PHE B O 1
ATOM 2760 N N . CYS B 1 60 ? -0.484 -27.094 -13.82 1 93.38 60 CYS B N 1
ATOM 2761 C CA . CYS B 1 60 ? 0.962 -27.281 -13.781 1 93.38 60 CYS B CA 1
ATOM 2762 C C . CYS B 1 60 ? 1.608 -26.797 -15.07 1 93.38 60 CYS B C 1
ATOM 2764 O O . CYS B 1 60 ? 1.185 -27.188 -16.156 1 93.38 60 CYS B O 1
ATOM 2766 N N . ILE B 1 61 ? 2.631 -26.062 -14.992 1 93.88 61 ILE B N 1
ATOM 2767 C CA . ILE B 1 61 ? 3.26 -25.484 -16.172 1 93.88 61 ILE B CA 1
ATOM 2768 C C . ILE B 1 61 ? 4.25 -26.469 -16.781 1 93.88 61 ILE B C 1
ATOM 2770 O O . ILE B 1 61 ? 4.805 -27.312 -16.062 1 93.88 61 ILE B O 1
ATOM 2774 N N . ASP B 1 62 ? 4.531 -26.344 -18.078 1 91.81 62 ASP B N 1
ATOM 2775 C CA . ASP B 1 62 ? 5.402 -27.266 -18.812 1 91.81 62 ASP B CA 1
ATOM 2776 C C . ASP B 1 62 ? 6.816 -27.25 -18.234 1 91.81 62 ASP B C 1
ATOM 2778 O O . ASP B 1 62 ? 7.504 -28.266 -18.234 1 91.81 62 ASP B O 1
ATOM 2782 N N . PHE B 1 63 ? 7.246 -26.172 -17.766 1 94.38 63 PHE B N 1
ATOM 2783 C CA . PHE B 1 63 ? 8.562 -25.938 -17.172 1 94.38 63 PHE B CA 1
ATOM 2784 C C . PHE B 1 63 ? 8.844 -26.969 -16.078 1 94.38 63 PHE B C 1
ATOM 2786 O O . PHE B 1 63 ? 9.984 -27.406 -15.914 1 94.38 63 PHE B O 1
ATOM 2793 N N . LEU B 1 64 ? 7.785 -27.422 -15.414 1 96.12 64 LEU B N 1
ATOM 2794 C CA . LEU B 1 64 ? 7.953 -28.328 -14.281 1 96.12 64 LEU B CA 1
ATOM 2795 C C . LEU B 1 64 ? 7.836 -29.781 -14.711 1 96.12 64 LEU B C 1
ATOM 2797 O O . LEU B 1 64 ? 8.195 -30.688 -13.961 1 96.12 64 LEU B O 1
ATOM 2801 N N . LYS B 1 65 ? 7.324 -30 -15.836 1 91.62 65 LYS B N 1
ATOM 2802 C CA . LYS B 1 65 ? 7.074 -31.359 -16.297 1 91.62 65 LYS B CA 1
ATOM 2803 C C . LYS B 1 65 ? 8.344 -32 -16.859 1 91.62 65 LYS B C 1
ATOM 2805 O O . LYS B 1 65 ? 8.43 -33.219 -16.969 1 91.62 65 LYS B O 1
ATOM 2810 N N . LYS B 1 66 ? 9.219 -31.141 -17.172 1 89.69 66 LYS B N 1
ATOM 2811 C CA . LYS B 1 66 ? 10.492 -31.641 -17.703 1 89.69 66 LYS B CA 1
ATOM 2812 C C . LYS B 1 66 ? 11.602 -31.516 -16.672 1 89.69 66 LYS B C 1
ATOM 2814 O O . LYS B 1 66 ? 11.469 -30.766 -15.695 1 89.69 66 LYS B O 1
ATOM 2819 N N . LYS B 1 67 ? 12.68 -32.312 -16.953 1 91.75 67 LYS B N 1
ATOM 2820 C CA . LYS B 1 67 ? 13.875 -32.156 -16.125 1 91.75 67 LYS B CA 1
ATOM 2821 C C . LYS B 1 67 ? 14.539 -30.812 -16.344 1 91.75 67 LYS B C 1
ATOM 2823 O O . LYS B 1 67 ? 14.633 -30.344 -17.469 1 91.75 67 LYS B O 1
ATOM 2828 N N . PHE B 1 68 ? 15.016 -30.297 -15.234 1 94.25 68 PHE B N 1
ATOM 2829 C CA . PHE B 1 68 ? 15.68 -29 -15.352 1 94.25 68 PHE B CA 1
ATOM 2830 C C . PHE B 1 68 ? 17.078 -29.172 -15.922 1 94.25 68 PHE B C 1
ATOM 2832 O O . PHE B 1 68 ? 17.922 -29.859 -15.328 1 94.25 68 PHE B O 1
ATOM 2839 N N . ILE B 1 69 ? 17.312 -28.625 -17.078 1 92.38 69 ILE B N 1
ATOM 2840 C CA . ILE B 1 69 ? 18.625 -28.594 -17.719 1 92.38 69 ILE B CA 1
ATOM 2841 C C . ILE B 1 69 ? 19.047 -27.156 -17.953 1 92.38 69 ILE B C 1
ATOM 2843 O O . ILE B 1 69 ? 18.484 -26.469 -18.812 1 92.38 69 ILE B O 1
ATOM 2847 N N . SER B 1 70 ? 20 -26.688 -17.219 1 90 70 SER B N 1
ATOM 2848 C CA . SER B 1 70 ? 20.391 -25.281 -17.203 1 90 70 SER B CA 1
ATOM 2849 C C . SER B 1 70 ? 20.812 -24.812 -18.594 1 90 70 SER B C 1
ATOM 2851 O O . SER B 1 70 ? 20.578 -23.656 -18.953 1 90 70 SER B O 1
ATOM 2853 N N . THR B 1 71 ? 21.406 -25.609 -19.375 1 90.5 71 THR B N 1
ATOM 2854 C CA . THR B 1 71 ? 21.953 -25.25 -20.672 1 90.5 71 THR B CA 1
ATOM 2855 C C . THR B 1 71 ? 20.828 -25.016 -21.688 1 90.5 71 THR B C 1
ATOM 2857 O O . THR B 1 71 ? 21.062 -24.453 -22.766 1 90.5 71 THR B O 1
ATOM 2860 N N . ASP B 1 72 ? 19.719 -25.5 -21.328 1 91.75 72 ASP B N 1
ATOM 2861 C CA . ASP B 1 72 ? 18.594 -25.328 -22.234 1 91.75 72 ASP B CA 1
ATOM 2862 C C . ASP B 1 72 ? 18.125 -23.875 -22.25 1 91.75 72 ASP B C 1
ATOM 2864 O O . ASP B 1 72 ? 17.359 -23.484 -23.141 1 91.75 72 ASP B O 1
ATOM 2868 N N . TYR B 1 73 ? 18.625 -23.109 -21.297 1 92.56 73 TYR B N 1
ATOM 2869 C CA . TYR B 1 73 ? 18.094 -21.75 -21.141 1 92.56 73 TYR B CA 1
ATOM 2870 C C . TYR B 1 73 ? 19.141 -20.703 -21.484 1 92.56 73 TYR B C 1
ATOM 2872 O O . TYR B 1 73 ? 20.266 -20.766 -20.969 1 92.56 73 TYR B O 1
ATOM 2880 N N . ALA B 1 74 ? 18.766 -19.766 -22.344 1 90.06 74 ALA B N 1
ATOM 2881 C CA . ALA B 1 74 ? 19.656 -18.688 -22.75 1 90.06 74 ALA B CA 1
ATOM 2882 C C . ALA B 1 74 ? 19.766 -17.641 -21.656 1 90.06 74 ALA B C 1
ATOM 2884 O O . ALA B 1 74 ? 18.906 -17.547 -20.766 1 90.06 74 ALA B O 1
ATOM 2885 N N . GLN B 1 75 ? 20.812 -16.844 -21.766 1 88.81 75 GLN B N 1
ATOM 2886 C CA . GLN B 1 75 ? 20.969 -15.703 -20.859 1 88.81 75 GLN B CA 1
ATOM 2887 C C . GLN B 1 75 ? 20 -14.578 -21.219 1 88.81 75 GLN B C 1
ATOM 2889 O O . GLN B 1 75 ? 19.531 -14.5 -22.359 1 88.81 75 GLN B O 1
ATOM 2894 N N . MET B 1 76 ? 19.766 -13.602 -20.188 1 83.38 76 MET B N 1
ATOM 2895 C CA . MET B 1 76 ? 18.781 -12.547 -20.328 1 83.38 76 MET B CA 1
ATOM 2896 C C . MET B 1 76 ? 19.312 -11.398 -21.156 1 83.38 76 MET B C 1
ATOM 2898 O O . MET B 1 76 ? 18.953 -10.234 -20.938 1 83.38 76 MET B O 1
ATOM 2902 N N . SER B 1 77 ? 19.891 -11.445 -22.234 1 78.19 77 SER B N 1
ATOM 2903 C CA . SER B 1 77 ? 20.547 -10.359 -22.953 1 78.19 77 SER B CA 1
ATOM 2904 C C . SER B 1 77 ? 19.531 -9.406 -23.562 1 78.19 77 SER B C 1
ATOM 2906 O O . SER B 1 77 ? 19.703 -8.188 -23.516 1 78.19 77 SER B O 1
ATOM 2908 N N . ASP B 1 78 ? 18.406 -9.805 -24.078 1 80.62 78 ASP B N 1
ATOM 2909 C CA . ASP B 1 78 ? 17.5 -8.922 -24.812 1 80.62 78 ASP B CA 1
ATOM 2910 C C . ASP B 1 78 ? 16.109 -8.906 -24.156 1 80.62 78 ASP B C 1
ATOM 2912 O O . ASP B 1 78 ? 15.117 -8.625 -24.828 1 80.62 78 ASP B O 1
ATOM 2916 N N . VAL B 1 79 ? 16.188 -9.055 -22.938 1 88.31 79 VAL B N 1
ATOM 2917 C CA . VAL B 1 79 ? 14.898 -9.094 -22.234 1 88.31 79 VAL B CA 1
ATOM 2918 C C . VAL B 1 79 ? 14.594 -7.727 -21.625 1 88.31 79 VAL B C 1
ATOM 2920 O O . VAL B 1 79 ? 15.484 -7.086 -21.062 1 88.31 79 VAL B O 1
ATOM 2923 N N . LYS B 1 80 ? 13.422 -7.301 -21.844 1 90.38 80 LYS B N 1
ATOM 2924 C CA . LYS B 1 80 ? 12.977 -6.07 -21.188 1 90.38 80 LYS B CA 1
ATOM 2925 C C . LYS B 1 80 ? 12.43 -6.352 -19.797 1 90.38 80 LYS B C 1
ATOM 2927 O O . LYS B 1 80 ? 11.68 -7.312 -19.594 1 90.38 80 LYS B O 1
ATOM 2932 N N . ILE B 1 81 ? 12.75 -5.559 -18.938 1 92.75 81 ILE B N 1
ATOM 2933 C CA . ILE B 1 81 ? 12.406 -5.77 -17.531 1 92.75 81 ILE B CA 1
ATOM 2934 C C . ILE B 1 81 ? 10.891 -5.758 -17.359 1 92.75 81 ILE B C 1
ATOM 2936 O O . ILE B 1 81 ? 10.352 -6.461 -16.5 1 92.75 81 ILE B O 1
ATOM 2940 N N . GLU B 1 82 ? 10.234 -4.969 -18.203 1 90.75 82 GLU B N 1
ATOM 2941 C CA . GLU B 1 82 ? 8.781 -4.844 -18.125 1 90.75 82 GLU B CA 1
ATOM 2942 C C . GLU B 1 82 ? 8.086 -6.133 -18.562 1 90.75 82 GLU B C 1
ATOM 2944 O O . GLU B 1 82 ? 6.906 -6.34 -18.266 1 90.75 82 GLU B O 1
ATOM 2949 N N . ASN B 1 83 ? 8.773 -6.984 -19.125 1 92.75 83 ASN B N 1
ATOM 2950 C CA . ASN B 1 83 ? 8.188 -8.203 -19.688 1 92.75 83 ASN B CA 1
ATOM 2951 C C . ASN B 1 83 ? 8.398 -9.398 -18.75 1 92.75 83 ASN B C 1
ATOM 2953 O O . ASN B 1 83 ? 8.047 -10.523 -19.094 1 92.75 83 ASN B O 1
ATOM 2957 N N . LEU B 1 84 ? 8.938 -9.133 -17.688 1 95.38 84 LEU B N 1
ATOM 2958 C CA . LEU B 1 84 ? 9.18 -10.219 -16.75 1 95.38 84 LEU B CA 1
ATOM 2959 C C . LEU B 1 84 ? 7.875 -10.711 -16.141 1 95.38 84 LEU B C 1
ATOM 2961 O O . LEU B 1 84 ? 7.004 -9.906 -15.797 1 95.38 84 LEU B O 1
ATOM 2965 N N . HIS B 1 85 ? 7.762 -11.953 -16.016 1 95.44 85 HIS B N 1
ATOM 2966 C CA . HIS B 1 85 ? 6.555 -12.586 -15.492 1 95.44 85 HIS B CA 1
ATOM 2967 C C . HIS B 1 85 ? 6.777 -13.125 -14.086 1 95.44 85 HIS B C 1
ATOM 2969 O O . HIS B 1 85 ? 6.156 -12.664 -13.133 1 95.44 85 HIS B O 1
ATOM 2975 N N . TYR B 1 86 ? 7.645 -14.094 -13.93 1 97.69 86 TYR B N 1
ATOM 2976 C CA . TYR B 1 86 ? 7.992 -14.641 -12.617 1 97.69 86 TYR B CA 1
ATOM 2977 C C . TYR B 1 86 ? 9.438 -15.125 -12.594 1 97.69 86 TYR B C 1
ATOM 2979 O O . TYR B 1 86 ? 10.039 -15.352 -13.648 1 97.69 86 TYR B O 1
ATOM 2987 N N . LEU B 1 87 ? 9.945 -15.219 -11.422 1 97.81 87 LEU B N 1
ATOM 2988 C CA . LEU B 1 87 ? 11.242 -15.828 -11.156 1 97.81 87 LEU B CA 1
ATOM 2989 C C . LEU B 1 87 ? 11.078 -17.25 -10.625 1 97.81 87 LEU B C 1
ATOM 2991 O O . LEU B 1 87 ? 10.078 -17.562 -9.969 1 97.81 87 LEU B O 1
ATOM 2995 N N . CYS B 1 88 ? 12.031 -18.062 -10.922 1 98.31 88 CYS B N 1
ATOM 2996 C CA . CYS B 1 88 ? 12.086 -19.406 -10.359 1 98.31 88 CYS B CA 1
ATOM 2997 C C . CYS B 1 88 ? 13.516 -19.812 -10.016 1 98.31 88 CYS B C 1
ATOM 2999 O O . CYS B 1 88 ? 14.383 -19.828 -10.891 1 98.31 88 CYS B O 1
ATOM 3001 N N . SER B 1 89 ? 13.773 -20.031 -8.789 1 98.19 89 SER B N 1
ATOM 3002 C CA . SER B 1 89 ? 15.055 -20.578 -8.367 1 98.19 89 SER B CA 1
ATOM 3003 C C . SER B 1 89 ? 15 -22.109 -8.289 1 98.19 89 SER B C 1
ATOM 3005 O O . SER B 1 89 ? 14.227 -22.672 -7.516 1 98.19 89 SER B O 1
ATOM 3007 N N . TYR B 1 90 ? 15.719 -22.766 -9.148 1 97.81 90 TYR B N 1
ATOM 3008 C CA . TYR B 1 90 ? 15.914 -24.219 -9.055 1 97.81 90 TYR B CA 1
ATOM 3009 C C . TYR B 1 90 ? 17.062 -24.547 -8.125 1 97.81 90 TYR B C 1
ATOM 3011 O O . TYR B 1 90 ? 18.203 -24.156 -8.367 1 97.81 90 TYR B O 1
ATOM 3019 N N . GLN B 1 91 ? 16.75 -25.188 -7.02 1 96.81 91 GLN B N 1
ATOM 3020 C CA . GLN B 1 91 ? 17.75 -25.562 -6.023 1 96.81 91 GLN B CA 1
ATOM 3021 C C . GLN B 1 91 ? 17.656 -27.031 -5.664 1 96.81 91 GLN B C 1
ATOM 3023 O O . GLN B 1 91 ? 16.891 -27.422 -4.777 1 96.81 91 GLN B O 1
ATOM 3028 N N . THR B 1 92 ? 18.453 -27.859 -6.246 1 91.12 92 THR B N 1
ATOM 3029 C CA . THR B 1 92 ? 18.578 -29.281 -6 1 91.12 92 THR B CA 1
ATOM 3030 C C . THR B 1 92 ? 17.203 -29.953 -5.965 1 91.12 92 THR B C 1
ATOM 3032 O O . THR B 1 92 ? 16.844 -30.594 -4.977 1 91.12 92 THR B O 1
ATOM 3035 N N . GLY B 1 93 ? 16.438 -29.812 -6.969 1 91.81 93 GLY B N 1
ATOM 3036 C CA . GLY B 1 93 ? 15.18 -30.516 -7.125 1 91.81 93 GLY B CA 1
ATOM 3037 C C . GLY B 1 93 ? 13.992 -29.75 -6.574 1 91.81 93 GLY B C 1
ATOM 3038 O O . GLY B 1 93 ? 12.852 -30.219 -6.641 1 91.81 93 GLY B O 1
ATOM 3039 N N . VAL B 1 94 ? 14.273 -28.609 -6 1 97.31 94 VAL B N 1
ATOM 3040 C CA . VAL B 1 94 ? 13.203 -27.766 -5.473 1 97.31 94 VAL B CA 1
ATOM 3041 C C . VAL B 1 94 ? 13.086 -26.5 -6.309 1 97.31 94 VAL B C 1
ATOM 3043 O O . VAL B 1 94 ? 14.094 -25.891 -6.676 1 97.31 94 VAL B O 1
ATOM 3046 N N . TYR B 1 95 ? 11.891 -26.156 -6.688 1 98.44 95 TYR B N 1
ATOM 3047 C CA . TYR B 1 95 ? 11.602 -24.938 -7.453 1 98.44 95 TYR B CA 1
ATOM 3048 C C . TYR B 1 95 ? 10.945 -23.891 -6.578 1 98.44 95 TYR B C 1
ATOM 3050 O O . TYR B 1 95 ? 9.867 -24.109 -6.016 1 98.44 95 TYR B O 1
ATOM 3058 N N . PHE B 1 96 ? 11.562 -22.75 -6.438 1 98.69 96 PHE B N 1
ATOM 3059 C CA . PHE B 1 96 ? 11.023 -21.625 -5.699 1 98.69 96 PHE B CA 1
ATOM 3060 C C . PHE B 1 96 ? 10.523 -20.547 -6.652 1 98.69 96 PHE B C 1
ATOM 3062 O O . PHE B 1 96 ? 11.305 -19.984 -7.422 1 98.69 96 PHE B O 1
ATOM 3069 N N . PHE B 1 97 ? 9.25 -20.219 -6.539 1 98.69 97 PHE B N 1
ATOM 3070 C CA . PHE B 1 97 ? 8.664 -19.266 -7.477 1 98.69 97 PHE B CA 1
ATOM 3071 C C . PHE B 1 97 ? 8.367 -17.938 -6.789 1 98.69 97 PHE B C 1
ATOM 3073 O O . PHE B 1 97 ? 7.91 -17.922 -5.645 1 98.69 97 PHE B O 1
ATOM 3080 N N . GLN B 1 98 ? 8.641 -16.891 -7.508 1 98.31 98 GLN B N 1
ATOM 3081 C CA . GLN B 1 98 ? 8.227 -15.547 -7.113 1 98.31 98 GLN B CA 1
ATOM 3082 C C . GLN B 1 98 ? 7.598 -14.797 -8.281 1 98.31 98 GLN B C 1
ATOM 3084 O O . GLN B 1 98 ? 8.219 -14.656 -9.336 1 98.31 98 GLN B O 1
ATOM 3089 N N . ASN B 1 99 ? 6.426 -14.352 -8.07 1 96.25 99 ASN B N 1
ATOM 3090 C CA . ASN B 1 99 ? 5.797 -13.461 -9.047 1 96.25 99 ASN B CA 1
ATOM 3091 C C . ASN B 1 99 ? 6.535 -12.133 -9.148 1 96.25 99 ASN B C 1
ATOM 3093 O O . ASN B 1 99 ? 6.953 -11.57 -8.133 1 96.25 99 ASN B O 1
ATOM 3097 N N . VAL B 1 100 ? 6.715 -11.648 -10.383 1 95.75 100 VAL B N 1
ATOM 3098 C CA . VAL B 1 100 ? 7.367 -10.352 -10.555 1 95.75 100 VAL B CA 1
ATOM 3099 C C . VAL B 1 100 ? 6.312 -9.266 -10.75 1 95.75 100 VAL B C 1
ATOM 3101 O O . VAL B 1 100 ? 5.812 -9.078 -11.867 1 95.75 100 VAL B O 1
ATOM 3104 N N . THR B 1 101 ? 6.055 -8.57 -9.766 1 92 101 THR B N 1
ATOM 3105 C CA . THR B 1 101 ? 5.137 -7.438 -9.828 1 92 101 THR B CA 1
ATOM 3106 C C . THR B 1 101 ? 5.906 -6.125 -9.961 1 92 101 THR B C 1
ATOM 3108 O O . THR B 1 101 ? 7.098 -6.062 -9.648 1 92 101 THR B O 1
ATOM 3111 N N . PRO B 1 102 ? 5.234 -5.094 -10.391 1 90.69 102 PRO B N 1
ATOM 3112 C CA . PRO B 1 102 ? 5.914 -3.805 -10.547 1 90.69 102 PRO B CA 1
ATOM 3113 C C . PRO B 1 102 ? 6.551 -3.318 -9.242 1 90.69 102 PRO B C 1
ATOM 3115 O O . PRO B 1 102 ? 7.613 -2.689 -9.273 1 90.69 102 PRO B O 1
ATOM 3118 N N . SER B 1 103 ? 5.961 -3.67 -8.227 1 89.88 103 SER B N 1
ATOM 3119 C CA . SER B 1 103 ? 6.473 -3.219 -6.934 1 89.88 103 SER B CA 1
ATOM 3120 C C . SER B 1 103 ? 7.824 -3.854 -6.621 1 89.88 103 SER B C 1
ATOM 3122 O O . SER B 1 103 ? 8.578 -3.344 -5.789 1 89.88 103 SER B O 1
ATOM 3124 N N . LEU B 1 104 ? 8.164 -4.934 -7.203 1 94.31 104 LEU B N 1
ATOM 3125 C CA . LEU B 1 104 ? 9.422 -5.637 -6.965 1 94.31 104 LEU B CA 1
ATOM 3126 C C . LEU B 1 104 ? 10.531 -5.09 -7.859 1 94.31 104 LEU B C 1
ATOM 3128 O O . LEU B 1 104 ? 11.703 -5.43 -7.68 1 94.31 104 LEU B O 1
ATOM 3132 N N . ILE B 1 105 ? 10.148 -4.293 -8.781 1 94.88 105 ILE B N 1
ATOM 3133 C CA . ILE B 1 105 ? 11.086 -3.672 -9.711 1 94.88 105 ILE B CA 1
ATOM 3134 C C . ILE B 1 105 ? 11.359 -2.23 -9.281 1 94.88 105 ILE B C 1
ATOM 3136 O O . ILE B 1 105 ? 10.43 -1.425 -9.172 1 94.88 105 ILE B O 1
ATOM 3140 N N . ILE B 1 106 ? 12.562 -1.972 -9.016 1 94.69 106 ILE B N 1
ATOM 3141 C CA . ILE B 1 106 ? 12.953 -0.609 -8.68 1 94.69 106 ILE B CA 1
ATOM 3142 C C . ILE B 1 106 ? 13.641 0.042 -9.875 1 94.69 106 ILE B C 1
ATOM 3144 O O . ILE B 1 106 ? 14.719 -0.386 -10.297 1 94.69 106 ILE B O 1
ATOM 3148 N N . LYS B 1 107 ? 13.047 1.086 -10.398 1 94.12 107 LYS B N 1
ATOM 3149 C CA . LYS B 1 107 ? 13.586 1.779 -11.562 1 94.12 107 LYS B CA 1
ATOM 3150 C C . LYS B 1 107 ? 14.125 3.154 -11.18 1 94.12 107 LYS B C 1
ATOM 3152 O O . LYS B 1 107 ? 14.875 3.766 -11.945 1 94.12 107 LYS B O 1
ATOM 3157 N N . LYS B 1 108 ? 13.766 3.6 -10.086 1 93.5 108 LYS B N 1
ATOM 3158 C CA . LYS B 1 108 ? 14.203 4.918 -9.641 1 93.5 108 LYS B CA 1
ATOM 3159 C C . LYS B 1 108 ? 15.672 4.891 -9.211 1 93.5 108 LYS B C 1
ATOM 3161 O O . LYS B 1 108 ? 16.297 3.826 -9.172 1 93.5 108 LYS B O 1
ATOM 3166 N N . LYS B 1 109 ? 16.188 6.094 -8.898 1 96.25 109 LYS B N 1
ATOM 3167 C CA . LYS B 1 109 ? 17.562 6.219 -8.383 1 96.25 109 LYS B CA 1
ATOM 3168 C C . LYS B 1 109 ? 17.703 5.527 -7.035 1 96.25 109 LYS B C 1
ATOM 3170 O O . LYS B 1 109 ? 16.766 5.492 -6.242 1 96.25 109 LYS B O 1
ATOM 3175 N N . TRP B 1 110 ? 18.859 4.941 -6.836 1 97.06 110 TRP B N 1
ATOM 3176 C CA . TRP B 1 110 ? 19.109 4.285 -5.559 1 97.06 110 TRP B CA 1
ATOM 3177 C C . TRP B 1 110 ? 20.609 4.246 -5.266 1 97.06 110 TRP B C 1
ATOM 3179 O O . TRP B 1 110 ? 21.438 4.578 -6.129 1 97.06 110 TRP B O 1
ATOM 3189 N N . PHE B 1 111 ? 21 4.059 -4.031 1 96.5 111 PHE B N 1
ATOM 3190 C CA . PHE B 1 111 ? 22.391 3.852 -3.656 1 96.5 111 PHE B CA 1
ATOM 3191 C C . PHE B 1 111 ? 22.5 2.807 -2.553 1 96.5 111 PHE B C 1
ATOM 3193 O O . PHE B 1 111 ? 21.578 2.65 -1.743 1 96.5 111 PHE B O 1
ATOM 3200 N N . LYS B 1 112 ? 23.609 2.041 -2.574 1 94.38 112 LYS B N 1
ATOM 3201 C CA . LYS B 1 112 ? 23.891 1.083 -1.512 1 94.38 112 LYS B CA 1
ATOM 3202 C C . LYS B 1 112 ? 24.25 1.796 -0.213 1 94.38 112 LYS B C 1
ATOM 3204 O O . LYS B 1 112 ? 25 2.777 -0.225 1 94.38 112 LYS B O 1
ATOM 3209 N N . PHE B 1 113 ? 23.703 1.291 0.84 1 94 113 PHE B N 1
ATOM 3210 C CA . PHE B 1 113 ? 24.031 1.855 2.146 1 94 113 PHE B CA 1
ATOM 3211 C C . PHE B 1 113 ? 25.359 1.319 2.656 1 94 113 PHE B C 1
ATOM 3213 O O . PHE B 1 113 ? 25.391 0.295 3.342 1 94 113 PHE B O 1
ATOM 3220 N N . THR B 1 114 ? 26.344 1.969 2.322 1 91.44 114 THR B N 1
ATOM 3221 C CA . THR B 1 114 ? 27.719 1.613 2.674 1 91.44 114 THR B CA 1
ATOM 3222 C C . THR B 1 114 ? 28.5 2.85 3.098 1 91.44 114 THR B C 1
ATOM 3224 O O . THR B 1 114 ? 27.953 3.951 3.162 1 91.44 114 THR B O 1
ATOM 3227 N N . ASP B 1 115 ? 29.812 2.674 3.381 1 87.25 115 ASP B N 1
ATOM 3228 C CA . ASP B 1 115 ? 30.672 3.781 3.785 1 87.25 115 ASP B CA 1
ATOM 3229 C C . ASP B 1 115 ? 31.016 4.672 2.594 1 87.25 115 ASP B C 1
ATOM 3231 O O . ASP B 1 115 ? 31.453 5.812 2.77 1 87.25 115 ASP B O 1
ATOM 3235 N N . SER B 1 116 ? 30.812 4.113 1.428 1 88 116 SER B N 1
ATOM 3236 C CA . SER B 1 116 ? 31.094 4.875 0.213 1 88 116 SER B CA 1
ATOM 3237 C C . SER B 1 116 ? 29.984 4.676 -0.823 1 88 116 SER B C 1
ATOM 3239 O O . SER B 1 116 ? 30.219 4.09 -1.883 1 88 116 SER B O 1
ATOM 3241 N N . PRO B 1 117 ? 28.906 5.297 -0.537 1 91.5 117 PRO B N 1
ATOM 3242 C CA . PRO B 1 117 ? 27.766 5.062 -1.419 1 91.5 117 PRO B CA 1
ATOM 3243 C C . PRO B 1 117 ? 27.938 5.695 -2.797 1 91.5 117 PRO B C 1
ATOM 3245 O O . PRO B 1 117 ? 28.547 6.762 -2.918 1 91.5 117 PRO B O 1
ATOM 3248 N N . VAL B 1 118 ? 27.453 4.977 -3.783 1 91.25 118 VAL B N 1
ATOM 3249 C CA . VAL B 1 118 ? 27.453 5.473 -5.156 1 91.25 118 VAL B CA 1
ATOM 3250 C C . VAL B 1 118 ? 26.031 5.551 -5.68 1 91.25 118 VAL B C 1
ATOM 3252 O O . VAL B 1 118 ? 25.25 4.594 -5.551 1 91.25 118 VAL B O 1
ATOM 3255 N N . LEU B 1 119 ? 25.766 6.676 -6.293 1 94.81 119 LEU B N 1
ATOM 3256 C CA . LEU B 1 119 ? 24.422 6.863 -6.844 1 94.81 119 LEU B CA 1
ATOM 3257 C C . LEU B 1 119 ? 24.25 6.047 -8.117 1 94.81 119 LEU B C 1
ATOM 3259 O O . LEU B 1 119 ? 25.078 6.129 -9.039 1 94.81 119 LEU B O 1
ATOM 3263 N N . GLU B 1 120 ? 23.234 5.164 -8.094 1 95 120 GLU B N 1
ATOM 3264 C CA . GLU B 1 120 ? 22.859 4.398 -9.281 1 95 120 GLU B CA 1
ATOM 3265 C C . GLU B 1 120 ? 21.656 5.02 -9.984 1 95 120 GLU B C 1
ATOM 3267 O O . GLU B 1 120 ? 20.609 5.207 -9.375 1 95 120 GLU B O 1
ATOM 3272 N N . ASP B 1 121 ? 21.891 5.43 -11.164 1 93 121 ASP B N 1
ATOM 3273 C CA . ASP B 1 121 ? 20.859 6.004 -12.023 1 93 121 ASP B CA 1
ATOM 3274 C C . ASP B 1 121 ? 20.656 5.148 -13.273 1 93 121 ASP B C 1
ATOM 3276 O O . ASP B 1 121 ? 21.625 4.711 -13.898 1 93 121 ASP B O 1
ATOM 3280 N N . ASN B 1 122 ? 19.375 4.809 -13.602 1 91.69 122 ASN B N 1
ATOM 3281 C CA . ASN B 1 122 ? 19.062 3.953 -14.742 1 91.69 122 ASN B CA 1
ATOM 3282 C C . ASN B 1 122 ? 19.609 2.543 -14.562 1 91.69 122 ASN B C 1
ATOM 3284 O O . ASN B 1 122 ? 20.203 1.979 -15.484 1 91.69 122 ASN B O 1
ATOM 3288 N N . ALA B 1 123 ? 19.641 2.109 -13.391 1 93.44 123 ALA B N 1
ATOM 3289 C CA . ALA B 1 123 ? 20.078 0.763 -13.023 1 93.44 123 ALA B CA 1
ATOM 3290 C C . ALA B 1 123 ? 18.969 0.013 -12.297 1 93.44 123 ALA B C 1
ATOM 3292 O O . ALA B 1 123 ? 19.031 -0.183 -11.078 1 93.44 123 ALA B O 1
ATOM 3293 N N . PRO B 1 124 ? 18.047 -0.445 -13.062 1 95.31 124 PRO B N 1
ATOM 3294 C CA . PRO B 1 124 ? 16.922 -1.116 -12.414 1 95.31 124 PRO B CA 1
ATOM 3295 C C . PRO B 1 124 ? 17.344 -2.371 -11.656 1 95.31 124 PRO B C 1
ATOM 3297 O O . PRO B 1 124 ? 18.25 -3.082 -12.078 1 95.31 124 PRO B O 1
ATOM 3300 N N . ILE B 1 125 ? 16.656 -2.59 -10.539 1 96.5 125 ILE B N 1
ATOM 3301 C CA . ILE B 1 125 ? 16.922 -3.789 -9.758 1 96.5 125 ILE B CA 1
ATOM 3302 C C . ILE B 1 125 ? 15.625 -4.562 -9.523 1 96.5 125 ILE B C 1
ATOM 3304 O O . ILE B 1 125 ? 14.531 -3.992 -9.609 1 96.5 125 ILE B O 1
ATOM 3308 N N . ILE B 1 126 ? 15.781 -5.82 -9.32 1 97 126 ILE B N 1
ATOM 3309 C CA . ILE B 1 126 ? 14.68 -6.707 -8.953 1 97 126 ILE B CA 1
ATOM 3310 C C . ILE B 1 126 ? 14.891 -7.234 -7.535 1 97 126 ILE B C 1
ATOM 3312 O O . ILE B 1 126 ? 15.984 -7.711 -7.199 1 97 126 ILE B O 1
ATOM 3316 N N . THR B 1 127 ? 13.93 -7.059 -6.746 1 97.25 127 THR B N 1
ATOM 3317 C CA . THR B 1 127 ? 14.031 -7.523 -5.367 1 97.25 127 THR B CA 1
ATOM 3318 C C . THR B 1 127 ? 13.5 -8.945 -5.234 1 97.25 127 THR B C 1
ATOM 3320 O O . THR B 1 127 ? 12.578 -9.336 -5.949 1 97.25 127 THR B O 1
ATOM 3323 N N . ILE B 1 128 ? 14.047 -9.688 -4.34 1 97.38 128 ILE B N 1
ATOM 3324 C CA . ILE B 1 128 ? 13.656 -11.07 -4.062 1 97.38 128 ILE B CA 1
ATOM 3325 C C . ILE B 1 128 ? 13.086 -11.172 -2.652 1 97.38 128 ILE B C 1
ATOM 3327 O O . ILE B 1 128 ? 13.727 -10.766 -1.684 1 97.38 128 ILE B O 1
ATOM 3331 N N . ASN B 1 129 ? 11.953 -11.758 -2.547 1 95.56 129 ASN B N 1
ATOM 3332 C CA . ASN B 1 129 ? 11.32 -11.945 -1.247 1 95.56 129 ASN B CA 1
ATOM 3333 C C . ASN B 1 129 ? 12.031 -13.008 -0.421 1 95.56 129 ASN B C 1
ATOM 3335 O O . ASN B 1 129 ? 12.641 -13.93 -0.976 1 95.56 129 ASN B O 1
ATOM 3339 N N . ASP B 1 130 ? 11.883 -12.805 0.879 1 93.25 130 ASP B N 1
ATOM 3340 C CA . ASP B 1 130 ? 12.469 -13.805 1.765 1 93.25 130 ASP B CA 1
ATOM 3341 C C . ASP B 1 130 ? 11.805 -15.164 1.573 1 93.25 130 ASP B C 1
ATOM 3343 O O . ASP B 1 130 ? 12.477 -16.203 1.629 1 93.25 130 ASP B O 1
ATOM 3347 N N . ARG B 1 131 ? 10.578 -15.062 1.354 1 94.75 131 ARG B N 1
ATOM 3348 C CA . ARG B 1 131 ? 9.828 -16.281 1.113 1 94.75 131 ARG B CA 1
ATOM 3349 C C . ARG B 1 131 ? 9.297 -16.328 -0.315 1 94.75 131 ARG B C 1
ATOM 3351 O O . ARG B 1 131 ? 8.766 -15.336 -0.817 1 94.75 131 ARG B O 1
ATOM 3358 N N . ALA B 1 132 ? 9.492 -17.469 -0.911 1 97.62 132 ALA B N 1
ATOM 3359 C CA . ALA B 1 132 ? 8.938 -17.672 -2.25 1 97.62 132 ALA B CA 1
ATOM 3360 C C . ALA B 1 132 ? 7.41 -17.688 -2.217 1 97.62 132 ALA B C 1
ATOM 3362 O O . ALA B 1 132 ? 6.812 -18.062 -1.205 1 97.62 132 ALA B O 1
ATOM 3363 N N . ASP B 1 133 ? 6.852 -17.281 -3.301 1 97 133 ASP B N 1
ATOM 3364 C CA . ASP B 1 133 ? 5.395 -17.328 -3.408 1 97 133 ASP B CA 1
ATOM 3365 C C . ASP B 1 133 ? 4.895 -18.766 -3.473 1 97 133 ASP B C 1
ATOM 3367 O O . ASP B 1 133 ? 3.797 -19.062 -2.998 1 97 133 ASP B O 1
ATOM 3371 N N . ALA B 1 134 ? 5.602 -19.625 -4.066 1 98.12 134 ALA B N 1
ATOM 3372 C CA . ALA B 1 134 ? 5.285 -21.047 -4.188 1 98.12 134 ALA B CA 1
ATOM 3373 C C . ALA B 1 134 ? 6.551 -21.891 -4.191 1 98.12 134 ALA B C 1
ATOM 3375 O O . ALA B 1 134 ? 7.609 -21.438 -4.637 1 98.12 134 ALA B O 1
ATOM 3376 N N . ILE B 1 135 ? 6.426 -23.031 -3.646 1 98.38 135 ILE B N 1
ATOM 3377 C CA . ILE B 1 135 ? 7.512 -24 -3.607 1 98.38 135 ILE B CA 1
ATOM 3378 C C . ILE B 1 135 ? 7.039 -25.328 -4.18 1 98.38 135 ILE B C 1
ATOM 3380 O O . ILE B 1 135 ? 6.09 -25.938 -3.674 1 98.38 135 ILE B O 1
ATOM 3384 N N . TYR B 1 136 ? 7.68 -25.812 -5.246 1 98.44 136 TYR B N 1
ATOM 3385 C CA . TYR B 1 136 ? 7.383 -27.109 -5.828 1 98.44 136 TYR B CA 1
ATOM 3386 C C . TYR B 1 136 ? 8.516 -28.094 -5.562 1 98.44 136 TYR B C 1
ATOM 3388 O O . TYR B 1 136 ? 9.664 -27.859 -5.949 1 98.44 136 TYR B O 1
ATOM 3396 N N . ILE B 1 137 ? 8.188 -29.078 -4.863 1 96.94 137 ILE B N 1
ATOM 3397 C CA . ILE B 1 137 ? 9.156 -30.141 -4.594 1 96.94 137 ILE B CA 1
ATOM 3398 C C . ILE B 1 137 ? 8.93 -31.297 -5.555 1 96.94 137 ILE B C 1
ATOM 3400 O O . ILE B 1 137 ? 7.949 -32.031 -5.43 1 96.94 137 ILE B O 1
ATOM 3404 N N . LYS B 1 138 ? 9.859 -31.516 -6.438 1 95.62 138 LYS B N 1
ATOM 3405 C CA . LYS B 1 138 ? 9.719 -32.469 -7.523 1 95.62 138 LYS B CA 1
ATOM 3406 C C . LYS B 1 138 ? 9.68 -33.906 -6.988 1 95.62 138 LYS B C 1
ATOM 3408 O O . LYS B 1 138 ? 8.914 -34.719 -7.48 1 95.62 138 LYS B O 1
ATOM 3413 N N . SER B 1 139 ? 10.484 -34.188 -6.027 1 95.06 139 SER B N 1
ATOM 3414 C CA . SER B 1 139 ? 10.586 -35.562 -5.5 1 95.06 139 SER B CA 1
ATOM 3415 C C . SER B 1 139 ? 9.25 -36.031 -4.938 1 95.06 139 SER B C 1
ATOM 3417 O O . SER B 1 139 ? 8.914 -37.219 -5.051 1 95.06 139 SER B O 1
ATOM 3419 N N . THR B 1 140 ? 8.445 -35.125 -4.363 1 95.06 140 THR B N 1
ATOM 3420 C CA . THR B 1 140 ? 7.156 -35.5 -3.793 1 95.06 140 THR B CA 1
ATOM 3421 C C . THR B 1 140 ? 6.016 -35.031 -4.688 1 95.06 140 THR B C 1
ATOM 3423 O O . THR B 1 140 ? 4.848 -35.312 -4.402 1 95.06 140 THR B O 1
ATOM 3426 N N . ASP B 1 141 ? 6.34 -34.344 -5.734 1 96.38 141 ASP B N 1
ATOM 3427 C CA . ASP B 1 141 ? 5.371 -33.812 -6.68 1 96.38 141 ASP B CA 1
ATOM 3428 C C . ASP B 1 141 ? 4.305 -32.969 -5.961 1 96.38 141 ASP B C 1
ATOM 3430 O O . ASP B 1 141 ? 3.107 -33.219 -6.133 1 96.38 141 ASP B O 1
ATOM 3434 N N . THR B 1 142 ? 4.773 -32.031 -5.172 1 96.81 142 THR B N 1
ATOM 3435 C CA . THR B 1 142 ? 3.855 -31.266 -4.336 1 96.81 142 THR B CA 1
ATOM 3436 C C . THR B 1 142 ? 4.164 -29.781 -4.434 1 96.81 142 THR B C 1
ATOM 3438 O O . THR B 1 142 ? 5.324 -29.375 -4.359 1 96.81 142 THR B O 1
ATOM 3441 N N . LEU B 1 143 ? 3.139 -29 -4.68 1 97.81 143 LEU B N 1
ATOM 3442 C CA . LEU B 1 143 ? 3.246 -27.547 -4.672 1 97.81 143 LEU B CA 1
ATOM 3443 C C . LEU B 1 143 ? 2.779 -26.984 -3.336 1 97.81 143 LEU B C 1
ATOM 3445 O O . LEU B 1 143 ? 1.702 -27.328 -2.848 1 97.81 143 LEU B O 1
ATOM 3449 N N . TYR B 1 144 ? 3.592 -26.156 -2.76 1 97.25 144 TYR B N 1
ATOM 3450 C CA . TYR B 1 144 ? 3.268 -25.469 -1.518 1 97.25 144 TYR B CA 1
ATOM 3451 C C . TYR B 1 144 ? 3.123 -23.969 -1.751 1 97.25 144 TYR B C 1
ATOM 3453 O O . TYR B 1 144 ? 3.881 -23.375 -2.523 1 97.25 144 TYR B O 1
ATOM 3461 N N . PHE B 1 145 ? 2.178 -23.328 -1.088 1 96.19 145 PHE B N 1
ATOM 3462 C CA . PHE B 1 145 ? 2.018 -21.875 -1.166 1 96.19 145 PHE B CA 1
ATOM 3463 C C . PHE B 1 145 ? 1.213 -21.359 0.019 1 96.19 145 PHE B C 1
ATOM 3465 O O . PHE B 1 145 ? 0.577 -22.141 0.734 1 96.19 145 PHE B O 1
ATOM 3472 N N . LYS B 1 146 ? 1.289 -20.109 0.232 1 92 146 LYS B N 1
ATOM 3473 C CA . LYS B 1 146 ? 0.547 -19.516 1.345 1 92 146 LYS B CA 1
ATOM 3474 C C . LYS B 1 146 ? -0.606 -18.656 0.843 1 92 146 LYS B C 1
ATOM 3476 O O . LYS B 1 146 ? -1.655 -18.578 1.486 1 92 146 LYS B O 1
ATOM 3481 N N . LYS B 1 147 ? -0.47 -18.031 -0.293 1 90.5 147 LYS B N 1
ATOM 3482 C CA . LYS B 1 147 ? -1.473 -17.125 -0.85 1 90.5 147 LYS B CA 1
ATOM 3483 C C . LYS B 1 147 ? -1.798 -17.5 -2.297 1 90.5 147 LYS B C 1
ATOM 3485 O O . LYS B 1 147 ? -0.946 -17.375 -3.178 1 90.5 147 LYS B O 1
ATOM 3490 N N . LEU B 1 148 ? -2.994 -17.812 -2.547 1 87.19 148 LEU B N 1
ATOM 3491 C CA . LEU B 1 148 ? -3.398 -18.234 -3.887 1 87.19 148 LEU B CA 1
ATOM 3492 C C . LEU B 1 148 ? -3.271 -17.078 -4.871 1 87.19 148 LEU B C 1
ATOM 3494 O O . LEU B 1 148 ? -2.816 -17.266 -6.004 1 87.19 148 LEU B O 1
ATOM 3498 N N . ALA B 1 149 ? -3.615 -15.922 -4.473 1 85 149 ALA B N 1
ATOM 3499 C CA . ALA B 1 149 ? -3.594 -14.742 -5.324 1 85 149 ALA B CA 1
ATOM 3500 C C . ALA B 1 149 ? -2.195 -14.492 -5.887 1 85 149 ALA B C 1
ATOM 3502 O O . ALA B 1 149 ? -2.047 -14.047 -7.023 1 85 149 ALA B O 1
ATOM 3503 N N . ALA B 1 150 ? -1.176 -14.836 -5.137 1 90.69 150 ALA B N 1
ATOM 3504 C CA . ALA B 1 150 ? 0.206 -14.555 -5.52 1 90.69 150 ALA B CA 1
ATOM 3505 C C . ALA B 1 150 ? 0.682 -15.516 -6.602 1 90.69 150 ALA B C 1
ATOM 3507 O O . ALA B 1 150 ? 1.645 -15.234 -7.316 1 90.69 150 ALA B O 1
ATOM 3508 N N . ILE B 1 151 ? 0.032 -16.625 -6.719 1 94 151 ILE B N 1
ATOM 3509 C CA . ILE B 1 151 ? 0.589 -17.625 -7.609 1 94 151 ILE B CA 1
ATOM 3510 C C . ILE B 1 151 ? -0.342 -17.828 -8.805 1 94 151 ILE B C 1
ATOM 3512 O O . ILE B 1 151 ? -0.037 -18.609 -9.711 1 94 151 ILE B O 1
ATOM 3516 N N . THR B 1 152 ? -1.453 -17.109 -8.789 1 88.69 152 THR B N 1
ATOM 3517 C CA . THR B 1 152 ? -2.436 -17.281 -9.852 1 88.69 152 THR B CA 1
ATOM 3518 C C . THR B 1 152 ? -1.852 -16.875 -11.203 1 88.69 152 THR B C 1
ATOM 3520 O O . THR B 1 152 ? -2.189 -17.469 -12.234 1 88.69 152 THR B O 1
ATOM 3523 N N . THR B 1 153 ? -0.998 -15.945 -11.148 1 88.62 153 THR B N 1
ATOM 3524 C CA . THR B 1 153 ? -0.406 -15.484 -12.398 1 88.62 153 THR B CA 1
ATOM 3525 C C . THR B 1 153 ? 0.656 -16.469 -12.891 1 88.62 153 THR B C 1
ATOM 3527 O O . THR B 1 153 ? 0.918 -16.547 -14.094 1 88.62 153 THR B O 1
ATOM 3530 N N . ILE B 1 154 ? 1.275 -17.156 -12.023 1 94.94 154 ILE B N 1
ATOM 3531 C CA . ILE B 1 154 ? 2.312 -18.125 -12.359 1 94.94 154 ILE B CA 1
ATOM 3532 C C . ILE B 1 154 ? 1.671 -19.406 -12.898 1 94.94 154 ILE B C 1
ATOM 3534 O O . ILE B 1 154 ? 2.09 -19.922 -13.938 1 94.94 154 ILE B O 1
ATOM 3538 N N . PHE B 1 155 ? 0.701 -19.844 -12.133 1 93.94 155 PHE B N 1
ATOM 3539 C CA . PHE B 1 155 ? -0.01 -21.062 -12.469 1 93.94 155 PHE B CA 1
ATOM 3540 C C . PHE B 1 155 ? -1.421 -20.75 -12.961 1 93.94 155 PHE B C 1
ATOM 3542 O O . PHE B 1 155 ? -2.369 -20.766 -12.172 1 93.94 155 PHE B O 1
ATOM 3549 N N . LYS B 1 156 ? -1.521 -20.594 -14.211 1 84.94 156 LYS B N 1
ATOM 3550 C CA . LYS B 1 156 ? -2.791 -20.188 -14.812 1 84.94 156 LYS B CA 1
ATOM 3551 C C . LYS B 1 156 ? -3.875 -21.234 -14.562 1 84.94 156 LYS B C 1
ATOM 3553 O O . LYS B 1 156 ? -3.654 -22.438 -14.766 1 84.94 156 LYS B O 1
ATOM 3558 N N . GLY B 1 157 ? -5.02 -20.797 -14.078 1 81.38 157 GLY B N 1
ATOM 3559 C CA . GLY B 1 157 ? -6.133 -21.703 -13.844 1 81.38 157 GLY B CA 1
ATOM 3560 C C . GLY B 1 157 ? -6.227 -22.172 -12.398 1 81.38 157 GLY B C 1
ATOM 3561 O O . GLY B 1 157 ? -7.242 -22.734 -11.984 1 81.38 157 GLY B O 1
ATOM 3562 N N . ILE B 1 158 ? -5.195 -21.922 -11.586 1 85.19 158 ILE B N 1
ATOM 3563 C CA . ILE B 1 158 ? -5.148 -22.422 -10.219 1 85.19 158 ILE B CA 1
ATOM 3564 C C . ILE B 1 158 ? -6.23 -21.75 -9.383 1 85.19 158 ILE B C 1
ATOM 3566 O O . ILE B 1 158 ? -6.637 -22.266 -8.336 1 85.19 158 ILE B O 1
ATOM 3570 N N . ILE B 1 159 ? -6.664 -20.594 -9.789 1 74.88 159 ILE B N 1
ATOM 3571 C CA . ILE B 1 159 ? -7.68 -19.812 -9.086 1 74.88 159 ILE B CA 1
ATOM 3572 C C . ILE B 1 159 ? -8.961 -20.641 -8.953 1 74.88 159 ILE B C 1
ATOM 3574 O O . ILE B 1 159 ? -9.805 -20.344 -8.102 1 74.88 159 ILE B O 1
ATOM 3578 N N . GLU B 1 160 ? -9.141 -21.594 -9.781 1 66.25 160 GLU B N 1
ATOM 3579 C CA . GLU B 1 160 ? -10.297 -22.484 -9.719 1 66.25 160 GLU B CA 1
ATOM 3580 C C . GLU B 1 160 ? -10.398 -23.172 -8.352 1 66.25 160 GLU B C 1
ATOM 3582 O O . GLU B 1 160 ? -11.477 -23.609 -7.953 1 66.25 160 GLU B O 1
ATOM 3587 N N . LEU B 1 161 ? -9.25 -23.078 -7.586 1 63.62 161 LEU B N 1
ATOM 3588 C CA . LEU B 1 161 ? -9.258 -23.641 -6.238 1 63.62 161 LEU B CA 1
ATOM 3589 C C . LEU B 1 161 ? -10.062 -22.75 -5.285 1 63.62 161 LEU B C 1
ATOM 3591 O O . LEU B 1 161 ? -10.531 -23.219 -4.246 1 63.62 161 LEU B O 1
ATOM 3595 N N . TYR B 1 162 ? -9.945 -21.281 -5.348 1 56.06 162 TYR B N 1
ATOM 3596 C CA . TYR B 1 162 ? -10.648 -20.312 -4.516 1 56.06 162 TYR B CA 1
ATOM 3597 C C . TYR B 1 162 ? -12.156 -20.484 -4.613 1 56.06 162 TYR B C 1
ATOM 3599 O O . TYR B 1 162 ? -12.688 -20.75 -5.695 1 56.06 162 TYR B O 1
ATOM 3607 N N . LYS B 1 163 ? -12.742 -20.453 -3.301 1 52.66 163 LYS B N 1
ATOM 3608 C CA . LYS B 1 163 ? -14.188 -20.594 -3.145 1 52.66 163 LYS B CA 1
ATOM 3609 C C . LYS B 1 163 ? -14.906 -19.328 -3.615 1 52.66 163 LYS B C 1
ATOM 3611 O O . LYS B 1 163 ? -15.078 -18.391 -2.846 1 52.66 163 LYS B O 1
ATOM 3616 N N . GLU B 1 164 ? -14.516 -18.266 -4.27 1 55 164 GLU B N 1
ATOM 3617 C CA . GLU B 1 164 ? -15.43 -17.438 -5.047 1 55 164 GLU B CA 1
ATOM 3618 C C . GLU B 1 164 ? -16.484 -18.266 -5.75 1 55 164 GLU B C 1
ATOM 3620 O O . GLU B 1 164 ? -16.25 -19.438 -6.062 1 55 164 GLU B O 1
ATOM 3625 N N . ALA B 1 165 ? -17.812 -17.531 -5.41 1 60.53 165 ALA B N 1
ATOM 3626 C CA . ALA B 1 165 ? -18.766 -18.391 -6.125 1 60.53 165 ALA B CA 1
ATOM 3627 C C . ALA B 1 165 ? -18.141 -18.953 -7.391 1 60.53 165 ALA B C 1
ATOM 3629 O O . ALA B 1 165 ? -17.641 -18.219 -8.242 1 60.53 165 ALA B O 1
ATOM 3630 N N . THR B 1 166 ? -17.797 -20.062 -7.23 1 64.25 166 THR B N 1
ATOM 3631 C CA . THR B 1 166 ? -17.297 -20.75 -8.406 1 64.25 166 THR B CA 1
ATOM 3632 C C . THR B 1 166 ? -18.172 -20.453 -9.625 1 64.25 166 THR B C 1
ATOM 3634 O O . THR B 1 166 ? -19.234 -19.844 -9.5 1 64.25 166 THR B O 1
ATOM 3637 N N . GLN B 1 167 ? -17.609 -20.594 -10.719 1 74.88 167 GLN B N 1
ATOM 3638 C CA . GLN B 1 167 ? -18.406 -20.453 -11.93 1 74.88 167 GLN B CA 1
ATOM 3639 C C . GLN B 1 167 ? -19.766 -21.141 -11.773 1 74.88 167 GLN B C 1
ATOM 3641 O O . GLN B 1 167 ? -20.797 -20.594 -12.141 1 74.88 167 GLN B O 1
ATOM 3646 N N . ALA B 1 168 ? -19.734 -22.281 -11.156 1 77.06 168 ALA B N 1
ATOM 3647 C CA . ALA B 1 168 ? -20.953 -23.047 -10.961 1 77.06 168 ALA B CA 1
ATOM 3648 C C . ALA B 1 168 ? -21.891 -22.344 -9.984 1 77.06 168 ALA B C 1
ATOM 3650 O O . ALA B 1 168 ? -23.094 -22.25 -10.227 1 77.06 168 ALA B O 1
ATOM 3651 N N . GLU B 1 169 ? -21.297 -21.844 -8.945 1 81 169 GLU B N 1
ATOM 3652 C CA . GLU B 1 169 ? -22.109 -21.125 -7.957 1 81 169 GLU B CA 1
ATOM 3653 C C . GLU B 1 169 ? -22.688 -19.844 -8.531 1 81 169 GLU B C 1
ATOM 3655 O O . GLU B 1 169 ? -23.844 -19.5 -8.258 1 81 169 GLU B O 1
ATOM 3660 N N . THR B 1 170 ? -21.828 -19.156 -9.25 1 88.19 170 THR B N 1
ATOM 3661 C CA . THR B 1 170 ? -22.297 -17.938 -9.891 1 88.19 170 THR B CA 1
ATOM 3662 C C . THR B 1 170 ? -23.422 -18.234 -10.875 1 88.19 170 THR B C 1
ATOM 3664 O O . THR B 1 170 ? -24.422 -17.516 -10.906 1 88.19 170 THR B O 1
ATOM 3667 N N . GLU B 1 171 ? -23.234 -19.25 -11.641 1 87.12 171 GLU B N 1
ATOM 3668 C CA . GLU B 1 171 ? -24.281 -19.656 -12.57 1 87.12 171 GLU B CA 1
ATOM 3669 C C . GLU B 1 171 ? -25.562 -20.031 -11.836 1 87.12 171 GLU B C 1
ATOM 3671 O O . GLU B 1 171 ? -26.656 -19.641 -12.25 1 87.12 171 GLU B O 1
ATOM 3676 N N . ASP B 1 172 ? -25.406 -20.766 -10.734 1 87.81 172 ASP B N 1
ATOM 3677 C CA . ASP B 1 172 ? -26.562 -21.156 -9.93 1 87.81 172 ASP B CA 1
ATOM 3678 C C . ASP B 1 172 ? -27.297 -19.938 -9.383 1 87.81 172 ASP B C 1
ATOM 3680 O O . ASP B 1 172 ? -28.531 -19.891 -9.383 1 87.81 172 ASP B O 1
ATOM 3684 N N . PHE B 1 173 ? -26.516 -19.016 -8.953 1 92.75 173 PHE B N 1
ATOM 3685 C CA . PHE B 1 173 ? -27.109 -17.812 -8.398 1 92.75 173 PHE B CA 1
ATOM 3686 C C . PHE B 1 173 ? -27.875 -17.047 -9.469 1 92.75 173 PHE B C 1
ATOM 3688 O O . PHE B 1 173 ? -29.016 -16.625 -9.242 1 92.75 173 PHE B O 1
ATOM 3695 N N . LEU B 1 174 ? -27.234 -16.859 -10.586 1 93 174 LEU B N 1
ATOM 3696 C CA . LEU B 1 174 ? -27.844 -16.078 -11.656 1 93 174 LEU B CA 1
ATOM 3697 C C . LEU B 1 174 ? -29.078 -16.797 -12.203 1 93 174 LEU B C 1
ATOM 3699 O O . LEU B 1 174 ? -29.938 -16.156 -12.82 1 93 174 LEU B O 1
ATOM 3703 N N . LYS B 1 175 ? -29.188 -18.094 -11.953 1 90.69 175 LYS B N 1
ATOM 3704 C CA . LYS B 1 175 ? -30.328 -18.875 -12.422 1 90.69 175 LYS B CA 1
ATOM 3705 C C . LYS B 1 175 ? -31.422 -18.922 -11.352 1 90.69 175 LYS B C 1
ATOM 3707 O O . LYS B 1 175 ? -32.438 -19.625 -11.523 1 90.69 175 LYS B O 1
ATOM 3712 N N . SER B 1 176 ? -31.172 -18.234 -10.289 1 91.38 176 SER B N 1
ATOM 3713 C CA . SER B 1 176 ? -32.156 -18.203 -9.227 1 91.38 176 SER B CA 1
ATOM 3714 C C . SER B 1 176 ? -33.5 -17.719 -9.766 1 91.38 176 SER B C 1
ATOM 3716 O O . SER B 1 176 ? -33.562 -16.938 -10.719 1 91.38 176 SER B O 1
ATOM 3718 N N . SER B 1 177 ? -34.625 -18.125 -9.102 1 91.5 177 SER B N 1
ATOM 3719 C CA . SER B 1 177 ? -35.969 -17.828 -9.562 1 91.5 177 SER B CA 1
ATOM 3720 C C . SER B 1 177 ? -36.281 -16.344 -9.508 1 91.5 177 SER B C 1
ATOM 3722 O O . SER B 1 177 ? -37.156 -15.859 -10.195 1 91.5 177 SER B O 1
ATOM 3724 N N . PHE B 1 178 ? -35.5 -15.633 -8.719 1 94.62 178 PHE B N 1
ATOM 3725 C CA . PHE B 1 178 ? -35.812 -14.219 -8.523 1 94.62 178 PHE B CA 1
ATOM 3726 C C . PHE B 1 178 ? -34.938 -13.344 -9.398 1 94.62 178 PHE B C 1
ATOM 3728 O O . PHE B 1 178 ? -34.938 -12.117 -9.266 1 94.62 178 PHE B O 1
ATOM 3735 N N . ILE B 1 179 ? -34.188 -13.945 -10.273 1 95.25 179 ILE B N 1
ATOM 3736 C CA . ILE B 1 179 ? -33.281 -13.188 -11.133 1 95.25 179 ILE B CA 1
ATOM 3737 C C . ILE B 1 179 ? -33.562 -13.5 -12.594 1 95.25 179 ILE B C 1
ATOM 3739 O O . ILE B 1 179 ? -33.719 -14.672 -12.977 1 95.25 179 ILE B O 1
ATOM 3743 N N . HIS B 1 180 ? -33.812 -12.539 -13.414 1 94.94 180 HIS B N 1
ATOM 3744 C CA . HIS B 1 180 ? -33.875 -12.633 -14.867 1 94.94 180 HIS B CA 1
ATOM 3745 C C . HIS B 1 180 ? -32.688 -11.922 -15.523 1 94.94 180 HIS B C 1
ATOM 3747 O O . HIS B 1 180 ? -32.469 -10.734 -15.273 1 94.94 180 HIS B O 1
ATOM 3753 N N . ILE B 1 181 ? -31.984 -12.586 -16.312 1 93.88 181 ILE B N 1
ATOM 3754 C CA . ILE B 1 181 ? -30.781 -12.039 -16.922 1 93.88 181 ILE B CA 1
ATOM 3755 C C . ILE B 1 181 ? -31.094 -11.555 -18.344 1 93.88 181 ILE B C 1
ATOM 3757 O O . ILE B 1 181 ? -31.797 -12.234 -19.094 1 93.88 181 ILE B O 1
ATOM 3761 N N . GLU B 1 182 ? -30.625 -10.422 -18.656 1 90.94 182 GLU B N 1
ATOM 3762 C CA . GLU B 1 182 ? -30.781 -9.867 -20 1 90.94 182 GLU B CA 1
ATOM 3763 C C . GLU B 1 182 ? -29.438 -9.391 -20.547 1 90.94 182 GLU B C 1
ATOM 3765 O O . GLU B 1 182 ? -28.422 -9.406 -19.844 1 90.94 182 GLU B O 1
ATOM 3770 N N . ASN B 1 183 ? -29.406 -8.945 -21.828 1 87.5 183 ASN B N 1
ATOM 3771 C CA . ASN B 1 183 ? -28.297 -8.305 -22.531 1 87.5 183 ASN B CA 1
ATOM 3772 C C . ASN B 1 183 ? -27.062 -9.211 -22.578 1 87.5 183 ASN B C 1
ATOM 3774 O O . ASN B 1 183 ? -25.938 -8.742 -22.422 1 87.5 183 ASN B O 1
ATOM 3778 N N . ASP B 1 184 ? -27.234 -10.508 -22.656 1 86.56 184 ASP B N 1
ATOM 3779 C CA . ASP B 1 184 ? -26.172 -11.508 -22.781 1 86.56 184 ASP B CA 1
ATOM 3780 C C . ASP B 1 184 ? -25.234 -11.469 -21.578 1 86.56 184 ASP B C 1
ATOM 3782 O O . ASP B 1 184 ? -24.031 -11.688 -21.719 1 86.56 184 ASP B O 1
ATOM 3786 N N . TYR B 1 185 ? -25.797 -10.945 -20.516 1 88.88 185 TYR B N 1
ATOM 3787 C CA . TYR B 1 185 ? -25.047 -11.016 -19.266 1 88.88 185 TYR B CA 1
ATOM 3788 C C . TYR B 1 185 ? -25.094 -12.422 -18.688 1 88.88 185 TYR B C 1
ATOM 3790 O O . TYR B 1 185 ? -26.156 -13.062 -18.688 1 88.88 185 TYR B O 1
ATOM 3798 N N . ASP B 1 186 ? -23.906 -12.969 -18.406 1 88.81 186 ASP B N 1
ATOM 3799 C CA . ASP B 1 186 ? -23.891 -14.32 -17.859 1 88.81 186 ASP B CA 1
ATOM 3800 C C . ASP B 1 186 ? -22.75 -14.484 -16.844 1 88.81 186 ASP B C 1
ATOM 3802 O O . ASP B 1 186 ? -22.047 -13.523 -16.547 1 88.81 186 ASP B O 1
ATOM 3806 N N . SER B 1 187 ? -22.719 -15.68 -16.281 1 88.81 187 SER B N 1
ATOM 3807 C CA . SER B 1 187 ? -21.812 -15.969 -15.18 1 88.81 187 SER B CA 1
ATOM 3808 C C . SER B 1 187 ? -20.359 -15.688 -15.578 1 88.81 187 SER B C 1
ATOM 3810 O O . SER B 1 187 ? -19.531 -15.352 -14.727 1 88.81 187 SER B O 1
ATOM 3812 N N . SER B 1 188 ? -20.062 -15.836 -16.875 1 84.19 188 SER B N 1
ATOM 3813 C CA . SER B 1 188 ? -18.703 -15.625 -17.344 1 84.19 188 SER B CA 1
ATOM 3814 C C . SER B 1 188 ? -18.328 -14.148 -17.312 1 84.19 188 SER B C 1
ATOM 3816 O O . SER B 1 188 ? -17.156 -13.797 -17.297 1 84.19 188 SER B O 1
ATOM 3818 N N . LYS B 1 189 ? -19.344 -13.297 -17.25 1 87.25 189 LYS B N 1
ATOM 3819 C CA . LYS B 1 189 ? -19.109 -11.859 -17.281 1 87.25 189 LYS B CA 1
ATOM 3820 C C . LYS B 1 189 ? -19.109 -11.266 -15.883 1 87.25 189 LYS B C 1
ATOM 3822 O O . LYS B 1 189 ? -18.875 -10.062 -15.711 1 87.25 189 LYS B O 1
ATOM 3827 N N . VAL B 1 190 ? -19.406 -12.086 -14.938 1 89.12 190 VAL B N 1
ATOM 3828 C CA . VAL B 1 190 ? -19.422 -11.617 -13.555 1 89.12 190 VAL B CA 1
ATOM 3829 C C . VAL B 1 190 ? -17.984 -11.43 -13.062 1 89.12 190 VAL B C 1
ATOM 3831 O O . VAL B 1 190 ? -17.188 -12.375 -13.078 1 89.12 190 VAL B O 1
ATOM 3834 N N . LYS B 1 191 ? -17.75 -10.258 -12.68 1 81.19 191 LYS B N 1
ATOM 3835 C CA . LYS B 1 191 ? -16.391 -9.922 -12.25 1 81.19 191 LYS B CA 1
ATOM 3836 C C . LYS B 1 191 ? -16.156 -10.336 -10.805 1 81.19 191 LYS B C 1
ATOM 3838 O O . LYS B 1 191 ? -17.094 -10.742 -10.109 1 81.19 191 LYS B O 1
ATOM 3843 N N . THR B 1 192 ? -14.992 -10.273 -10.312 1 71.94 192 THR B N 1
ATOM 3844 C CA . THR B 1 192 ? -14.516 -10.812 -9.047 1 71.94 192 THR B CA 1
ATOM 3845 C C . THR B 1 192 ? -15.305 -10.227 -7.879 1 71.94 192 THR B C 1
ATOM 3847 O O . THR B 1 192 ? -15.727 -10.953 -6.977 1 71.94 192 THR B O 1
ATOM 3850 N N . ALA B 1 193 ? -15.438 -8.953 -7.91 1 74.62 193 ALA B N 1
ATOM 3851 C CA . ALA B 1 193 ? -16.125 -8.289 -6.809 1 74.62 193 ALA B CA 1
ATOM 3852 C C . ALA B 1 193 ? -17.531 -8.867 -6.605 1 74.62 193 ALA B C 1
ATOM 3854 O O . ALA B 1 193 ? -17.922 -9.156 -5.48 1 74.62 193 ALA B O 1
ATOM 3855 N N . ASN B 1 194 ? -18.25 -9.078 -7.645 1 87.38 194 ASN B N 1
ATOM 3856 C CA . ASN B 1 194 ? -19.594 -9.617 -7.539 1 87.38 194 ASN B CA 1
ATOM 3857 C C . ASN B 1 194 ? -19.594 -11.109 -7.219 1 87.38 194 ASN B C 1
ATOM 3859 O O . ASN B 1 194 ? -20.516 -11.617 -6.594 1 87.38 194 ASN B O 1
ATOM 3863 N N . ARG B 1 195 ? -18.578 -11.742 -7.617 1 81.81 195 ARG B N 1
ATOM 3864 C CA . ARG B 1 195 ? -18.484 -13.148 -7.23 1 81.81 195 ARG B CA 1
ATOM 3865 C C . ARG B 1 195 ? -18.312 -13.297 -5.723 1 81.81 195 ARG B C 1
ATOM 3867 O O . ARG B 1 195 ? -18.844 -14.227 -5.113 1 81.81 195 ARG B O 1
ATOM 3874 N N . LYS B 1 196 ? -17.578 -12.5 -5.156 1 73.94 196 LYS B N 1
ATOM 3875 C CA . LYS B 1 196 ? -17.453 -12.477 -3.703 1 73.94 196 LYS B CA 1
ATOM 3876 C C . LYS B 1 196 ? -18.781 -12.18 -3.033 1 73.94 196 LYS B C 1
ATOM 3878 O O . LYS B 1 196 ? -19.172 -12.852 -2.074 1 73.94 196 LYS B O 1
ATOM 3883 N N . ARG B 1 197 ? -19.453 -11.188 -3.547 1 83.25 197 ARG B N 1
ATOM 3884 C CA . ARG B 1 197 ? -20.75 -10.797 -2.998 1 83.25 197 ARG B CA 1
ATOM 3885 C C . ARG B 1 197 ? -21.766 -11.922 -3.133 1 83.25 197 ARG B C 1
ATOM 3887 O O . ARG B 1 197 ? -22.594 -12.125 -2.248 1 83.25 197 ARG B O 1
ATOM 3894 N N . ILE B 1 198 ? -21.594 -12.562 -4.215 1 88.19 198 ILE B N 1
ATOM 3895 C CA . ILE B 1 198 ? -22.5 -13.688 -4.434 1 88.19 198 ILE B CA 1
ATOM 3896 C C . ILE B 1 198 ? -22.312 -14.727 -3.334 1 88.19 198 ILE B C 1
ATOM 3898 O O . ILE B 1 198 ? -23.297 -15.227 -2.771 1 88.19 198 ILE B O 1
ATOM 3902 N N . ALA B 1 199 ? -21.094 -15.062 -3.068 1 78.94 199 ALA B N 1
ATOM 3903 C CA . ALA B 1 199 ? -20.812 -16.047 -2.029 1 78.94 199 ALA B CA 1
ATOM 3904 C C . ALA B 1 199 ? -21.469 -15.648 -0.706 1 78.94 199 ALA B C 1
ATOM 3906 O O . ALA B 1 199 ? -22.125 -16.469 -0.066 1 78.94 199 ALA B O 1
ATOM 3907 N N . LEU B 1 200 ? -21.375 -14.43 -0.314 1 76.31 200 LEU B N 1
ATOM 3908 C CA . LEU B 1 200 ? -21.953 -13.922 0.923 1 76.31 200 LEU B CA 1
ATOM 3909 C C . LEU B 1 200 ? -23.469 -13.883 0.837 1 76.31 200 LEU B C 1
ATOM 3911 O O . LEU B 1 200 ? -24.172 -14.344 1.751 1 76.31 200 LEU B O 1
ATOM 3915 N N . ALA B 1 201 ? -23.953 -13.344 -0.244 1 85 201 ALA B N 1
ATOM 3916 C CA . ALA B 1 201 ? -25.391 -13.164 -0.437 1 85 201 ALA B CA 1
ATOM 3917 C C . ALA B 1 201 ? -26.109 -14.508 -0.449 1 85 201 ALA B C 1
ATOM 3919 O O . ALA B 1 201 ? -27.234 -14.625 0.074 1 85 201 ALA B O 1
ATOM 3920 N N . MET B 1 202 ? -25.469 -15.406 -1.067 1 81.69 202 MET B N 1
ATOM 3921 C CA . MET B 1 202 ? -26.062 -16.734 -1.12 1 81.69 202 MET B CA 1
ATOM 3922 C C . MET B 1 202 ? -26.266 -17.312 0.282 1 81.69 202 MET B C 1
ATOM 3924 O O . MET B 1 202 ? -27.312 -17.859 0.59 1 81.69 202 MET B O 1
ATOM 3928 N N . GLU B 1 203 ? -25.297 -17.188 0.995 1 77.31 203 GLU B N 1
ATOM 3929 C CA . GLU B 1 203 ? -25.375 -17.672 2.369 1 77.31 203 GLU B CA 1
ATOM 3930 C C . GLU B 1 203 ? -26.484 -16.953 3.141 1 77.31 203 GLU B C 1
ATOM 3932 O O . GLU B 1 203 ? -27.25 -17.578 3.871 1 77.31 203 GLU B O 1
ATOM 3937 N N . THR B 1 204 ? -26.547 -15.688 2.967 1 81.56 204 THR B N 1
ATOM 3938 C CA . THR B 1 204 ? -27.562 -14.867 3.629 1 81.56 204 THR B CA 1
ATOM 3939 C C . THR B 1 204 ? -28.953 -15.227 3.129 1 81.56 204 THR B C 1
ATOM 3941 O O . THR B 1 204 ? -29.859 -15.461 3.928 1 81.56 204 THR B O 1
ATOM 3944 N N . PHE B 1 205 ? -29.094 -15.328 1.847 1 87.25 205 PHE B N 1
ATOM 3945 C CA . PHE B 1 205 ? -30.375 -15.492 1.193 1 87.25 205 PHE B CA 1
ATOM 3946 C C . PHE B 1 205 ? -30.969 -16.875 1.478 1 87.25 205 PHE B C 1
ATOM 3948 O O . PHE B 1 205 ? -32.188 -17.016 1.627 1 87.25 205 PHE B O 1
ATOM 3955 N N . LYS B 1 206 ? -30.094 -17.781 1.551 1 81.25 206 LYS B N 1
ATOM 3956 C CA . LYS B 1 206 ? -30.516 -19.156 1.823 1 81.25 206 LYS B CA 1
ATOM 3957 C C . LYS B 1 206 ? -31.203 -19.266 3.186 1 81.25 206 LYS B C 1
ATOM 3959 O O . LYS B 1 206 ? -32.062 -20.109 3.385 1 81.25 206 LYS B O 1
ATOM 3964 N N . ASN B 1 207 ? -30.891 -18.391 4.047 1 83.44 207 ASN B N 1
ATOM 3965 C CA . ASN B 1 207 ? -31.406 -18.453 5.41 1 83.44 207 ASN B CA 1
ATOM 3966 C C . ASN B 1 207 ? -32.688 -17.656 5.559 1 83.44 207 ASN B C 1
ATOM 3968 O O . ASN B 1 207 ? -33.344 -17.688 6.613 1 83.44 207 ASN B O 1
ATOM 3972 N N . PHE B 1 208 ? -33.062 -17 4.547 1 88.19 208 PHE B N 1
ATOM 3973 C CA . PHE B 1 208 ? -34.281 -16.188 4.613 1 88.19 208 PHE B CA 1
ATOM 3974 C C . PHE B 1 208 ? -35.531 -17.047 4.418 1 88.19 208 PHE B C 1
ATOM 3976 O O . PHE B 1 208 ? -35.531 -17.938 3.578 1 88.19 208 PHE B O 1
ATOM 3983 N N . SER B 1 209 ? -36.5 -16.781 5.254 1 90.69 209 SER B N 1
ATOM 3984 C CA . SER B 1 209 ? -37.844 -17.359 5.023 1 90.69 209 SER B CA 1
ATOM 3985 C C . SER B 1 209 ? -38.531 -16.703 3.838 1 90.69 209 SER B C 1
ATOM 3987 O O . SER B 1 209 ? -38.062 -15.695 3.316 1 90.69 209 SER B O 1
ATOM 3989 N N . ALA B 1 210 ? -39.625 -17.312 3.43 1 88.5 210 ALA B N 1
ATOM 3990 C CA . ALA B 1 210 ? -40.375 -16.75 2.309 1 88.5 210 ALA B CA 1
ATOM 3991 C C . ALA B 1 210 ? -40.812 -15.32 2.596 1 88.5 210 ALA B C 1
ATOM 3993 O O . ALA B 1 210 ? -40.75 -14.461 1.714 1 88.5 210 ALA B O 1
ATOM 3994 N N . THR B 1 211 ? -41.219 -15.148 3.797 1 92.62 211 THR B N 1
ATOM 3995 C CA . THR B 1 211 ? -41.656 -13.812 4.195 1 92.62 211 THR B CA 1
ATOM 3996 C C . THR B 1 211 ? -40.5 -12.836 4.199 1 92.62 211 THR B C 1
ATOM 3998 O O . THR B 1 211 ? -40.625 -11.695 3.758 1 92.62 211 THR B O 1
ATOM 4001 N N . GLN B 1 212 ? -39.406 -13.312 4.656 1 92.12 212 GLN B N 1
ATOM 4002 C CA . GLN B 1 212 ? -38.219 -12.477 4.691 1 92.12 212 GLN B CA 1
ATOM 4003 C C . GLN B 1 212 ? -37.75 -12.133 3.281 1 92.12 212 GLN B C 1
ATOM 4005 O O . GLN B 1 212 ? -37.281 -11.016 3.027 1 92.12 212 GLN B O 1
ATOM 4010 N N . LYS B 1 213 ? -37.844 -13.078 2.375 1 92.19 213 LYS B N 1
ATOM 4011 C CA . LYS B 1 213 ? -37.469 -12.836 0.987 1 92.19 213 LYS B CA 1
ATOM 4012 C C . LYS B 1 213 ? -38.312 -11.742 0.363 1 92.19 213 LYS B C 1
ATOM 4014 O O . LYS B 1 213 ? -37.812 -10.859 -0.335 1 92.19 213 LYS B O 1
ATOM 4019 N N . LYS B 1 214 ? -39.562 -11.758 0.638 1 92.31 214 LYS B N 1
ATOM 4020 C CA . LYS B 1 214 ? -40.469 -10.711 0.139 1 92.31 214 LYS B CA 1
ATOM 4021 C C . LYS B 1 214 ? -40.062 -9.344 0.708 1 92.31 214 LYS B C 1
ATOM 4023 O O . LYS B 1 214 ? -40.031 -8.352 -0.016 1 92.31 214 LYS B O 1
ATOM 4028 N N . THR B 1 215 ? -39.781 -9.336 1.983 1 93.69 215 THR B N 1
ATOM 4029 C CA . THR B 1 215 ? -39.375 -8.109 2.648 1 93.69 215 THR B CA 1
ATOM 4030 C C . THR B 1 215 ? -38.094 -7.539 2.008 1 93.69 215 THR B C 1
ATOM 4032 O O . THR B 1 215 ? -38.031 -6.336 1.757 1 93.69 215 THR B O 1
ATOM 4035 N N . ILE B 1 216 ? -37.188 -8.469 1.729 1 94.81 216 ILE B N 1
ATOM 4036 C CA . ILE B 1 216 ? -35.938 -8.023 1.173 1 94.81 216 I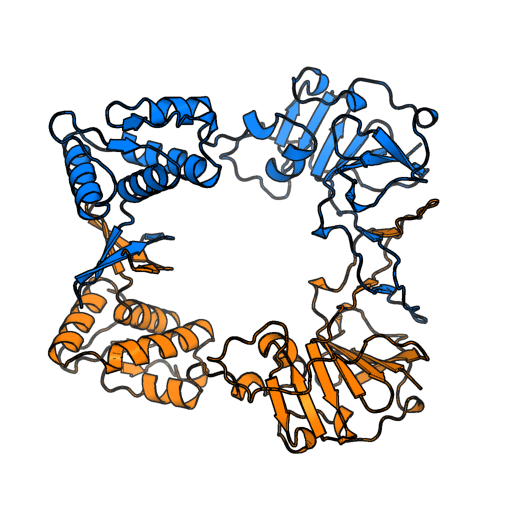LE B CA 1
ATOM 4037 C C . ILE B 1 216 ? -36.125 -7.496 -0.244 1 94.81 216 ILE B C 1
ATOM 4039 O O . ILE B 1 216 ? -35.5 -6.531 -0.656 1 94.81 216 ILE B O 1
ATOM 4043 N N . PHE B 1 217 ? -37 -8.094 -1.012 1 95.25 217 PHE B N 1
ATOM 4044 C CA . PHE B 1 217 ? -37.281 -7.613 -2.357 1 95.25 217 PHE B CA 1
ATOM 4045 C C . PHE B 1 217 ? -37.875 -6.207 -2.314 1 95.25 217 PHE B C 1
ATOM 4047 O O . PHE B 1 217 ? -37.469 -5.336 -3.086 1 95.25 217 PHE B O 1
ATOM 4054 N N . ASP B 1 218 ? -38.781 -5.984 -1.394 1 94.56 218 ASP B N 1
ATOM 4055 C CA . ASP B 1 218 ? -39.375 -4.66 -1.242 1 94.56 218 ASP B CA 1
ATOM 4056 C C . ASP B 1 218 ? -38.312 -3.627 -0.838 1 94.56 218 ASP B C 1
ATOM 4058 O O . ASP B 1 218 ? -38.312 -2.502 -1.339 1 94.56 218 ASP 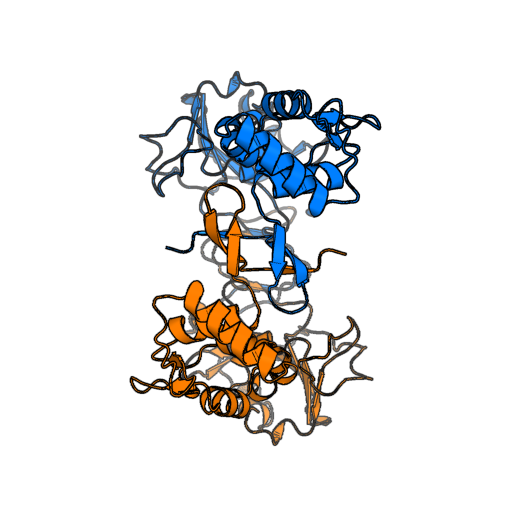B O 1
ATOM 4062 N N . TYR B 1 219 ? -37.5 -4.066 0.065 1 95.12 219 TYR B N 1
ATOM 4063 C CA . TYR B 1 219 ? -36.406 -3.246 0.53 1 95.12 219 TYR B CA 1
ATOM 4064 C C . TYR B 1 219 ? -35.5 -2.836 -0.63 1 95.12 219 TYR B C 1
ATOM 4066 O O . TYR B 1 219 ? -35.188 -1.653 -0.805 1 95.12 219 TYR B O 1
ATOM 4074 N N . ILE B 1 220 ? -35.125 -3.777 -1.496 1 95.81 220 ILE B N 1
ATOM 4075 C CA . ILE B 1 220 ? -34.219 -3.52 -2.617 1 95.81 220 ILE B CA 1
ATOM 4076 C C . ILE B 1 220 ? -34.906 -2.59 -3.619 1 95.81 220 ILE B C 1
ATOM 4078 O O . ILE B 1 220 ? -34.281 -1.649 -4.121 1 95.81 220 ILE B O 1
ATOM 4082 N N . LYS B 1 221 ? -36.156 -2.842 -3.84 1 94.06 221 LYS B N 1
ATOM 4083 C CA . LYS B 1 221 ? -36.938 -2.016 -4.758 1 94.06 221 LYS B CA 1
ATOM 4084 C C . LYS B 1 221 ? -36.969 -0.56 -4.297 1 94.06 221 LYS B C 1
ATOM 4086 O O . LYS B 1 221 ? -36.906 0.357 -5.121 1 94.06 221 LYS B O 1
ATOM 4091 N N . GLU B 1 222 ? -37.094 -0.383 -3.092 1 93.56 222 GLU B N 1
ATOM 4092 C CA . GLU B 1 222 ? -37.188 0.958 -2.523 1 93.56 222 GLU B CA 1
ATOM 4093 C C . GLU B 1 222 ? -35.875 1.743 -2.738 1 93.56 222 GLU B C 1
ATOM 4095 O O . GLU B 1 222 ? -35.938 2.936 -3.049 1 93.56 222 GLU B O 1
ATOM 4100 N N . TYR B 1 223 ? -34.812 1.086 -2.588 1 94.75 223 TYR B N 1
ATOM 4101 C CA . TYR B 1 223 ? -33.531 1.799 -2.602 1 94.75 223 TYR B CA 1
ATOM 4102 C C . TYR B 1 223 ? -32.938 1.785 -3.994 1 94.75 223 TYR B C 1
ATOM 4104 O O . TYR B 1 223 ? -32.219 2.727 -4.383 1 94.75 223 TYR B O 1
ATOM 4112 N N . CYS B 1 224 ? -33.094 0.672 -4.695 1 93.62 224 CYS B N 1
ATOM 4113 C CA . CYS B 1 224 ? -32.531 0.534 -6.023 1 93.62 224 CYS B CA 1
ATOM 4114 C C . CYS B 1 224 ? -33.562 0.75 -7.113 1 93.62 224 CYS B C 1
ATOM 4116 O O . CYS B 1 224 ? -33.906 -0.186 -7.828 1 93.62 224 CYS B O 1
ATOM 4118 N N . LYS B 1 225 ? -33.844 1.959 -7.383 1 91.25 225 LYS B N 1
ATOM 4119 C CA . LYS B 1 225 ? -34.938 2.316 -8.289 1 91.25 225 LYS B CA 1
ATOM 4120 C C . LYS B 1 225 ? -34.562 1.976 -9.734 1 91.25 225 LYS B C 1
ATOM 4122 O O . LYS B 1 225 ? -35.469 1.706 -10.555 1 91.25 225 LYS B O 1
ATOM 4127 N N . ALA B 1 226 ? -33.344 1.959 -10.023 1 90.88 226 ALA B N 1
ATOM 4128 C CA . ALA B 1 226 ? -32.875 1.712 -11.391 1 90.88 226 ALA B CA 1
ATOM 4129 C C . ALA B 1 226 ? -32.875 0.219 -11.711 1 90.88 226 ALA B C 1
ATOM 4131 O O . ALA B 1 226 ? -32.719 -0.177 -12.867 1 90.88 226 ALA B O 1
ATOM 4132 N N . LEU B 1 227 ? -33 -0.62 -10.672 1 94.44 227 LEU B N 1
ATOM 4133 C CA . LEU B 1 227 ? -33.031 -2.066 -10.859 1 94.44 227 LEU B CA 1
ATOM 4134 C C . LEU B 1 227 ? -34.438 -2.551 -11.164 1 94.44 227 LEU B C 1
ATOM 4136 O O . LEU B 1 227 ? -35.312 -2.529 -10.289 1 94.44 227 LEU B O 1
ATOM 4140 N N . PRO B 1 228 ? -34.656 -2.949 -12.391 1 94.31 228 PRO B N 1
ATOM 4141 C CA . PRO B 1 228 ? -36.031 -3.363 -12.75 1 94.31 228 PRO B CA 1
ATOM 4142 C C . PRO B 1 228 ? -36.5 -4.574 -11.953 1 94.31 228 PRO B C 1
ATOM 4144 O O . PRO B 1 228 ? -35.75 -5.531 -11.758 1 94.31 228 PRO B O 1
ATOM 4147 N N . PHE B 1 229 ? -37.719 -4.457 -11.5 1 95.69 229 PHE B N 1
ATOM 4148 C CA . PHE B 1 229 ? -38.344 -5.52 -10.711 1 95.69 229 PHE B CA 1
ATOM 4149 C C . PHE B 1 229 ? -39.75 -5.82 -11.219 1 95.69 229 PHE B C 1
ATOM 4151 O O . PHE B 1 229 ? -40.562 -4.91 -11.391 1 95.69 229 PHE B O 1
ATOM 4158 N N . ASP B 1 230 ? -39.969 -7.055 -11.523 1 94.31 230 ASP B N 1
ATOM 4159 C CA . ASP B 1 230 ? -41.312 -7.523 -11.883 1 94.31 230 ASP B CA 1
ATOM 4160 C C . ASP B 1 230 ? -42.062 -8.039 -10.656 1 94.31 230 ASP B C 1
ATOM 4162 O O . ASP B 1 230 ? -41.75 -9.125 -10.156 1 94.31 230 ASP B O 1
ATOM 4166 N N . ALA B 1 231 ? -43.031 -7.367 -10.188 1 89.75 231 ALA B N 1
ATOM 4167 C CA . ALA B 1 231 ? -43.75 -7.684 -8.953 1 89.75 231 ALA B CA 1
ATOM 4168 C C . ALA B 1 231 ? -44.562 -8.961 -9.102 1 89.75 231 ALA B C 1
ATOM 4170 O O . ALA B 1 231 ? -44.75 -9.695 -8.133 1 89.75 231 ALA B O 1
ATOM 4171 N N . LYS B 1 232 ? -45.062 -9.164 -10.305 1 90.94 232 LYS B N 1
ATOM 4172 C CA . LYS B 1 232 ? -45.875 -10.352 -10.547 1 90.94 232 LYS B CA 1
ATOM 4173 C C . LYS B 1 232 ? -45.031 -11.625 -10.484 1 90.94 232 LYS B C 1
ATOM 4175 O O . LYS B 1 232 ? -45.438 -12.617 -9.875 1 90.94 232 LYS B O 1
ATOM 4180 N N . LYS B 1 233 ? -43.906 -11.57 -11.031 1 91.12 233 LYS B N 1
ATOM 4181 C CA . LYS B 1 233 ? -43.031 -12.742 -11.086 1 91.12 233 LYS B CA 1
ATOM 4182 C C . LYS B 1 233 ? -42.031 -12.734 -9.93 1 91.12 233 LYS B C 1
ATOM 4184 O O . LYS B 1 233 ? -41.344 -13.727 -9.703 1 91.12 233 LYS B O 1
ATOM 4189 N N . MET B 1 234 ? -41.906 -11.648 -9.227 1 91.31 234 MET B N 1
ATOM 4190 C CA . MET B 1 234 ? -40.969 -11.477 -8.125 1 91.31 234 MET B CA 1
ATOM 4191 C C . MET B 1 234 ? -39.531 -11.703 -8.594 1 91.31 234 MET B C 1
ATOM 4193 O O . MET B 1 234 ? -38.781 -12.461 -7.977 1 91.31 234 MET B O 1
ATOM 4197 N N . MET B 1 235 ? -39.25 -10.992 -9.734 1 94.25 235 MET B N 1
ATOM 4198 C CA . MET B 1 235 ? -37.969 -11.203 -10.375 1 94.25 235 MET B CA 1
ATOM 4199 C C . MET B 1 235 ? -37.25 -9.875 -10.656 1 94.25 235 MET B C 1
ATOM 4201 O O . MET B 1 235 ? -37.906 -8.93 -11.133 1 94.25 235 MET B O 1
ATOM 4205 N N . PHE B 1 236 ? -36 -9.82 -10.328 1 96.62 236 PHE B N 1
ATOM 4206 C CA . PHE B 1 236 ? -35.156 -8.695 -10.727 1 96.62 236 PHE B CA 1
ATOM 4207 C C . PHE B 1 236 ? -34.531 -8.961 -12.078 1 96.62 236 PHE B C 1
ATOM 4209 O O . PHE B 1 236 ? -34.094 -10.086 -12.367 1 96.62 236 PHE B O 1
ATOM 4216 N N . THR B 1 237 ? -34.469 -7.938 -12.891 1 96.38 237 THR B N 1
ATOM 4217 C CA . THR B 1 237 ? -33.75 -8.055 -14.172 1 96.38 237 THR B CA 1
ATOM 4218 C C . THR B 1 237 ? -32.344 -7.52 -14.062 1 96.38 237 THR B C 1
ATOM 4220 O O . THR B 1 237 ? -32.125 -6.352 -13.727 1 96.38 237 THR B O 1
ATOM 4223 N N . ILE B 1 238 ? -31.406 -8.383 -14.344 1 96.25 238 ILE B N 1
ATOM 4224 C CA . ILE B 1 238 ? -30 -8.031 -14.258 1 96.25 238 ILE B CA 1
ATOM 4225 C C . ILE B 1 238 ? -29.406 -7.918 -15.664 1 96.25 238 ILE B C 1
ATOM 4227 O O . ILE B 1 238 ? -29.469 -8.875 -16.453 1 96.25 238 ILE B O 1
ATOM 4231 N N . THR B 1 239 ? -28.875 -6.789 -16.016 1 93.38 239 THR B N 1
ATOM 4232 C CA . THR B 1 239 ? -28.344 -6.582 -17.359 1 93.38 239 THR B CA 1
ATOM 4233 C C . THR B 1 239 ? -26.828 -6.383 -17.328 1 93.38 239 THR B C 1
ATOM 4235 O O . THR B 1 239 ? -26.188 -6.312 -18.375 1 93.38 239 THR B O 1
ATOM 4238 N N . GLY B 1 240 ? -26.281 -6.281 -16.141 1 92.56 240 GLY B N 1
ATOM 4239 C CA . GLY B 1 240 ? -24.844 -6.066 -16.047 1 92.56 240 GLY B CA 1
ATOM 4240 C C . GLY B 1 240 ? -24.328 -6.062 -14.625 1 92.56 240 GLY B C 1
ATOM 4241 O O . GLY B 1 240 ? -25.062 -6.391 -13.695 1 92.56 240 GLY B O 1
ATOM 4242 N N . GLU B 1 241 ? -23.062 -5.641 -14.531 1 91.56 241 GLU B N 1
ATOM 4243 C CA . GLU B 1 241 ? -22.359 -5.699 -13.266 1 91.56 241 GLU B CA 1
ATOM 4244 C C . GLU B 1 241 ? -23 -4.793 -12.219 1 91.56 241 GLU B C 1
ATOM 4246 O O . GLU B 1 241 ? -23.125 -5.168 -11.055 1 91.56 241 GLU B O 1
ATOM 4251 N N . GLU B 1 242 ? -23.453 -3.617 -12.633 1 91.12 242 GLU B N 1
ATOM 4252 C CA . GLU B 1 242 ? -24 -2.654 -11.688 1 91.12 242 GLU B CA 1
ATOM 4253 C C . GLU B 1 242 ? -25.344 -3.137 -11.133 1 91.12 242 GLU B C 1
ATOM 4255 O O . GLU B 1 242 ? -25.609 -3.01 -9.938 1 91.12 242 GLU B O 1
ATOM 4260 N N . ASP B 1 243 ? -26.156 -3.723 -11.922 1 94.88 243 ASP B N 1
ATOM 4261 C CA . ASP B 1 243 ? -27.406 -4.301 -11.477 1 94.88 243 ASP B CA 1
ATOM 4262 C C . ASP B 1 243 ? -27.188 -5.398 -10.445 1 94.88 243 ASP B C 1
ATOM 4264 O O . ASP B 1 243 ? -27.859 -5.449 -9.414 1 94.88 243 ASP B O 1
ATOM 4268 N N . LEU B 1 244 ? -26.219 -6.223 -10.844 1 94.94 244 LEU B N 1
ATOM 4269 C CA . LEU B 1 244 ? -25.922 -7.336 -9.953 1 94.94 244 LEU B CA 1
ATOM 4270 C C . LEU B 1 244 ? -25.406 -6.836 -8.602 1 94.94 244 LEU B C 1
ATOM 4272 O O . LEU B 1 244 ? -25.844 -7.324 -7.555 1 94.94 244 LEU B O 1
ATOM 4276 N N . LYS B 1 245 ? -24.578 -5.902 -8.656 1 91.88 245 LYS B N 1
ATOM 4277 C CA . LYS B 1 245 ? -24.062 -5.297 -7.43 1 91.88 245 LYS B CA 1
ATOM 4278 C C . LYS B 1 245 ? -25.203 -4.777 -6.562 1 91.88 245 LYS B C 1
ATOM 4280 O O . LYS B 1 245 ? -25.25 -5.047 -5.359 1 91.88 245 LYS B O 1
ATOM 4285 N N . ASP B 1 246 ? -26.094 -4.059 -7.102 1 94.25 246 ASP B N 1
ATOM 4286 C CA . ASP B 1 246 ? -27.219 -3.477 -6.379 1 94.25 246 ASP B CA 1
ATOM 4287 C C . ASP B 1 246 ? -28.047 -4.559 -5.707 1 94.25 246 ASP B C 1
ATOM 4289 O O . ASP B 1 246 ? -28.453 -4.418 -4.551 1 94.25 246 ASP B O 1
ATOM 4293 N N . LEU B 1 247 ? -28.281 -5.57 -6.453 1 96.25 247 LEU B N 1
ATOM 4294 C CA . LEU B 1 247 ? -29.047 -6.688 -5.914 1 96.25 247 LEU B CA 1
ATOM 4295 C C . LEU B 1 247 ? -28.344 -7.309 -4.719 1 96.25 247 LEU B C 1
ATOM 4297 O O . LEU B 1 247 ? -28.953 -7.531 -3.672 1 96.25 247 LEU B O 1
ATOM 4301 N N . LEU B 1 248 ? -27.094 -7.547 -4.906 1 93.88 248 LEU B N 1
ATOM 4302 C CA . LEU B 1 248 ? -26.328 -8.227 -3.871 1 93.88 248 LEU B CA 1
ATOM 4303 C C . LEU B 1 248 ? -26.219 -7.363 -2.619 1 93.88 248 LEU B C 1
ATOM 4305 O O . LEU B 1 248 ? -26.344 -7.867 -1.5 1 93.88 248 LEU B O 1
ATOM 4309 N N . TRP B 1 249 ? -25.984 -6.09 -2.801 1 92.25 249 TRP B N 1
ATOM 4310 C CA . TRP B 1 249 ? -25.984 -5.176 -1.664 1 92.25 249 TRP B CA 1
ATOM 4311 C C . TRP B 1 249 ? -27.328 -5.164 -0.964 1 92.25 249 TRP B C 1
ATOM 4313 O O . TRP B 1 249 ? -27.406 -5.078 0.264 1 92.25 249 TRP B O 1
ATOM 4323 N N . GLY B 1 250 ? -28.375 -5.246 -1.65 1 95.19 250 GLY B N 1
ATOM 4324 C CA . GLY B 1 250 ? -29.703 -5.344 -1.08 1 95.19 250 GLY B CA 1
ATOM 4325 C C . GLY B 1 250 ? -29.906 -6.59 -0.237 1 95.19 250 GLY B C 1
ATOM 4326 O O . GLY B 1 250 ? -30.406 -6.512 0.887 1 95.19 250 GLY B O 1
ATOM 4327 N N . ILE B 1 251 ? -29.516 -7.641 -0.801 1 93.5 251 ILE B N 1
ATOM 4328 C CA . ILE B 1 251 ? -29.641 -8.906 -0.084 1 93.5 251 ILE B CA 1
ATOM 4329 C C . ILE B 1 251 ? -28.859 -8.828 1.228 1 93.5 251 ILE B C 1
ATOM 4331 O O . ILE B 1 251 ? -29.328 -9.312 2.262 1 93.5 251 ILE B O 1
ATOM 4335 N N . GLU B 1 252 ? -27.766 -8.172 1.182 1 88.88 252 GLU B N 1
ATOM 4336 C CA . GLU B 1 252 ? -26.922 -8.039 2.367 1 88.88 252 GLU B CA 1
ATOM 4337 C C . GLU B 1 252 ? -27.391 -6.887 3.252 1 88.88 252 GLU B C 1
ATOM 4339 O O . GLU B 1 252 ? -26.75 -6.547 4.238 1 88.88 252 GLU B O 1
ATOM 4344 N N . GLN B 1 253 ? -28.453 -6.188 2.84 1 92.38 253 GLN B N 1
ATOM 4345 C CA . GLN B 1 253 ? -29.109 -5.16 3.641 1 92.38 253 GLN B CA 1
ATOM 4346 C C . GLN B 1 253 ? -28.172 -4 3.93 1 92.38 253 GLN B C 1
ATOM 4348 O O . GLN B 1 253 ? -28.031 -3.572 5.078 1 92.38 253 GLN B O 1
ATOM 4353 N N . ARG B 1 254 ? -27.562 -3.486 2.838 1 89.62 254 ARG B N 1
ATOM 4354 C CA . ARG B 1 254 ? -26.547 -2.455 2.973 1 89.62 254 ARG B CA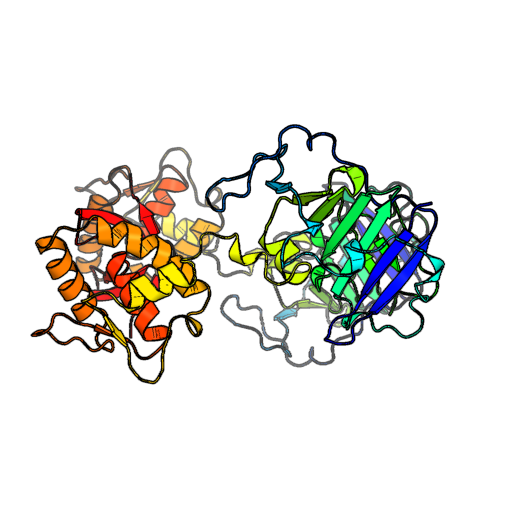 1
ATOM 4355 C C . ARG B 1 254 ? -27.141 -1.063 2.805 1 89.62 254 ARG B C 1
ATOM 4357 O O . ARG B 1 254 ? -26.453 -0.059 3.004 1 89.62 254 ARG B O 1
ATOM 4364 N N . TYR B 1 255 ? -28.359 -0.94 2.43 1 92.81 255 TYR B N 1
ATOM 4365 C CA . TYR B 1 255 ? -28.969 0.365 2.189 1 92.81 255 TYR B CA 1
ATOM 4366 C C . TYR B 1 255 ? -29.688 0.87 3.436 1 92.81 255 TYR B C 1
ATOM 4368 O O . TYR B 1 255 ? -30.25 0.082 4.191 1 92.81 255 TYR B O 1
ATOM 4376 N N . TYR B 1 256 ? -29.641 2.137 3.631 1 92.5 256 TYR B N 1
ATOM 4377 C CA . TYR B 1 256 ? -30.344 2.734 4.758 1 92.5 256 TYR B CA 1
ATOM 4378 C C . TYR B 1 256 ? -30.625 4.211 4.508 1 92.5 256 TYR B C 1
ATOM 4380 O O . TYR B 1 256 ? -30.109 4.793 3.551 1 92.5 256 TYR B O 1
ATOM 4388 N N . THR B 1 257 ? -31.516 4.785 5.242 1 92.5 257 THR B N 1
ATOM 4389 C CA . THR B 1 257 ? -31.891 6.191 5.145 1 92.5 257 THR B CA 1
ATOM 4390 C C . THR B 1 257 ? -31.5 6.941 6.418 1 92.5 257 THR B C 1
ATOM 4392 O O . THR B 1 257 ? -31.766 6.469 7.527 1 92.5 257 THR B O 1
ATOM 4395 N N . THR B 1 258 ? -30.844 8.055 6.238 1 89.81 258 THR B N 1
ATOM 4396 C CA . THR B 1 258 ? -30.422 8.844 7.391 1 89.81 258 THR B CA 1
ATOM 4397 C C . THR B 1 258 ? -31.625 9.477 8.078 1 89.81 258 THR B C 1
ATOM 4399 O O . THR B 1 258 ? -32.594 9.875 7.41 1 89.81 258 THR B O 1
ATOM 4402 N N . PRO B 1 259 ? -31.562 9.516 9.398 1 87.69 259 PRO B N 1
ATOM 4403 C CA . PRO B 1 259 ? -32.719 10.086 10.125 1 87.69 259 PRO B CA 1
ATOM 4404 C C . PRO B 1 259 ? -32.906 11.578 9.836 1 87.69 259 PRO B C 1
ATOM 4406 O O . PRO B 1 259 ? -34.031 12.062 9.836 1 87.69 259 PRO B O 1
ATOM 4409 N N . ILE B 1 260 ? -31.875 12.297 9.727 1 84.75 260 ILE B N 1
ATOM 4410 C CA . ILE B 1 260 ? -31.969 13.711 9.367 1 84.75 260 ILE B CA 1
ATOM 4411 C C . ILE B 1 260 ? -31.719 13.875 7.871 1 84.75 260 ILE B C 1
ATOM 4413 O O . ILE B 1 260 ? -30.719 13.383 7.34 1 84.75 260 ILE B O 1
ATOM 4417 N N . GLY B 1 261 ? -32.656 14.562 7.18 1 86.69 261 GLY B N 1
ATOM 4418 C CA . GLY B 1 261 ? -32.5 14.828 5.758 1 86.69 261 GLY B CA 1
ATOM 4419 C C . GLY B 1 261 ? -33.094 13.719 4.887 1 86.69 261 GLY B C 1
ATOM 4420 O O . GLY B 1 261 ? -33.25 13.898 3.68 1 86.69 261 GLY B O 1
ATOM 4421 N N . ASN B 1 262 ? -33.344 12.508 5.484 1 89.31 262 ASN B N 1
ATOM 4422 C CA . ASN B 1 262 ? -33.906 11.375 4.766 1 89.31 262 ASN B CA 1
ATOM 4423 C C . ASN B 1 262 ? -33.125 11.055 3.504 1 89.31 262 ASN B C 1
ATOM 4425 O O . ASN B 1 262 ? -33.719 10.859 2.436 1 89.31 262 ASN B O 1
ATOM 4429 N N . GLU B 1 263 ? -31.844 11.031 3.717 1 88.56 263 GLU B N 1
ATOM 4430 C CA . GLU B 1 263 ? -30.984 10.695 2.592 1 88.56 263 GLU B CA 1
ATOM 4431 C C . GLU B 1 263 ? -30.781 9.188 2.48 1 88.56 263 GLU B C 1
ATOM 4433 O O . GLU B 1 263 ? -30.484 8.523 3.475 1 88.56 263 GLU B O 1
ATOM 4438 N N . LYS B 1 264 ? -30.969 8.68 1.322 1 90.56 264 LYS B N 1
ATOM 4439 C CA . LYS B 1 264 ? -30.719 7.266 1.079 1 90.56 264 LYS B CA 1
ATOM 4440 C C . LYS B 1 264 ? -29.219 6.996 0.886 1 90.56 264 LYS B C 1
ATOM 4442 O O . LYS B 1 264 ? -28.562 7.652 0.074 1 90.56 264 LYS B O 1
ATOM 4447 N N . MET B 1 265 ? -28.734 6.035 1.737 1 88.88 265 MET B N 1
ATOM 4448 C CA . MET B 1 265 ? -27.297 5.742 1.761 1 88.88 265 MET B CA 1
ATOM 4449 C C . MET B 1 265 ? -27.047 4.258 1.511 1 88.88 265 MET B C 1
ATOM 4451 O O . MET B 1 265 ? -27.938 3.432 1.691 1 88.88 265 MET B O 1
ATOM 4455 N N . VAL B 1 266 ? -25.859 3.924 0.938 1 87.12 266 VAL B N 1
ATOM 4456 C CA . VAL B 1 266 ? -25.375 2.549 0.875 1 87.12 266 VAL B CA 1
ATOM 4457 C C . VAL B 1 266 ? -24.125 2.402 1.736 1 87.12 266 VAL B C 1
ATOM 4459 O O . VAL B 1 266 ? -23.219 3.234 1.67 1 87.12 266 VAL B O 1
ATOM 4462 N N . ALA B 1 267 ? -24.172 1.42 2.654 1 83.12 267 ALA B N 1
ATOM 4463 C CA . ALA B 1 267 ? -23.016 1.085 3.482 1 83.12 267 ALA B CA 1
ATOM 4464 C C . ALA B 1 267 ? -22.078 0.141 2.746 1 83.12 267 ALA B C 1
ATOM 4466 O O . ALA B 1 267 ? -22.328 -1.062 2.656 1 83.12 267 ALA B O 1
ATOM 4467 N N . ASN B 1 268 ? -20.938 0.625 2.234 1 73.81 268 ASN B N 1
ATOM 4468 C CA . ASN B 1 268 ? -20 -0.156 1.439 1 73.81 268 ASN B CA 1
ATOM 4469 C C . ASN B 1 268 ? -19.234 -1.161 2.299 1 73.81 268 ASN B C 1
ATOM 4471 O O . ASN B 1 268 ? -18.75 -2.18 1.796 1 73.81 268 ASN B O 1
ATOM 4475 N N . SER B 1 269 ? -19.062 -0.866 3.52 1 71.25 269 SER B N 1
ATOM 4476 C CA . SER B 1 269 ? -18.469 -1.718 4.539 1 71.25 269 SER B CA 1
ATOM 4477 C C . SER B 1 269 ? -19.219 -1.621 5.859 1 71.25 269 SER B C 1
ATOM 4479 O O . SER B 1 269 ? -19.609 -0.528 6.281 1 71.25 269 SER B O 1
ATOM 4481 N N . VAL B 1 270 ? -19.562 -2.855 6.383 1 75.06 270 VAL B N 1
ATOM 4482 C CA . VAL B 1 270 ? -20.422 -2.832 7.555 1 75.06 270 VAL B CA 1
ATOM 4483 C C . VAL B 1 270 ? -19.844 -3.727 8.648 1 75.06 270 VAL B C 1
ATOM 4485 O O . VAL B 1 270 ? -19.094 -4.66 8.359 1 75.06 270 VAL B O 1
ATOM 4488 N N . SER B 1 271 ? -20.047 -3.275 9.914 1 72.88 271 SER B N 1
ATOM 4489 C CA . SER B 1 271 ? -19.781 -4.109 11.086 1 72.88 271 SER B CA 1
ATOM 4490 C C . SER B 1 271 ? -20.984 -4.156 12.016 1 72.88 271 SER B C 1
ATOM 4492 O O . SER B 1 271 ? -21.734 -3.18 12.125 1 72.88 271 SER B O 1
ATOM 4494 N N . LYS B 1 272 ? -21.156 -5.363 12.648 1 75 272 LYS B N 1
ATOM 4495 C CA . LYS B 1 272 ? -22.234 -5.484 13.625 1 75 272 LYS B CA 1
ATOM 4496 C C . LYS B 1 272 ? -21.922 -4.699 14.898 1 75 272 LYS B C 1
ATOM 4498 O O . LYS B 1 272 ? -20.781 -4.691 15.359 1 75 272 LYS B O 1
ATOM 4503 N N . ILE B 1 273 ? -22.969 -3.873 15.281 1 73.69 273 ILE B N 1
ATOM 4504 C CA . ILE B 1 273 ? -22.844 -3.176 16.562 1 73.69 273 ILE B CA 1
ATOM 4505 C C . ILE B 1 273 ? -23.203 -4.125 17.703 1 73.69 273 ILE B C 1
ATOM 4507 O O . ILE B 1 273 ? -24.203 -4.832 17.641 1 73.69 273 ILE B O 1
ATOM 4511 N N . ASP B 1 274 ? -22.266 -4.488 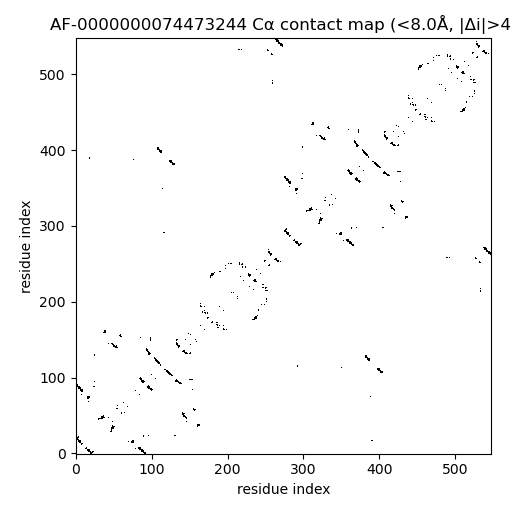18.656 1 66.5 274 ASP B N 1
ATOM 4512 C CA . ASP B 1 274 ? -22.531 -5.32 19.828 1 66.5 274 ASP B CA 1
ATOM 4513 C C . ASP B 1 274 ? -23.516 -4.645 20.766 1 66.5 274 ASP B C 1
ATOM 4515 O O . ASP B 1 274 ? -23.5 -3.422 20.922 1 66.5 274 ASP B O 1
#

pLDDT: mean 89.28, std 8.47, range [51.97, 98.69]

Radius of gyration: 29.55 Å; Cα contacts (8 Å, |Δi|>4): 972; chains: 2; bounding box: 79×69×59 Å

Foldseek 3Di:
DKWKWWWFDDPPIDIATEDDDDDDADDDPLDPDEDDDDLPDQDDPSYKHKDFLQLPDPLDDPCLVDDDDNVVHHHCPPDDPVGTAWMWMDDPQKIFIFGFDPVQKDQQWDWDPDPDIDIDHRDIDGHDDRHGQWMARNVRRMIIHNDPVGCCSVRPPSCCSNVQVRLVNLQVQCPDQQEAEDQPDGSVQADDVLSVLSVVLVVLVVPADPVRLVVLLVQLCVQPVVFDADPVSNHTYDYHHVNSVSSSQSSVPQWDFDPPPRDIDGHPDDDDDD/DKWKWWWFDDPPIDIATEDDDDDDADDDPLDPDEDDDDLPDQDDPSYKHKDFLQLPDPLDDPCLVDDDDNVVHHHCPPDDPVGTAWMWMDDPQKIFIFGFDPVQKDQQWDWDPDPDIDIDHRDIDGHDDRHGQWMARNVRRMIIHNDPVGCCSVRPPSCCSNVQVHLVNLQVQCPDQQEAEDQPDGSVQADRVLSVLSVVLVVLVVPDDPVRLVVLLVQLCVQPVVFDADPVSNHTYDYHHVNSVSSSQSSVPQWDFDPPPRDIDGHPDDDDDD

Nearest PDB structures (foldseek):
  2ol8-assembly1_O  TM=3.744E-01  e=5.215E+00  Borreliella burgdorferi
  8ae5-assembly2_D  TM=2.157E-01  e=4.912E+00  Macrolepiota procera
  8p4f-assembly1_O  TM=1.550E-01  e=8.410E+00  Homo sapiens
  5xlr-assembly1_C  TM=1.916E-01  e=5.536E+00  Severe acute respiratory syndrome-related coronavirus
  7xmx-assembly1_B  TM=1.199E-01  e=7.030E+00  Severe acute respiratory syndrome coronavirus 2

Secondary structure (DSSP, 8-state):
--EEEEEESSTT--EEEEEES----PPPTT-SS-EE--TT----TT--EEEESGGGSTT--HHHHS---GGGSEESTT--GGGEEEEEEEETTEEEEEE--GGGEE-SEEEE-SSS--EE-S--EEEE-SS-SEEEETTTTEEEES-HHHHTTTSTTGGGGS-SS-HHHHHHHHTSTTEEE-TT--GGG--HHHHHHHHHHHHHHHT--HHHHHHHHHHHHHH-TTS-EETTTTEEEE-SHHHHHHHHHHHTT-EEE-TTTT-EEEEEEEEE--/--EEEEEESSTT--EEEEEES----PPPTT-SS-EE--TT----TT--EEEESGGGSTT--HHHHS---GGGS-BSTT--GGGEEEEEEEETTEEEEEE--GGGEE-SEEEE-SSS--EE-S--EEEE-SS-SEEEETTTTEEEES-HHHHTTTSTTGGGGS-SS-HHHHHHHHTSTTEEE-TT--GGG--HHHHHHHHHHHHHHHT--HHHHHHHHHHHHHH-TTS-EETTTTEEEE-SHHHHHHHHHHHTT-EEE-TTTT-EEEEEEEEE--